Protein AF-0000000065971019 (afdb_homodimer)

Secondary structure (DSSP, 8-state):
-EEE----HHHHTT--HHHHHHHHEE-----BT-EEEEEESSTT-EEEEEB-SSS-EE---TTSS-SSSGGGSEEEEEEE-SS-EEEEETTEEEEE-TT-EEEE-TT---EEEEE-TT----EEEEEEE-SS----EEE-GGG---EEE--GGGT--EEEEEEESTTSB--SS-EEEEEEEPTT--B-S-S-EE-TTEEEEEEEES--TT--EEEEEEETTEEEEEEE-TT-EEEE-TTS--EEEESS--EEEEEEEES---TT--EE--TTT--/-EEE----HHHHTT--HHHHHHHHEE-----BT-EEEEEESSTT-EEEEEB-SSS-EE---TTSS-SSSGGGSEEEEEEE-SS-EEEEETTEEEEE-TT-EEEE-TT---EEEEE-TT----EEEEEEE-SS----EEE-GGG---EEE--GGGT--EEEEEEESTTSB--SS-EEEEEEEPTT--B-S-S-EE-TTEEEEEEEES--TT--EEEEEEETTEEEEEEE-TT-EEEE-TTS--EEEESS--EEEEEEEES---TT--EE--TTT--

InterPro domains:
  IPR007045 5-keto 4-deoxyuronate isomerase [MF_00687] (1-275)
  IPR007045 5-keto 4-deoxyuronate isomerase [NF002091] (1-274)
  IPR007045 5-keto 4-deoxyuronate isomerase [PIRSF006625] (1-274)
  IPR007045 5-keto 4-deoxyuronate isomerase [PTHR38461] (1-273)
  IPR011051 RmlC-like cupin domain superfamily [SSF51182] (1-259)
  IPR014710 RmlC-like jelly roll fold [G3DSA:2.60.120.10] (8-265)
  IPR021120 KduI/IolB isomerase [PF04962] (30-263)
  IPR027449 5-keto-4-deoxyuronate isomerase, N-terminal [G3DSA:2.60.120.520] (30-140)

Organism: Bacillus licheniformis (strain ATCC 14580 / DSM 13 / JCM 2505 / CCUG 7422 / NBRC 12200 / NCIMB 9375 / NCTC 10341 / NRRL NRS-1264 / Gibson 46) (NCBI:txid279010)

Nearest PDB structures (foldseek):
  1xru-assembly1_A  TM=9.791E-01  e=5.530E-39  Escherichia coli
  7e4s-assembly1_C  TM=9.784E-01  e=4.887E-38  Lacticaseibacillus rhamnosus
  7yrs-assembly6_F  TM=9.715E-01  e=5.011E-36  Lacticaseibacillus rhamnosus
  7ye3-assembly1_E  TM=9.648E-01  e=1.411E-35  Lacticaseibacillus rhamnosus
  7e4s-assembly1_E  TM=9.693E-01  e=3.372E-35  Lacticaseibacillus rhamnosus

pLDDT: mean 97.14, std 2.64, range [79.69, 98.94]

Radius of gyration: 27.12 Å; Cα contacts (8 Å, |Δi|>4): 1599; chains: 2; bounding box: 40×81×66 Å

Foldseek 3Di:
DAEAEDDDLVVVLPDDQVRQCVRWKFAPQEDEQDWAWYFYPQLRKIKHKYFYQPDKDWQAPDPPVVDPADQQFKKKKKFWQWAWWWKDFVPDIDIHGHGKMKIAHHDGHTIIIHGPDRGITMMIMMMHTADDGFHIDIGHPVPFAWDFDDDVVQLATKTWTWAEADVHRDGRFKTKTKMWRDWSRFKYQPVWWAAQFKKKKKFWADFDPPKWKWWWWGAQQRIDTHTGGHRMMTTHHRRMTTIIGMPTTTMMMMMMGGDDRDPPRIGGDDPVRGD/DAEAEDDDLVVVLPDDQVRQCVRWKFAPQEDEQDWAWYFYPQLRKIKHKYFYQPDKDWQAPDPPVVDPADQQFKKKKKFWQWAWWWKDFVPDIDIHGHGKMKIAHHDGHTIIIHGPDRGITMMIMMMHTADDGFHIDIGHPVPFAWDFDDDVVQLATKTWTWAEADVHRDGRFKTKTKMWRDWSRFKYQPVWWAAQFKKKKKFWADFDPPKWKWWWWGAQQRIDTHTGGHRMMTTHHRRMTTIIGMPTTTMMMMMMGGDDRDPPRIGGDDPVRGD

Sequence (550 aa):
MENRYSVHPEQAKRFTTAELREHFLIESLFVENKLNMFYSHEDRVVIGGAVPVKESIALDAGDFLKTDYFLERREIGIVNVGKPGAVKVGDEEYVLEHKDFLYIGLGNKDVFFSSLNEGGAKFYFISATAHQKYPVQKASLSELPYDHLGEEASSNVRNLYKVIHADGIQSCQLMMGITFLEPNNTWNTMPAHVHDRRMEVYLYLDLAEDAKVFHFMGEPTETRHLVVGNEQAVISPAWSVHSGSGTSNYCFIWAMAGENYTFKDMDAVPMNVIRMENRYSVHPEQAKRFTTAELREHFLIESLFVENKLNMFYSHEDRVVIGGAVPVKESIALDAGDFLKTDYFLERREIGIVNVGKPGAVKVGDEEYVLEHKDFLYIGLGNKDVFFSSLNEGGAKFYFISATAHQKYPVQKASLSELPYDHLGEEASSNVRNLYKVIHADGIQSCQLMMGITFLEPNNTWNTMPAHVHDRRMEVYLYLDLAEDAKVFHFMGEPTETRHLVVGNEQAVISPAWSVHSGSGTSNYCFIWAMAGENYTFKDMDAVPMNVIR

Structure (mmCIF, N/CA/C/O backbone):
data_AF-0000000065971019-model_v1
#
loop_
_entity.id
_entity.type
_entity.pdbx_description
1 polymer '4-deoxy-L-threo-5-hexosulose-uronate ketol-isomerase'
#
loop_
_atom_site.group_PDB
_atom_site.id
_atom_site.type_symbol
_atom_site.label_atom_id
_atom_site.label_alt_id
_atom_site.label_comp_id
_atom_site.label_asym_id
_atom_site.label_entity_id
_atom_site.label_seq_id
_atom_site.pdbx_PDB_ins_code
_atom_site.Cartn_x
_atom_site.Cartn_y
_atom_site.Cartn_z
_atom_site.occupancy
_atom_site.B_iso_or_equiv
_atom_site.auth_seq_id
_atom_site.auth_comp_id
_atom_site.auth_asym_id
_atom_site.auth_atom_id
_atom_site.pdbx_PDB_model_num
ATOM 1 N N . MET A 1 1 ? 10.07 20.062 22.75 1 93.5 1 MET A N 1
ATOM 2 C CA . MET A 1 1 ? 9.891 19.828 21.328 1 93.5 1 MET A CA 1
ATOM 3 C C . MET A 1 1 ? 10.891 18.781 20.828 1 93.5 1 MET A C 1
ATOM 5 O O . MET A 1 1 ? 12.062 18.812 21.203 1 93.5 1 MET A O 1
ATOM 9 N N . GLU A 1 2 ? 10.406 17.766 20.125 1 95.5 2 GLU A N 1
ATOM 10 C CA . GLU A 1 2 ? 11.281 16.734 19.578 1 95.5 2 GLU A CA 1
ATOM 11 C C . GLU A 1 2 ? 11.945 17.188 18.281 1 95.5 2 GLU A C 1
ATOM 13 O O . GLU A 1 2 ? 11.281 17.75 17.406 1 95.5 2 GLU A O 1
ATOM 18 N N . ASN A 1 3 ? 13.281 17.016 18.203 1 97.44 3 ASN A N 1
ATOM 19 C CA . ASN A 1 3 ? 14.047 17.375 17.016 1 97.44 3 ASN A CA 1
ATOM 20 C C . ASN A 1 3 ? 14.156 16.219 16.031 1 97.44 3 ASN A C 1
ATOM 22 O O . ASN A 1 3 ? 14.617 15.133 16.406 1 97.44 3 ASN A O 1
ATOM 26 N N . ARG A 1 4 ? 13.773 16.406 14.828 1 97.31 4 ARG A N 1
ATOM 27 C CA . ARG A 1 4 ? 13.859 15.391 13.781 1 97.31 4 ARG A CA 1
ATOM 28 C C . ARG A 1 4 ? 14.797 15.82 12.664 1 97.31 4 ARG A C 1
ATOM 30 O O . ARG A 1 4 ? 14.453 16.688 11.859 1 97.31 4 ARG A O 1
ATOM 37 N N . TYR A 1 5 ? 15.922 15.133 12.562 1 97.56 5 TYR A N 1
ATOM 38 C CA . TYR A 1 5 ? 16.922 15.438 11.547 1 97.56 5 TYR A CA 1
ATOM 39 C C . TYR A 1 5 ? 16.516 14.852 10.195 1 97.56 5 TYR A C 1
ATOM 41 O O . TYR A 1 5 ? 15.82 13.844 10.141 1 97.56 5 TYR A O 1
ATOM 49 N N . SER A 1 6 ? 16.969 15.477 9.148 1 97.56 6 SER A N 1
ATOM 50 C CA . SER A 1 6 ? 16.719 14.977 7.801 1 97.56 6 SER A CA 1
ATOM 51 C C . SER A 1 6 ? 17.391 13.625 7.578 1 97.56 6 SER A C 1
ATOM 53 O O . SER A 1 6 ? 18.438 13.344 8.164 1 97.56 6 SER A O 1
ATOM 55 N N . VAL A 1 7 ? 16.781 12.805 6.766 1 97.69 7 VAL A N 1
ATOM 56 C CA . VAL A 1 7 ? 17.312 11.492 6.41 1 97.69 7 VAL A CA 1
ATOM 57 C C . VAL A 1 7 ? 17.656 11.453 4.926 1 97.69 7 VAL A C 1
ATOM 59 O O . VAL A 1 7 ? 16.859 11.883 4.086 1 97.69 7 VAL A O 1
ATOM 62 N N . HIS A 1 8 ? 18.891 11.016 4.598 1 97.81 8 HIS A N 1
ATOM 63 C CA . HIS A 1 8 ? 19.266 10.828 3.203 1 97.81 8 HIS A CA 1
ATOM 64 C C . HIS A 1 8 ? 18.547 9.633 2.588 1 97.81 8 HIS A C 1
ATOM 66 O O . HIS A 1 8 ? 18.375 8.602 3.238 1 97.81 8 HIS A O 1
ATOM 72 N N . PRO A 1 9 ? 18.094 9.734 1.301 1 97.31 9 PRO A N 1
ATOM 73 C CA . PRO A 1 9 ? 17.359 8.609 0.7 1 97.31 9 PRO A CA 1
ATOM 74 C C . PRO A 1 9 ? 18.188 7.332 0.657 1 97.31 9 PRO A C 1
ATOM 76 O O . PRO A 1 9 ? 17.641 6.23 0.76 1 97.31 9 PRO A O 1
ATOM 79 N N . GLU A 1 10 ? 19.5 7.414 0.542 1 97.38 10 GLU A N 1
ATOM 80 C CA . GLU A 1 10 ? 20.359 6.23 0.531 1 97.38 10 GLU A CA 1
ATOM 81 C C . GLU A 1 10 ? 20.281 5.48 1.857 1 97.38 10 GLU A C 1
ATOM 83 O O . GLU A 1 10 ? 20.391 4.254 1.892 1 97.38 10 GLU A O 1
ATOM 88 N N . GLN A 1 11 ? 20.109 6.195 2.881 1 97.38 11 GLN A N 1
ATOM 89 C CA . GLN A 1 11 ? 19.969 5.566 4.188 1 97.38 11 GLN A CA 1
ATOM 90 C C . GLN A 1 11 ? 18.578 4.945 4.348 1 97.38 11 GLN A C 1
ATOM 92 O O . GLN A 1 11 ? 18.453 3.834 4.863 1 97.38 11 GLN A O 1
ATOM 97 N N . ALA A 1 12 ? 17.594 5.613 3.879 1 97.56 12 ALA A N 1
ATOM 98 C CA . ALA A 1 12 ? 16.203 5.227 4.082 1 97.56 12 ALA A CA 1
ATOM 99 C C . ALA A 1 12 ? 15.891 3.9 3.391 1 97.56 12 ALA A C 1
ATOM 101 O O . ALA A 1 12 ? 15.031 3.143 3.842 1 97.56 12 ALA A O 1
ATOM 102 N N . LYS A 1 13 ? 16.594 3.578 2.293 1 96.5 13 LYS A N 1
ATOM 103 C CA . LYS A 1 13 ? 16.234 2.408 1.495 1 96.5 13 LYS A CA 1
ATOM 104 C C . LYS A 1 13 ? 16.5 1.116 2.264 1 96.5 13 LYS A C 1
ATOM 106 O O . LYS A 1 13 ? 16.016 0.049 1.879 1 96.5 13 LYS A O 1
ATOM 111 N N . ARG A 1 14 ? 17.219 1.185 3.379 1 97.56 14 ARG A N 1
ATOM 112 C CA . ARG A 1 14 ? 17.516 -0.021 4.148 1 97.56 14 ARG A CA 1
ATOM 113 C C . ARG A 1 14 ? 16.922 0.073 5.555 1 97.56 14 ARG A C 1
ATOM 115 O O . ARG A 1 14 ? 17.234 -0.748 6.418 1 97.56 14 ARG A O 1
ATOM 122 N N . PHE A 1 15 ? 16.078 1.071 5.824 1 98.38 15 PHE A N 1
ATOM 123 C CA . PHE A 1 15 ? 15.43 1.214 7.121 1 98.38 15 PHE A CA 1
ATOM 124 C C . PHE A 1 15 ? 14.5 0.039 7.387 1 98.38 15 PHE A C 1
ATOM 126 O O . PHE A 1 15 ? 13.805 -0.427 6.48 1 98.38 15 PHE A O 1
ATOM 133 N N . THR A 1 16 ? 14.516 -0.469 8.586 1 98.38 16 THR A N 1
ATOM 134 C CA . THR A 1 16 ? 13.445 -1.34 9.062 1 98.38 16 THR A CA 1
ATOM 135 C C . THR A 1 16 ? 12.156 -0.55 9.258 1 98.38 16 THR A C 1
ATOM 137 O O . THR A 1 16 ? 12.164 0.682 9.211 1 98.38 16 THR A O 1
ATOM 140 N N . THR A 1 17 ? 11.094 -1.258 9.477 1 98.38 17 THR A N 1
ATOM 141 C CA . THR A 1 17 ? 9.812 -0.617 9.758 1 98.38 17 THR A CA 1
ATOM 142 C C . THR A 1 17 ? 9.914 0.299 10.969 1 98.38 17 THR A C 1
ATOM 144 O O . THR A 1 17 ? 9.406 1.423 10.953 1 98.38 17 THR A O 1
ATOM 147 N N . ALA A 1 18 ? 10.57 -0.183 12 1 98.25 18 ALA A N 1
ATOM 148 C CA . ALA A 1 18 ? 10.719 0.617 13.211 1 98.25 18 ALA A CA 1
ATOM 149 C C . ALA A 1 18 ? 11.492 1.902 12.922 1 98.25 18 ALA A C 1
ATOM 151 O O . ALA A 1 18 ? 11.133 2.973 13.422 1 98.25 18 ALA A O 1
ATOM 152 N N . GLU A 1 19 ? 12.539 1.78 12.148 1 98.44 19 GLU A N 1
ATOM 153 C CA . GLU A 1 19 ? 13.344 2.951 11.805 1 98.44 19 GLU A CA 1
ATOM 154 C C . GLU A 1 19 ? 12.547 3.934 10.953 1 98.44 19 GLU A C 1
ATOM 156 O O . GLU A 1 19 ? 12.633 5.148 11.148 1 98.44 19 GLU A O 1
ATOM 161 N N . LEU A 1 20 ? 11.789 3.42 9.977 1 98.62 20 LEU A N 1
ATOM 162 C CA . LEU A 1 20 ? 10.938 4.285 9.172 1 98.62 20 LEU A CA 1
ATOM 163 C C . LEU A 1 20 ? 9.961 5.051 10.055 1 98.62 20 LEU A C 1
ATOM 165 O O . LEU A 1 20 ? 9.812 6.27 9.914 1 98.62 20 LEU A O 1
ATOM 169 N N . ARG A 1 21 ? 9.305 4.359 10.938 1 98.44 21 ARG A N 1
ATOM 170 C CA . ARG A 1 21 ? 8.305 4.961 11.812 1 98.44 21 ARG A CA 1
ATOM 171 C C . ARG A 1 21 ? 8.938 6.016 12.719 1 98.44 21 ARG A C 1
ATOM 173 O O . ARG A 1 21 ? 8.367 7.09 12.922 1 98.44 21 ARG A O 1
ATOM 180 N N . GLU A 1 22 ? 10.102 5.719 13.188 1 97.94 22 GLU A N 1
ATOM 181 C CA . GLU A 1 22 ? 10.805 6.633 14.086 1 97.94 22 GLU A CA 1
ATOM 182 C C . GLU A 1 22 ? 11.125 7.949 13.383 1 97.94 22 GLU A C 1
ATOM 184 O O . GLU A 1 22 ? 11.008 9.023 13.984 1 97.94 22 GLU A O 1
ATOM 189 N N . HIS A 1 23 ? 11.461 7.848 12.156 1 98.19 23 HIS A N 1
ATOM 190 C CA . HIS A 1 23 ? 11.984 9.031 11.477 1 98.19 23 HIS A CA 1
ATOM 191 C C . HIS A 1 23 ? 10.875 9.805 10.781 1 98.19 23 HIS A C 1
ATOM 193 O O . HIS A 1 23 ? 10.953 11.031 10.648 1 98.19 23 HIS A O 1
ATOM 199 N N . PHE A 1 24 ? 9.836 9.094 10.359 1 98.69 24 PHE A N 1
ATOM 200 C CA . PHE A 1 24 ? 8.953 9.789 9.438 1 98.69 24 PHE A CA 1
ATOM 201 C C . PHE A 1 24 ? 7.527 9.828 9.977 1 98.69 24 PHE A C 1
ATOM 203 O O . PHE A 1 24 ? 6.695 10.594 9.492 1 98.69 24 PHE A O 1
ATOM 210 N N . LEU A 1 25 ? 7.168 9.039 11 1 98.75 25 LEU A N 1
ATOM 211 C CA . LEU A 1 25 ? 5.809 8.953 11.523 1 98.75 25 LEU A CA 1
ATOM 212 C C . LEU A 1 25 ? 5.699 9.672 12.867 1 98.75 25 LEU A C 1
ATOM 214 O O . LEU A 1 25 ? 6.574 9.539 13.719 1 98.75 25 LEU A O 1
ATOM 218 N N . ILE A 1 26 ? 4.703 10.469 13.039 1 98.62 26 ILE A N 1
ATOM 219 C CA . ILE A 1 26 ? 4.324 11.055 14.32 1 98.62 26 ILE A CA 1
ATOM 220 C C . ILE A 1 26 ? 3.033 10.414 14.82 1 98.62 26 ILE A C 1
ATOM 222 O O . ILE A 1 26 ? 1.95 10.711 14.305 1 98.62 26 ILE A O 1
ATOM 226 N N . GLU A 1 27 ? 3.088 9.641 15.828 1 96.69 27 GLU A N 1
ATOM 227 C CA . GLU A 1 27 ? 1.955 8.836 16.266 1 96.69 27 GLU A CA 1
ATOM 228 C C . GLU A 1 27 ? 1.146 9.57 17.344 1 96.69 27 GLU A C 1
ATOM 230 O O . GLU A 1 27 ? -0.056 9.336 17.484 1 96.69 27 GLU A O 1
ATOM 235 N N . SER A 1 28 ? 1.821 10.469 18.094 1 95.19 28 SER A N 1
ATOM 236 C CA . SER A 1 28 ? 1.186 11.047 19.281 1 95.19 28 SER A CA 1
ATOM 237 C C . SER A 1 28 ? 1.14 12.57 19.188 1 95.19 28 SER A C 1
ATOM 239 O O . SER A 1 28 ? 1.581 13.258 20.109 1 95.19 28 SER A O 1
ATOM 241 N N . LEU A 1 29 ? 0.432 13 18.281 1 97.06 29 LEU A N 1
ATOM 242 C CA . LEU A 1 29 ? 0.374 14.445 18.047 1 97.06 29 LEU A CA 1
ATOM 243 C C . LEU A 1 29 ? -0.549 15.117 19.062 1 97.06 29 LEU A C 1
ATOM 245 O O . LEU A 1 29 ? -0.242 16.203 19.547 1 97.06 29 LEU A O 1
ATOM 249 N N . PHE A 1 30 ? -1.676 14.484 19.375 1 97.94 30 PHE A N 1
ATOM 250 C CA . PHE A 1 30 ? -2.697 15.086 20.219 1 97.94 30 PHE A CA 1
ATOM 251 C C . PHE A 1 30 ? -2.662 14.5 21.625 1 97.94 30 PHE A C 1
ATOM 253 O O . PHE A 1 30 ? -3.094 13.367 21.828 1 97.94 30 PHE A O 1
ATOM 260 N N . VAL A 1 31 ? -2.188 15.25 22.562 1 96.81 31 VAL A N 1
ATOM 261 C CA . VAL A 1 31 ? -2.109 14.883 23.969 1 96.81 31 VAL A CA 1
ATOM 262 C C . VAL A 1 31 ? -2.834 15.93 24.828 1 96.81 31 VAL A C 1
ATOM 264 O O . VAL A 1 31 ? -2.582 17.125 24.688 1 96.81 31 VAL A O 1
ATOM 267 N N . GLU A 1 32 ? -3.682 15.516 25.703 1 96.31 32 GLU A N 1
ATOM 268 C CA . GLU A 1 32 ? -4.516 16.406 26.5 1 96.31 32 GLU A CA 1
ATOM 269 C C . GLU A 1 32 ? -3.662 17.359 27.328 1 96.31 32 GLU A C 1
ATOM 271 O O . GLU A 1 32 ? -2.711 16.938 28 1 96.31 32 GLU A O 1
ATOM 276 N N . ASN A 1 33 ? -4.02 18.641 27.234 1 96.25 33 ASN A N 1
ATOM 277 C CA . ASN A 1 33 ? -3.455 19.734 28.031 1 96.25 33 ASN A CA 1
ATOM 278 C C . ASN A 1 33 ? -1.972 19.922 27.734 1 96.25 33 ASN A C 1
ATOM 280 O O . ASN A 1 33 ? -1.217 20.391 28.594 1 96.25 33 ASN A O 1
ATOM 284 N N . LYS A 1 34 ? -1.576 19.516 26.578 1 95.75 34 LYS A N 1
ATOM 285 C CA . LYS A 1 34 ? -0.173 19.656 26.203 1 95.75 34 LYS A CA 1
ATOM 286 C C . LYS A 1 34 ? -0.038 20.234 24.797 1 95.75 34 LYS A C 1
ATOM 288 O O . LYS A 1 34 ? -0.88 20 23.938 1 95.75 34 LYS A O 1
ATOM 293 N N . LEU A 1 35 ? 0.948 21.109 24.672 1 97.81 35 LEU A N 1
ATOM 294 C CA . LEU A 1 35 ? 1.452 21.484 23.344 1 97.81 35 LEU A CA 1
ATOM 295 C C . LEU A 1 35 ? 2.561 20.531 22.906 1 97.81 35 LEU A C 1
ATOM 297 O O . LEU A 1 35 ? 3.693 20.625 23.391 1 97.81 35 LEU A O 1
ATOM 301 N N . ASN A 1 36 ? 2.227 19.625 22 1 98 36 ASN A N 1
ATOM 302 C CA . ASN A 1 36 ? 3.182 18.641 21.484 1 98 36 ASN A CA 1
ATOM 303 C C . ASN A 1 36 ? 3.721 19.047 20.125 1 98 36 ASN A C 1
ATOM 305 O O . ASN A 1 36 ? 2.947 19.312 19.203 1 98 36 ASN A O 1
ATOM 309 N N . MET A 1 37 ? 5.066 19.188 20.062 1 98.44 37 MET A N 1
ATOM 310 C CA . MET A 1 37 ? 5.609 19.719 18.812 1 98.44 37 MET A CA 1
ATOM 311 C C . MET A 1 37 ? 6.824 18.922 18.359 1 98.44 37 MET A C 1
ATOM 313 O O . MET A 1 37 ? 7.551 18.359 19.188 1 98.44 37 MET A O 1
ATOM 317 N N . PHE A 1 38 ? 6.977 18.891 17.078 1 98.56 38 PHE A N 1
ATOM 318 C CA . PHE A 1 38 ? 8.102 18.266 16.391 1 98.56 38 PHE A CA 1
ATOM 319 C C . PHE A 1 38 ? 8.773 19.234 15.438 1 98.56 38 PHE A C 1
ATOM 321 O O . PHE A 1 38 ? 8.109 19.828 14.578 1 98.56 38 PHE A O 1
ATOM 328 N N . TYR A 1 39 ? 10.031 19.438 15.672 1 98.62 39 TYR A N 1
ATOM 329 C CA . TYR A 1 39 ? 10.828 20.281 14.781 1 98.62 39 TYR A CA 1
ATOM 330 C C . TYR A 1 39 ? 11.5 19.422 13.703 1 98.62 39 TYR A C 1
ATOM 332 O O . TYR A 1 39 ? 12.367 18.609 14 1 98.62 39 TYR A O 1
ATOM 340 N N . SER A 1 40 ? 11.125 19.641 12.469 1 98.44 40 SER A N 1
ATOM 341 C CA . SER A 1 40 ? 11.695 18.875 11.367 1 98.44 40 SER A CA 1
ATOM 342 C C . SER A 1 40 ? 12.75 19.672 10.617 1 98.44 40 SER A C 1
ATOM 344 O O . SER A 1 40 ? 12.523 20.844 10.281 1 98.44 40 SER A O 1
ATOM 346 N N . HIS A 1 41 ? 13.859 19.062 10.305 1 98.06 41 HIS A N 1
ATOM 347 C CA . HIS A 1 41 ? 14.898 19.719 9.523 1 98.06 4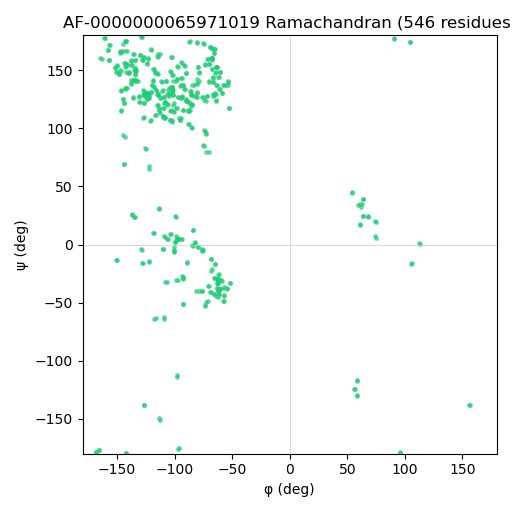1 HIS A CA 1
ATOM 348 C C . HIS A 1 41 ? 14.562 19.719 8.039 1 98.06 41 HIS A C 1
ATOM 350 O O . HIS A 1 41 ? 15.32 20.25 7.227 1 98.06 41 HIS A O 1
ATOM 356 N N . GLU A 1 42 ? 13.492 19.125 7.707 1 97.44 42 GLU A N 1
ATOM 357 C CA . GLU A 1 42 ? 12.922 19.375 6.383 1 97.44 42 GLU A CA 1
ATOM 358 C C . GLU A 1 42 ? 12.289 20.75 6.305 1 97.44 42 GLU A C 1
ATOM 360 O O . GLU A 1 42 ? 11.133 20.938 6.703 1 97.44 42 GLU A O 1
ATOM 365 N N . ASP A 1 43 ? 12.984 21.672 5.84 1 97.38 43 ASP A N 1
ATOM 366 C CA . ASP A 1 43 ? 12.586 23.062 5.672 1 97.38 43 ASP A CA 1
ATOM 367 C C . ASP A 1 43 ? 12.242 23.703 7.02 1 97.38 43 ASP A C 1
ATOM 369 O O . ASP A 1 43 ? 11.461 24.656 7.078 1 97.38 43 ASP A O 1
ATOM 373 N N . ARG A 1 44 ? 12.648 23.109 8.133 1 97.81 44 ARG A N 1
ATOM 374 C CA . ARG A 1 44 ? 12.547 23.656 9.477 1 97.81 44 ARG A CA 1
ATOM 375 C C . ARG A 1 44 ? 11.086 23.875 9.867 1 97.81 44 ARG A C 1
ATOM 377 O O . ARG A 1 44 ? 10.758 24.859 10.523 1 97.81 44 ARG A O 1
ATOM 384 N N . VAL A 1 45 ? 10.266 23 9.406 1 98.69 45 VAL A N 1
ATOM 385 C CA . VAL A 1 45 ? 8.867 23.156 9.805 1 98.69 45 VAL A CA 1
ATOM 386 C C . VAL A 1 45 ? 8.672 22.625 11.219 1 98.69 45 VAL A C 1
ATOM 388 O O . VAL A 1 45 ? 9.398 21.734 11.656 1 98.69 45 VAL A O 1
ATOM 391 N N . VAL A 1 46 ? 7.742 23.234 11.922 1 98.81 46 VAL A N 1
ATOM 392 C CA . VAL A 1 46 ? 7.27 22.719 13.203 1 98.81 46 VAL A CA 1
ATOM 393 C C . VAL A 1 46 ? 5.871 22.125 13.031 1 98.81 46 VAL A C 1
ATOM 395 O O . VAL A 1 46 ? 4.961 22.812 12.539 1 98.81 46 VAL A O 1
ATOM 398 N N . ILE A 1 47 ? 5.742 20.844 13.336 1 98.88 47 ILE A N 1
ATOM 399 C CA . ILE A 1 47 ? 4.465 20.141 13.336 1 98.88 47 ILE A CA 1
ATOM 400 C C . ILE A 1 47 ? 3.969 19.969 14.773 1 98.88 47 ILE A C 1
ATOM 402 O O . ILE A 1 47 ? 4.727 19.547 15.648 1 98.88 47 ILE A O 1
ATOM 406 N N . GLY A 1 48 ? 2.691 20.312 15.008 1 98.75 48 GLY A N 1
ATOM 407 C CA . GLY A 1 48 ? 2.295 20.203 16.406 1 98.75 48 GLY A CA 1
ATOM 408 C C . GLY A 1 48 ? 0.795 20.062 16.578 1 98.75 48 GLY A C 1
ATOM 409 O O . GLY A 1 48 ? 0.035 20.156 15.617 1 98.75 48 GLY A O 1
ATOM 410 N N . GLY A 1 49 ? 0.415 19.703 17.797 1 98.62 49 GLY A N 1
ATOM 411 C CA . GLY A 1 49 ? -0.965 19.594 18.25 1 98.62 49 GLY A CA 1
ATOM 412 C C . GLY A 1 49 ? -1.193 20.156 19.641 1 98.62 49 GLY A C 1
ATOM 413 O O . GLY A 1 49 ? -0.327 20.047 20.5 1 98.62 49 GLY A O 1
ATOM 414 N N . ALA A 1 50 ? -2.305 20.797 19.844 1 98.62 50 ALA A N 1
ATOM 415 C CA . ALA A 1 50 ? -2.748 21.297 21.141 1 98.62 50 ALA A CA 1
ATOM 416 C C . ALA A 1 50 ? -4.148 20.797 21.469 1 98.62 50 ALA A C 1
ATOM 418 O O . ALA A 1 50 ? -5.062 20.906 20.656 1 98.62 50 ALA A O 1
ATOM 419 N N . VAL A 1 51 ? -4.285 20.25 22.625 1 98.25 51 VAL A N 1
ATOM 420 C CA . VAL A 1 51 ? -5.582 19.766 23.078 1 98.25 51 VAL A CA 1
ATOM 421 C C . VAL A 1 51 ? -5.934 20.406 24.422 1 98.25 51 VAL A C 1
ATOM 423 O O . VAL A 1 51 ? -5.793 19.781 25.469 1 98.25 51 VAL A O 1
ATOM 426 N N . PRO A 1 52 ? -6.465 21.625 24.312 1 98 52 PRO A N 1
ATOM 427 C CA . PRO A 1 52 ? -6.887 22.266 25.562 1 98 52 PRO A CA 1
ATOM 428 C C . PRO A 1 52 ? -8.141 21.625 26.156 1 98 52 PRO A C 1
ATOM 430 O O . PRO A 1 52 ? -9.148 21.469 25.469 1 98 52 PRO A O 1
ATOM 433 N N . VAL A 1 53 ? -8.117 21.25 27.406 1 93.69 53 VAL A N 1
ATOM 434 C CA . VAL A 1 53 ? -9.289 20.656 28.047 1 93.69 53 VAL A CA 1
ATOM 435 C C . VAL A 1 53 ? -9.883 21.641 29.047 1 93.69 53 VAL A C 1
ATOM 437 O O . VAL A 1 53 ? -11.008 22.109 28.875 1 93.69 53 VAL A O 1
ATOM 440 N N . LYS A 1 54 ? -9.102 22.047 30.156 1 86.31 54 LYS A N 1
ATOM 441 C CA . LYS A 1 54 ? -9.641 22.922 31.188 1 86.31 54 LYS A CA 1
ATOM 442 C C . LYS A 1 54 ? -9.047 24.312 31.109 1 86.31 54 LYS A C 1
ATOM 444 O O . LYS A 1 54 ? -9.711 25.312 31.422 1 86.31 54 LYS A O 1
ATOM 449 N N . GLU A 1 55 ? -7.852 24.312 30.703 1 92.81 55 GLU A N 1
ATOM 450 C CA . GLU A 1 55 ? -7.156 25.594 30.594 1 92.81 55 GLU A CA 1
ATOM 451 C C . GLU A 1 55 ? -6.621 25.828 29.188 1 92.81 55 GLU A C 1
ATOM 453 O O . GLU A 1 55 ? -6.426 24.875 28.422 1 92.81 55 GLU A O 1
ATOM 458 N N . SER A 1 56 ? -6.457 27.094 28.922 1 97 56 SER A N 1
ATOM 459 C CA . SER A 1 56 ? -5.875 27.438 27.625 1 97 56 SER A CA 1
ATOM 460 C C . SER A 1 56 ? -4.418 27 27.547 1 97 56 SER A C 1
ATOM 462 O O . SER A 1 56 ? -3.752 26.828 28.578 1 97 56 SER A O 1
ATOM 464 N N . ILE A 1 57 ? -4.008 26.719 26.344 1 98.31 57 ILE A N 1
ATOM 465 C CA . ILE A 1 57 ? -2.621 26.344 26.078 1 98.31 57 ILE A CA 1
ATOM 466 C C . ILE A 1 57 ? -1.937 27.453 25.266 1 98.31 57 ILE A C 1
ATOM 468 O O . ILE A 1 57 ? -2.449 27.875 24.234 1 98.31 57 ILE A O 1
ATOM 472 N N . ALA A 1 58 ? -0.829 27.953 25.734 1 98.5 58 ALA A N 1
ATOM 473 C CA . ALA A 1 58 ? -0.07 28.969 25.031 1 98.5 58 ALA A CA 1
ATOM 474 C C . ALA A 1 58 ? 0.792 28.359 23.938 1 98.5 58 ALA A C 1
ATOM 476 O O . ALA A 1 58 ? 1.392 27.297 24.125 1 98.5 58 ALA A O 1
ATOM 477 N N . LEU A 1 59 ? 0.84 29.016 22.781 1 98.75 59 LEU A N 1
ATOM 478 C CA . LEU A 1 59 ? 1.826 28.656 21.766 1 98.75 59 LEU A CA 1
ATOM 479 C C . LEU A 1 59 ? 3.219 29.125 22.172 1 98.75 59 LEU A C 1
ATOM 481 O O . LEU A 1 59 ? 3.543 30.312 22.031 1 98.75 59 LEU A O 1
ATOM 485 N N . ASP A 1 60 ? 3.941 28.234 22.703 1 97.69 60 ASP A N 1
ATOM 486 C CA . ASP A 1 60 ? 5.254 28.562 23.25 1 97.69 60 ASP A CA 1
ATOM 487 C C . ASP A 1 60 ? 6.242 27.422 23.031 1 97.69 60 ASP A C 1
ATOM 489 O O . ASP A 1 60 ? 5.965 26.266 23.391 1 97.69 60 ASP A O 1
ATOM 493 N N . ALA A 1 61 ? 7.34 27.766 22.422 1 95.88 61 ALA A N 1
ATOM 494 C CA . ALA A 1 61 ? 8.344 26.75 22.125 1 95.88 61 ALA A CA 1
ATOM 495 C C . ALA A 1 61 ? 9.453 26.75 23.188 1 95.88 61 ALA A C 1
ATOM 497 O O . ALA A 1 61 ? 10.469 26.078 23.016 1 95.88 61 ALA A O 1
ATOM 498 N N . GLY A 1 62 ? 9.25 27.578 24.234 1 95.12 62 GLY A N 1
ATOM 499 C CA . GLY A 1 62 ? 10.312 27.719 25.219 1 95.12 62 GLY A CA 1
ATOM 500 C C . GLY A 1 62 ? 11.617 28.219 24.609 1 95.12 62 GLY A C 1
ATOM 501 O O . GLY A 1 62 ? 11.633 29.188 23.875 1 95.12 62 GLY A O 1
ATOM 502 N N . ASP A 1 63 ? 12.688 27.5 24.938 1 96.06 63 ASP A N 1
ATOM 503 C CA . ASP A 1 63 ? 14.016 27.938 24.516 1 96.06 63 ASP A CA 1
ATOM 504 C C . ASP A 1 63 ? 14.445 27.219 23.234 1 96.06 63 ASP A C 1
ATOM 506 O O . ASP A 1 63 ? 15.547 27.438 22.734 1 96.06 63 ASP A O 1
ATOM 510 N N . PHE A 1 64 ? 13.602 26.453 22.656 1 97.31 64 PHE A N 1
ATOM 511 C CA . PHE A 1 64 ? 14.023 25.594 21.562 1 97.31 64 PHE A CA 1
ATOM 512 C C . PHE A 1 64 ? 14.375 26.422 20.328 1 97.31 64 PHE A C 1
ATOM 514 O O . PHE A 1 64 ? 15.383 26.156 19.656 1 97.31 64 PHE A O 1
ATOM 521 N N . LEU A 1 65 ? 13.609 27.438 20.031 1 97.31 65 LEU A N 1
ATOM 522 C CA . LEU A 1 65 ? 13.773 28.219 18.812 1 97.31 65 LEU A CA 1
ATOM 523 C C . LEU A 1 65 ? 14.742 29.375 19.031 1 97.31 65 LEU A C 1
ATOM 525 O O . LEU A 1 65 ? 15.211 29.984 18.062 1 97.31 65 LEU A O 1
ATOM 529 N N . LYS A 1 66 ? 15.055 29.75 20.297 1 97.38 66 LYS A N 1
ATOM 530 C CA . LYS A 1 66 ? 15.945 30.828 20.703 1 97.38 66 LYS A CA 1
ATOM 531 C C . LYS A 1 66 ? 15.43 32.188 20.203 1 97.38 66 LYS A C 1
ATOM 533 O O . LYS A 1 66 ? 16.219 33.031 19.766 1 97.38 66 LYS A O 1
ATOM 538 N N . THR A 1 67 ? 14.18 32.344 20.109 1 97.12 67 THR A N 1
ATOM 539 C CA . THR A 1 67 ? 13.484 33.594 19.875 1 97.12 67 THR A CA 1
ATOM 540 C C . THR A 1 67 ? 12.664 34.031 21.094 1 97.12 67 THR A C 1
ATOM 542 O O . THR A 1 67 ? 12.406 33.188 21.984 1 97.12 67 THR A O 1
ATOM 545 N N . ASP A 1 68 ? 12.234 35.25 21.172 1 97.31 68 ASP A N 1
ATOM 546 C CA . ASP A 1 68 ? 11.5 35.781 22.328 1 97.31 68 ASP A CA 1
ATOM 547 C C . ASP A 1 68 ? 10.094 35.188 22.391 1 97.31 68 ASP A C 1
ATOM 549 O O . ASP A 1 68 ? 9.547 34.969 23.469 1 97.31 68 ASP A O 1
ATOM 553 N N . TYR A 1 69 ? 9.523 34.969 21.219 1 97.75 69 TYR A N 1
ATOM 554 C CA . TYR A 1 69 ? 8.211 34.344 21.141 1 97.75 69 TYR A CA 1
ATOM 555 C C . TYR A 1 69 ? 8.094 33.5 19.875 1 97.75 69 TYR A C 1
ATOM 557 O O . TYR A 1 69 ? 8.93 33.594 18.984 1 97.75 69 TYR A O 1
ATOM 565 N N . PHE A 1 70 ? 7.152 32.656 19.75 1 98.5 70 PHE A N 1
ATOM 566 C CA . PHE A 1 70 ? 7.082 31.578 18.781 1 98.5 70 PHE A CA 1
ATOM 567 C C . PHE A 1 70 ? 7.059 32.125 17.359 1 98.5 70 PHE A C 1
ATOM 569 O O . PHE A 1 70 ? 7.789 31.625 16.484 1 98.5 70 PHE A O 1
ATOM 576 N N . LEU A 1 71 ? 6.266 33.156 17.062 1 98.69 71 LEU A N 1
ATOM 577 C CA . LEU A 1 71 ? 6.051 33.625 15.711 1 98.69 71 LEU A CA 1
ATOM 578 C C . LEU A 1 71 ? 6.93 34.844 15.414 1 98.69 71 LEU A C 1
ATOM 580 O O . LEU A 1 71 ? 6.566 35.719 14.609 1 98.69 71 LEU A O 1
ATOM 584 N N . GLU A 1 72 ? 7.98 35 16.094 1 98.19 72 GLU A N 1
ATOM 585 C CA . GLU A 1 72 ? 8.914 36.094 15.852 1 98.19 72 GLU A CA 1
ATOM 586 C C . GLU A 1 72 ? 9.477 36.031 14.438 1 98.19 72 GLU A C 1
ATOM 588 O O . GLU A 1 72 ? 9.695 37.062 13.797 1 98.19 72 GLU A O 1
ATOM 593 N N . ARG A 1 73 ? 9.742 34.781 13.953 1 98.12 73 ARG A N 1
ATOM 594 C CA . ARG A 1 73 ? 10.312 34.562 12.633 1 98.12 73 ARG A CA 1
ATOM 595 C C . ARG A 1 73 ? 9.586 33.438 11.898 1 98.12 73 ARG A C 1
ATOM 597 O O . ARG A 1 73 ? 10.188 32.719 11.109 1 98.12 73 ARG A O 1
ATOM 604 N N . ARG A 1 74 ? 8.328 33.25 12.344 1 98.69 74 ARG A N 1
ATOM 605 C CA . ARG A 1 74 ? 7.59 32.125 11.773 1 98.69 74 ARG A CA 1
ATOM 606 C C . ARG A 1 74 ? 6.145 32.531 11.477 1 98.69 74 ARG A C 1
ATOM 608 O O . ARG A 1 74 ? 5.641 33.5 12.008 1 98.69 74 ARG A O 1
ATOM 615 N N . GLU A 1 75 ? 5.555 31.812 10.609 1 98.81 75 G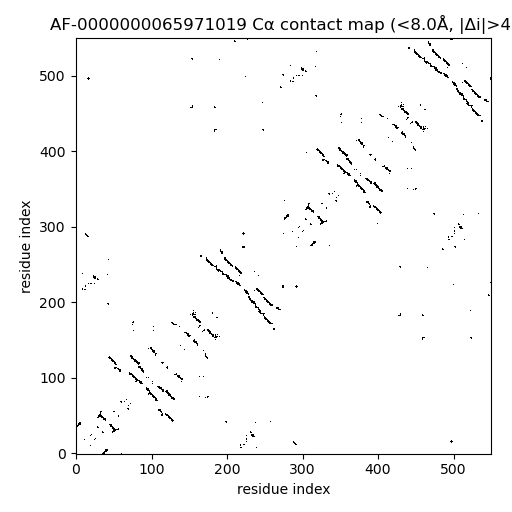LU A N 1
ATOM 616 C CA . GLU A 1 75 ? 4.117 31.797 10.336 1 98.81 75 GLU A CA 1
ATOM 617 C C . GLU A 1 75 ? 3.51 30.438 10.703 1 98.81 75 GLU A C 1
ATOM 619 O O . GLU A 1 75 ? 4.23 29.469 10.898 1 98.81 75 GLU A O 1
ATOM 624 N N . ILE A 1 76 ? 2.182 30.406 10.867 1 98.88 76 ILE A N 1
ATOM 625 C CA . ILE A 1 76 ? 1.577 29.156 11.312 1 98.88 76 ILE A CA 1
ATOM 626 C C . ILE A 1 76 ? 0.189 29 10.695 1 98.88 76 ILE A C 1
ATOM 628 O O . ILE A 1 76 ? -0.54 29.984 10.539 1 98.88 76 ILE A O 1
ATOM 632 N N . GLY A 1 77 ? -0.089 27.828 10.148 1 98.94 77 GLY A N 1
ATOM 633 C CA . GLY A 1 77 ? -1.435 27.391 9.812 1 98.94 77 GLY A CA 1
ATOM 634 C C . GLY A 1 77 ? -2.021 26.422 10.82 1 98.94 77 GLY A C 1
ATOM 635 O O . GLY A 1 77 ? -1.384 25.422 11.188 1 98.94 77 GLY A O 1
ATOM 636 N N . ILE A 1 78 ? -3.221 26.688 11.32 1 98.94 78 ILE A N 1
ATOM 637 C CA . ILE A 1 78 ? -3.881 25.906 12.359 1 98.94 78 ILE A CA 1
ATOM 638 C C . ILE A 1 78 ? -5.195 25.344 11.828 1 98.94 78 ILE A C 1
ATOM 640 O O . ILE A 1 78 ? -5.938 26.031 11.133 1 98.94 78 ILE A O 1
ATOM 644 N N . VAL A 1 79 ? -5.469 24.125 12.117 1 98.94 79 VAL A N 1
ATOM 645 C CA . VAL A 1 79 ? -6.75 23.484 11.812 1 98.94 79 VAL A CA 1
ATOM 646 C C . VAL A 1 79 ? -7.328 22.859 13.078 1 98.94 79 VAL A C 1
ATOM 648 O O . VAL A 1 79 ? -6.621 22.172 13.812 1 98.94 79 VAL A O 1
ATOM 651 N N . ASN A 1 80 ? -8.594 23.094 13.359 1 98.81 80 ASN A N 1
ATOM 652 C CA . ASN A 1 80 ? -9.273 22.391 14.438 1 98.81 80 ASN A CA 1
ATOM 653 C C . ASN A 1 80 ? -9.867 21.078 13.961 1 98.81 80 ASN A C 1
ATOM 655 O O . ASN A 1 80 ? -10.797 21.062 13.148 1 98.81 80 ASN A O 1
ATOM 659 N N . VAL A 1 81 ? -9.359 19.969 14.484 1 98.69 81 VAL A N 1
ATOM 660 C CA . VAL A 1 81 ? -9.828 18.688 13.977 1 98.69 81 VAL A CA 1
ATOM 661 C C . VAL A 1 81 ? -10.711 18 15.023 1 98.69 81 VAL A C 1
ATOM 663 O O . VAL A 1 81 ? -11.016 16.812 14.914 1 98.69 81 VAL A O 1
ATOM 666 N N . GLY A 1 82 ? -11.016 18.703 16.125 1 97.94 82 GLY A N 1
ATOM 667 C CA . GLY A 1 82 ? -11.922 18.234 17.172 1 97.94 82 GLY A CA 1
ATOM 668 C C . GLY A 1 82 ? -13.211 19.047 17.234 1 97.94 82 GLY A C 1
ATOM 669 O O . GLY A 1 82 ? -13.727 19.484 16.219 1 97.94 82 GLY A O 1
ATOM 670 N N . LYS A 1 83 ? -13.758 19.109 18.422 1 97.31 83 LYS A N 1
ATOM 671 C CA . LYS A 1 83 ? -14.922 19.953 18.688 1 97.31 83 LYS A CA 1
ATOM 672 C C . LYS A 1 83 ? -14.57 21.422 18.594 1 97.31 83 LYS A C 1
ATOM 674 O O . LYS A 1 83 ? -13.398 21.781 18.5 1 97.31 83 LYS A O 1
ATOM 679 N N . PRO A 1 84 ? -15.516 22.281 18.578 1 97.5 84 PRO A N 1
ATOM 680 C CA . PRO A 1 84 ? -15.242 23.703 18.422 1 97.5 84 PRO A CA 1
ATOM 681 C C . PRO A 1 84 ? -14.297 24.25 19.484 1 97.5 84 PRO A C 1
ATOM 683 O O . PRO A 1 84 ? -14.406 23.891 20.656 1 97.5 84 PRO A O 1
ATOM 686 N N . GLY A 1 85 ? -13.43 25.016 19.047 1 98.12 85 GLY A N 1
ATOM 687 C CA . GLY A 1 85 ? -12.461 25.703 19.891 1 98.12 85 GLY A CA 1
ATOM 688 C C . GLY A 1 85 ? -12.156 27.109 19.422 1 98.12 85 GLY A C 1
ATOM 689 O O . GLY A 1 85 ? -12.773 27.609 18.484 1 98.12 85 GLY A O 1
ATOM 690 N N . ALA A 1 86 ? -11.242 27.734 20.203 1 98.31 86 ALA A N 1
ATOM 691 C CA . ALA A 1 86 ? -10.867 29.109 19.859 1 98.31 86 ALA A CA 1
ATOM 692 C C . ALA A 1 86 ? -9.359 29.297 19.922 1 98.31 86 ALA A C 1
ATOM 694 O O . ALA A 1 86 ? -8.68 28.656 20.734 1 98.31 86 ALA A O 1
ATOM 695 N N . VAL A 1 87 ? -8.914 30.109 19.062 1 98.88 87 VAL A N 1
ATOM 696 C CA . VAL A 1 87 ? -7.539 30.594 19.109 1 98.88 87 VAL A CA 1
ATOM 697 C C . VAL A 1 87 ? -7.523 32.094 19.391 1 98.88 87 VAL A C 1
ATOM 699 O O . VAL A 1 87 ? -8.102 32.875 18.625 1 98.88 87 VAL A O 1
ATOM 702 N N . LYS A 1 88 ? -6.902 32.469 20.453 1 98.75 88 LYS A N 1
ATOM 703 C CA . LYS A 1 88 ? -6.734 33.875 20.781 1 98.75 88 LYS A CA 1
ATOM 704 C C . LYS A 1 88 ? -5.406 34.406 20.25 1 98.75 88 LYS A C 1
ATOM 706 O O . LYS A 1 88 ? -4.355 33.812 20.5 1 98.75 88 LYS A O 1
ATOM 711 N N . VAL A 1 89 ? -5.477 35.438 19.547 1 98.75 89 VAL A N 1
ATOM 712 C CA . VAL A 1 89 ? -4.305 36.156 19.016 1 98.75 89 VAL A CA 1
ATOM 713 C C . VAL A 1 89 ? -4.305 37.594 19.516 1 98.75 89 VAL A C 1
ATOM 715 O O . VAL A 1 89 ? -5.035 38.438 19 1 98.75 89 VAL A O 1
ATOM 718 N N . GLY A 1 90 ? -3.385 37.844 20.469 1 97.75 90 GLY A N 1
ATOM 719 C CA . GLY A 1 90 ? -3.508 39.125 21.156 1 97.75 90 GLY A CA 1
ATOM 720 C C . GLY A 1 90 ? -4.844 39.312 21.844 1 97.75 90 GLY A C 1
ATOM 721 O O . GLY A 1 90 ? -5.215 38.5 22.703 1 97.75 90 GLY A O 1
ATOM 722 N N . ASP A 1 91 ? -5.535 40.312 21.359 1 96.56 91 ASP A N 1
ATOM 723 C CA . ASP A 1 91 ? -6.812 40.594 22 1 96.56 91 ASP A CA 1
ATOM 724 C C . ASP A 1 91 ? -7.977 40.031 21.203 1 96.56 91 ASP A C 1
ATOM 726 O O . ASP A 1 91 ? -9.125 40.062 21.641 1 96.56 91 ASP A O 1
ATOM 730 N N . GLU A 1 92 ? -7.668 39.438 20.094 1 98.19 92 GLU A N 1
ATOM 731 C CA . GLU A 1 92 ? -8.719 38.938 19.234 1 98.19 92 GLU A CA 1
ATOM 732 C C . GLU A 1 92 ? -8.875 37.438 19.391 1 98.19 92 GLU A C 1
ATOM 734 O O . GLU A 1 92 ? -7.891 36.688 19.547 1 98.19 92 GLU A O 1
ATOM 739 N N . GLU A 1 93 ? -10.117 36.969 19.375 1 98.38 93 GLU A N 1
ATOM 740 C CA . GLU A 1 93 ? -10.43 35.562 19.5 1 98.38 93 GLU A CA 1
ATOM 741 C C . GLU A 1 93 ? -11.078 35.031 18.219 1 98.38 93 GLU A C 1
ATOM 743 O O . GLU A 1 93 ? -12.039 35.594 17.719 1 98.38 93 GLU A O 1
ATOM 748 N N . TYR A 1 94 ? -10.625 33.969 17.656 1 98.75 94 TYR A N 1
ATOM 749 C CA . TYR A 1 94 ? -11.148 33.312 16.453 1 98.75 94 TYR A CA 1
ATOM 750 C C . TYR A 1 94 ? -11.734 31.953 16.781 1 98.75 94 TYR A C 1
ATOM 752 O O . TYR A 1 94 ? -11.008 31.031 17.156 1 98.75 94 TYR A O 1
ATOM 760 N N . VAL A 1 95 ? -13.023 31.828 16.625 1 98.5 95 VAL A N 1
ATOM 761 C CA . VAL A 1 95 ? -13.68 30.547 16.844 1 98.5 95 VAL A CA 1
ATOM 762 C C . VAL A 1 95 ? -13.508 29.656 15.625 1 98.5 95 VAL A C 1
ATOM 764 O O . VAL A 1 95 ? -13.781 30.078 14.492 1 98.5 95 VAL A O 1
ATOM 767 N N . LEU A 1 96 ? -13.023 28.469 15.836 1 98.62 96 LEU A N 1
ATOM 768 C CA . LEU A 1 96 ? -12.852 27.484 14.773 1 98.62 96 LEU A CA 1
ATOM 769 C C . LEU A 1 96 ? -13.781 26.297 14.984 1 98.62 96 LEU A C 1
ATOM 771 O O . LEU A 1 96 ? -13.672 25.594 15.992 1 98.62 96 LEU A O 1
ATOM 775 N N . GLU A 1 97 ? -14.656 26.141 14.031 1 98 97 GLU A N 1
ATOM 776 C CA . GLU A 1 97 ? -15.445 24.922 13.984 1 98 97 GLU A CA 1
ATOM 777 C C . GLU A 1 97 ? -14.602 23.75 13.484 1 98 97 GLU A C 1
ATOM 779 O O . GLU A 1 97 ? -13.43 23.906 13.156 1 98 97 GLU A O 1
ATOM 784 N N . HIS A 1 98 ? -15.227 22.531 13.555 1 98.25 98 HIS A N 1
ATOM 785 C CA . HIS A 1 98 ? -14.547 21.328 13.102 1 98.25 98 HIS A CA 1
ATOM 786 C C . HIS A 1 98 ? -14.016 21.5 11.68 1 98.25 98 HIS A C 1
ATOM 788 O O . HIS A 1 98 ? -14.789 21.766 10.758 1 98.25 98 HIS A O 1
ATOM 794 N N . LYS A 1 99 ? -12.641 21.422 11.539 1 98.75 99 LYS A N 1
ATOM 795 C CA . LYS A 1 99 ? -11.875 21.453 10.297 1 98.75 99 LYS A CA 1
ATOM 796 C C . LYS A 1 99 ? -11.828 22.859 9.711 1 98.75 99 LYS A C 1
ATOM 798 O O . LYS A 1 99 ? -11.586 23.031 8.516 1 98.75 99 LYS A O 1
ATOM 803 N N . ASP A 1 100 ? -12.086 23.906 10.516 1 98.88 100 ASP A N 1
ATOM 804 C CA . ASP A 1 100 ? -11.781 25.281 10.148 1 98.88 100 ASP A CA 1
ATOM 805 C C . ASP A 1 100 ? -10.281 25.547 10.211 1 98.88 100 ASP A C 1
ATOM 807 O O . ASP A 1 100 ? -9.57 24.922 10.992 1 98.88 100 ASP A O 1
ATOM 811 N N . PHE A 1 101 ? -9.875 26.531 9.422 1 98.88 101 PHE A N 1
ATOM 812 C CA . PHE A 1 101 ? -8.461 26.906 9.336 1 98.88 101 PHE A CA 1
ATOM 813 C C . PHE A 1 101 ? -8.234 28.312 9.883 1 98.88 101 PHE A C 1
ATOM 815 O O . PHE A 1 101 ? -9.109 29.172 9.781 1 98.88 101 PHE A O 1
ATOM 822 N N . LEU A 1 102 ? -7.109 28.516 10.461 1 98.94 102 LEU A N 1
ATOM 823 C CA . LEU A 1 102 ? -6.633 29.844 10.852 1 98.94 102 LEU A CA 1
ATOM 824 C C . LEU A 1 102 ? -5.164 30.016 10.484 1 98.94 102 LEU A C 1
ATOM 826 O O . LEU A 1 102 ? -4.332 29.156 10.797 1 98.94 102 LEU A O 1
ATOM 830 N N . TYR A 1 103 ? -4.934 31.062 9.789 1 98.94 103 TYR A N 1
ATOM 831 C CA . TYR A 1 103 ? -3.559 31.469 9.5 1 98.94 103 TYR A CA 1
ATOM 832 C C . TYR A 1 103 ? -3.131 32.625 10.398 1 98.94 103 TYR A C 1
ATOM 834 O O . TYR A 1 103 ? -3.885 33.562 10.594 1 98.94 103 TYR A O 1
ATOM 842 N N . ILE A 1 104 ? -1.949 32.531 11.008 1 98.94 104 ILE A N 1
ATOM 843 C CA . ILE A 1 104 ? -1.364 33.625 11.781 1 98.94 104 ILE A CA 1
ATOM 844 C C . ILE A 1 104 ? 0.026 33.969 11.242 1 98.94 104 ILE A C 1
ATOM 846 O O . ILE A 1 104 ? 0.903 33.094 11.195 1 98.94 104 ILE A O 1
ATOM 850 N N . GLY A 1 105 ? 0.245 35.156 10.914 1 98.5 105 GLY A N 1
ATOM 851 C CA . GLY A 1 105 ? 1.502 35.594 10.32 1 98.5 105 GLY A CA 1
ATOM 852 C C . GLY A 1 105 ? 2.555 35.969 11.344 1 98.5 105 GLY A C 1
ATOM 853 O O . GLY A 1 105 ? 2.273 36 12.547 1 98.5 105 GLY A O 1
ATOM 854 N N . LEU A 1 106 ? 3.711 36.25 10.844 1 97.69 106 LEU A N 1
ATOM 855 C CA . LEU A 1 106 ? 4.883 36.656 11.602 1 97.69 106 LEU A CA 1
ATOM 856 C C . LEU A 1 106 ? 4.562 37.844 12.5 1 97.69 106 LEU A C 1
ATOM 858 O O . LEU A 1 106 ? 3.863 38.781 12.078 1 97.69 106 LEU A O 1
ATOM 862 N N . GLY A 1 107 ? 5.074 37.812 13.797 1 97.94 107 GLY A N 1
ATOM 863 C CA . GLY A 1 107 ? 5.059 39 14.625 1 97.94 107 GLY A CA 1
ATOM 864 C C . GLY A 1 107 ? 4.008 38.969 15.719 1 97.94 107 GLY A C 1
ATOM 865 O O . GLY A 1 107 ? 4.047 39.75 16.656 1 97.94 107 GLY A O 1
ATOM 866 N N . ASN A 1 108 ? 3.098 38.094 15.547 1 98 108 ASN A N 1
ATOM 867 C CA . ASN A 1 108 ? 2.084 37.938 16.594 1 98 108 ASN A CA 1
ATOM 868 C C . ASN A 1 108 ? 2.645 37.25 17.828 1 98 108 ASN A C 1
ATOM 870 O O . ASN A 1 108 ? 3.107 36.125 17.766 1 98 108 ASN A O 1
ATOM 874 N N . LYS A 1 109 ? 2.561 37.844 18.969 1 97.19 109 LYS A N 1
ATOM 875 C CA . LYS A 1 109 ? 3.301 37.438 20.141 1 97.19 109 LYS A CA 1
ATOM 876 C C . LYS A 1 109 ? 2.471 36.469 21 1 97.19 109 LYS A C 1
ATOM 878 O O . LYS A 1 109 ? 2.965 35.438 21.438 1 97.19 109 LYS A O 1
ATOM 883 N N . ASP A 1 110 ? 1.245 36.875 21.297 1 97.56 110 ASP A N 1
ATOM 884 C CA . ASP A 1 110 ? 0.402 36.156 22.234 1 97.56 110 ASP A CA 1
ATOM 885 C C . ASP A 1 110 ? -0.653 35.312 21.5 1 97.56 110 ASP A C 1
ATOM 887 O O . ASP A 1 110 ? -1.622 35.875 20.984 1 97.56 110 ASP A O 1
ATOM 891 N N . VAL A 1 111 ? -0.436 34 21.469 1 98.75 111 VAL A N 1
ATOM 892 C CA . VAL A 1 111 ? -1.38 33.094 20.844 1 98.75 111 VAL A CA 1
ATOM 893 C C . VAL A 1 111 ? -1.766 31.984 21.828 1 98.75 111 VAL A C 1
ATOM 895 O O . VAL A 1 111 ? -0.896 31.344 22.422 1 98.75 111 VAL A O 1
ATOM 898 N N . PHE A 1 112 ? -3.053 31.734 22.031 1 98.75 112 PHE A N 1
ATOM 899 C CA . PHE A 1 112 ? -3.541 30.75 23 1 98.75 112 PHE A CA 1
ATOM 900 C C . PHE A 1 112 ? -4.633 29.891 22.391 1 98.75 112 PHE A C 1
ATOM 902 O O . PHE A 1 112 ? -5.484 30.391 21.641 1 98.75 112 PHE A O 1
ATOM 909 N N . PHE A 1 113 ? -4.637 28.609 22.688 1 98.75 113 PHE A N 1
ATOM 910 C CA . PHE A 1 113 ? -5.652 27.656 22.266 1 98.75 113 PHE A CA 1
ATOM 911 C C . PHE A 1 113 ? -6.617 27.344 23.406 1 98.75 113 PHE A C 1
ATOM 913 O O . PHE A 1 113 ? -6.195 27.141 24.547 1 98.75 113 PHE A O 1
ATOM 920 N N . SER A 1 114 ? -7.848 27.328 23.156 1 98.19 114 SER A N 1
ATOM 921 C CA . SER A 1 114 ? -8.844 26.953 24.156 1 98.19 114 SER A CA 1
ATOM 922 C C . SER A 1 114 ? -9.977 26.141 23.531 1 98.19 114 SER A C 1
ATOM 924 O O . SER A 1 114 ? -10.203 26.219 22.328 1 98.19 114 SER A O 1
ATOM 926 N N . SER A 1 115 ? -10.602 25.312 24.344 1 97.75 115 SER A N 1
ATOM 927 C CA . SER A 1 115 ? -11.812 24.609 23.953 1 97.75 115 SER A CA 1
ATOM 928 C C . SER A 1 115 ? -13.062 25.422 24.297 1 97.75 115 SER A C 1
ATOM 930 O O . SER A 1 115 ? -13.039 26.219 25.234 1 97.75 115 SER A O 1
ATOM 932 N N . LEU A 1 116 ? -13.969 25.219 23.453 1 94.62 116 LEU A N 1
ATOM 933 C CA . LEU A 1 116 ? -15.258 25.797 23.797 1 94.62 116 LEU A CA 1
ATOM 934 C C . LEU A 1 116 ? -16.172 24.766 24.453 1 94.62 116 LEU A C 1
ATOM 936 O O . LEU A 1 116 ? -16.016 23.562 24.25 1 94.62 116 LEU A O 1
ATOM 940 N N . ASN A 1 117 ? -17.078 25.156 25.266 1 82 117 ASN A N 1
ATOM 941 C CA . ASN A 1 117 ? -18.109 24.344 25.938 1 82 117 ASN A CA 1
ATOM 942 C C . ASN A 1 117 ? -17.484 23.219 26.75 1 82 117 ASN A C 1
ATOM 944 O O . ASN A 1 117 ? -16.594 23.438 27.562 1 82 117 ASN A O 1
ATOM 948 N N . GLU A 1 118 ? -17.875 21.906 26.516 1 79.69 118 GLU A N 1
ATOM 949 C CA . GLU A 1 118 ? -17.484 20.766 27.328 1 79.69 118 GLU A CA 1
ATOM 950 C C . GLU A 1 118 ? -16.109 20.219 26.906 1 79.69 118 GLU A C 1
ATOM 952 O O . GLU A 1 118 ? -15.742 19.109 27.266 1 79.69 118 GLU A O 1
ATOM 957 N N . GLY A 1 119 ? -15.375 21.031 26.062 1 84.38 119 GLY A N 1
ATOM 958 C CA . GLY A 1 119 ? -14.055 20.547 25.688 1 84.38 119 GLY A CA 1
ATOM 959 C C . GLY A 1 119 ? -14.055 19.719 24.422 1 84.38 119 GLY A C 1
ATOM 960 O O . GLY A 1 119 ? -15.055 19.672 23.703 1 84.38 119 GLY A O 1
ATOM 961 N N . GLY A 1 120 ? -12.828 19.312 24.016 1 93.81 120 GLY A N 1
ATOM 962 C CA . GLY A 1 120 ? -12.734 18.359 22.906 1 93.81 120 GLY A CA 1
ATOM 963 C C . GLY A 1 120 ? -12.102 18.953 21.672 1 93.81 120 GLY A C 1
ATOM 964 O O . GLY A 1 120 ? -12.039 18.297 20.625 1 93.81 120 GLY A O 1
ATOM 965 N N . ALA A 1 121 ? -11.711 20.25 21.766 1 97.81 121 ALA A N 1
ATOM 966 C CA . ALA A 1 121 ? -10.984 20.797 20.625 1 97.81 121 ALA A CA 1
ATOM 967 C C . ALA A 1 121 ? -9.625 20.125 20.469 1 97.81 121 ALA A C 1
ATOM 969 O O . ALA A 1 121 ? -9.008 19.719 21.453 1 97.81 121 ALA A O 1
ATOM 970 N N . LYS A 1 122 ? -9.234 19.859 19.281 1 98.5 122 LYS A N 1
ATOM 971 C CA . LYS A 1 122 ? -7.906 19.391 18.891 1 98.5 122 LYS A CA 1
ATOM 972 C C . LYS A 1 122 ? -7.316 20.266 17.781 1 98.5 122 LYS A C 1
ATOM 974 O O . LYS A 1 122 ? -7.77 20.219 16.641 1 98.5 122 LYS A O 1
ATOM 979 N N . PHE A 1 123 ? -6.34 21.016 18.156 1 98.88 123 PHE A N 1
ATOM 980 C CA . PHE A 1 123 ? -5.738 21.906 17.172 1 98.88 123 PHE A CA 1
ATOM 981 C C . PHE A 1 123 ? -4.473 21.297 16.594 1 98.88 123 PHE A C 1
ATOM 983 O O . PHE A 1 123 ? -3.531 20.984 17.328 1 98.88 123 PHE A O 1
ATOM 990 N N . TYR A 1 124 ? -4.516 21.062 15.312 1 98.94 124 TYR A N 1
ATOM 991 C CA . TYR A 1 124 ? -3.336 20.688 14.539 1 98.94 124 TYR A CA 1
ATOM 992 C C . TYR A 1 124 ? -2.695 21.922 13.906 1 98.94 124 TYR A C 1
ATOM 994 O O . TYR A 1 124 ? -3.395 22.828 13.445 1 98.94 124 TYR A O 1
ATOM 1002 N N . PHE A 1 125 ? -1.323 21.922 13.852 1 98.94 125 PHE A N 1
ATOM 1003 C CA . PHE A 1 125 ? -0.76 23.094 13.172 1 98.94 125 PHE A CA 1
ATOM 1004 C C . PHE A 1 125 ? 0.58 22.75 12.531 1 98.94 125 PHE A C 1
ATOM 1006 O O . PHE A 1 125 ? 1.254 21.812 12.953 1 98.94 125 PHE A O 1
ATOM 1013 N N . ILE A 1 126 ? 0.914 23.438 11.492 1 98.88 126 ILE A N 1
ATOM 1014 C CA . ILE A 1 126 ? 2.219 23.484 10.844 1 98.88 126 ILE A CA 1
ATOM 1015 C C . ILE A 1 126 ? 2.742 24.922 10.805 1 98.88 126 ILE A C 1
ATOM 1017 O O . ILE A 1 126 ? 2.016 25.844 10.43 1 98.88 126 ILE A O 1
ATOM 1021 N N . SER A 1 127 ? 3.928 25.078 11.25 1 98.88 127 SER A N 1
ATOM 1022 C CA . SER A 1 127 ? 4.586 26.375 11.234 1 98.88 127 SER A CA 1
ATOM 1023 C C . SER A 1 127 ? 5.84 26.359 10.367 1 98.88 127 SER A C 1
ATOM 1025 O O . SER A 1 127 ? 6.602 25.391 10.398 1 98.88 127 SER A O 1
ATOM 1027 N N . ALA A 1 128 ? 6.016 27.375 9.562 1 98.62 128 ALA A N 1
ATOM 1028 C CA . ALA A 1 128 ? 7.191 27.531 8.711 1 98.62 128 ALA A CA 1
ATOM 1029 C C . ALA A 1 128 ? 7.891 28.859 8.984 1 98.62 128 ALA A C 1
ATOM 1031 O O . ALA A 1 128 ? 7.305 29.766 9.594 1 98.62 128 ALA A O 1
ATOM 1032 N N . THR A 1 129 ? 9.133 28.969 8.617 1 98.31 129 THR A N 1
ATOM 1033 C CA . THR A 1 129 ? 9.844 30.234 8.719 1 98.31 129 THR A CA 1
ATOM 1034 C C . THR A 1 129 ? 9.18 31.312 7.859 1 98.31 129 THR A C 1
ATOM 1036 O O . THR A 1 129 ? 8.602 31 6.812 1 98.31 129 THR A O 1
ATOM 1039 N N . ALA A 1 130 ? 9.203 32.5 8.367 1 98.12 130 ALA A N 1
ATOM 1040 C CA . ALA A 1 130 ? 8.562 33.594 7.664 1 98.12 130 ALA A CA 1
ATOM 1041 C C . ALA A 1 130 ? 9.414 34.875 7.75 1 98.12 130 ALA A C 1
ATOM 1043 O O . ALA A 1 130 ? 10.078 35.094 8.758 1 98.12 130 ALA A O 1
ATOM 1044 N N . HIS A 1 131 ? 9.289 35.656 6.637 1 96.94 131 HIS A N 1
ATOM 1045 C CA . HIS A 1 131 ? 10.125 36.844 6.555 1 96.94 131 HIS A CA 1
ATOM 1046 C C . HIS A 1 131 ? 9.289 38.094 6.234 1 96.94 131 HIS A C 1
ATOM 1048 O O . HIS A 1 131 ? 9.828 39.188 6.117 1 96.94 131 HIS A O 1
ATOM 1054 N N . GLN A 1 132 ? 8.094 37.938 6.008 1 96.44 132 GLN A N 1
ATOM 1055 C CA . GLN A 1 132 ? 7.156 39.031 5.785 1 96.44 132 GLN A CA 1
ATOM 1056 C C . GLN A 1 132 ? 5.875 38.844 6.594 1 96.44 132 GLN A C 1
ATOM 1058 O O . GLN A 1 132 ? 5.441 37.688 6.805 1 96.44 132 GLN A O 1
ATOM 1063 N N . LYS A 1 133 ? 5.285 39.969 6.977 1 97 133 LYS A N 1
ATOM 1064 C CA . LYS A 1 133 ? 4.051 39.875 7.754 1 97 133 LYS A CA 1
ATOM 1065 C C . LYS A 1 133 ? 2.836 39.719 6.84 1 97 133 LYS A C 1
ATOM 1067 O O . LYS A 1 133 ? 2.717 40.438 5.832 1 97 133 LYS A O 1
ATOM 1072 N N . TYR A 1 134 ? 2.006 38.781 7.039 1 98 134 TYR A N 1
ATOM 1073 C CA . TYR A 1 134 ? 0.669 38.625 6.473 1 98 134 TYR A CA 1
ATOM 1074 C C . TYR A 1 134 ? -0.392 38.656 7.566 1 98 134 TYR A C 1
ATOM 1076 O O . TYR A 1 134 ? -0.131 38.281 8.703 1 98 134 TYR A O 1
ATOM 1084 N N . PRO A 1 135 ? -1.532 39.125 7.297 1 97.88 135 PRO A N 1
ATOM 1085 C CA . PRO A 1 135 ? -2.566 39.25 8.328 1 97.88 135 PRO A CA 1
ATOM 1086 C C . PRO A 1 135 ? -3.115 37.906 8.781 1 97.88 135 PRO A C 1
ATOM 1088 O O . PRO A 1 135 ? -3.092 36.938 8.023 1 97.88 135 PRO A O 1
ATOM 1091 N N . VAL A 1 136 ? -3.646 37.875 10.016 1 98.69 136 VAL A N 1
ATOM 1092 C CA . VAL A 1 136 ? -4.387 36.719 10.516 1 98.69 136 VAL A CA 1
ATOM 1093 C C . VAL A 1 136 ? -5.656 36.531 9.695 1 98.69 136 VAL A C 1
ATOM 1095 O O . VAL A 1 136 ? -6.391 37.5 9.438 1 98.69 136 VAL A O 1
ATOM 1098 N N . GLN A 1 137 ? -5.898 35.375 9.234 1 98.62 137 GLN A N 1
ATOM 1099 C CA . GLN A 1 137 ? -7.098 35.125 8.438 1 98.62 137 GLN A CA 1
ATOM 1100 C C . GLN A 1 137 ? -7.684 33.75 8.758 1 98.62 137 GLN A C 1
ATOM 1102 O O . GLN A 1 137 ? -6.949 32.781 8.867 1 98.62 137 GLN A O 1
ATOM 1107 N N . LYS A 1 138 ? -8.969 33.719 8.922 1 98.62 138 LYS A N 1
ATOM 1108 C CA . LYS A 1 138 ? -9.711 32.469 9.164 1 98.62 138 LYS A CA 1
ATOM 1109 C C . LYS A 1 138 ? -10.414 31.984 7.902 1 98.62 138 LYS A C 1
ATOM 1111 O O . LYS A 1 138 ? -10.828 32.812 7.07 1 98.62 138 LYS A O 1
ATOM 1116 N N . ALA A 1 139 ? -10.523 30.719 7.703 1 98.5 139 ALA A N 1
ATOM 1117 C CA . ALA A 1 139 ? -11.328 30.094 6.66 1 98.5 139 ALA A CA 1
ATOM 1118 C C . ALA A 1 139 ? -12.211 29 7.234 1 98.5 139 ALA A C 1
ATOM 1120 O O . ALA A 1 139 ? -11.719 28.031 7.824 1 98.5 139 ALA A O 1
ATOM 1121 N N . SER A 1 140 ? -13.492 29.141 7.035 1 98.31 140 SER A N 1
ATOM 1122 C CA . SER A 1 140 ? -14.43 28.109 7.434 1 98.31 140 SER A CA 1
ATOM 1123 C C . SER A 1 140 ? -14.57 27.047 6.348 1 98.31 140 SER A C 1
ATOM 1125 O O . SER A 1 140 ? -14.836 27.359 5.188 1 98.31 140 SER A O 1
ATOM 1127 N N . LEU A 1 141 ? -14.43 25.844 6.73 1 97.75 141 LEU A N 1
ATOM 1128 C CA . LEU A 1 141 ? -14.547 24.766 5.758 1 97.75 141 LEU A CA 1
ATOM 1129 C C . LEU A 1 141 ? -15.867 24.844 5.004 1 97.75 141 LEU A C 1
ATOM 1131 O O . LEU A 1 141 ? -15.906 24.625 3.791 1 97.75 141 LEU A O 1
ATOM 1135 N N . SER A 1 142 ? -16.938 25.203 5.637 1 97.06 142 SER A N 1
ATOM 1136 C CA . SER A 1 142 ? -18.281 25.234 5.078 1 97.06 142 SER A CA 1
ATOM 1137 C C . SER A 1 142 ? -18.391 26.266 3.967 1 97.06 142 SER A C 1
ATOM 1139 O O . SER A 1 142 ? -19.328 26.219 3.162 1 97.06 142 SER A O 1
ATOM 1141 N N . GLU A 1 143 ? -17.469 27.156 3.9 1 96.56 143 GLU A N 1
ATOM 1142 C CA . GLU A 1 143 ? -17.578 28.25 2.945 1 96.56 143 GLU A CA 1
ATOM 1143 C C . GLU A 1 143 ? -16.547 28.109 1.821 1 96.56 143 GLU A C 1
ATOM 1145 O O . GLU A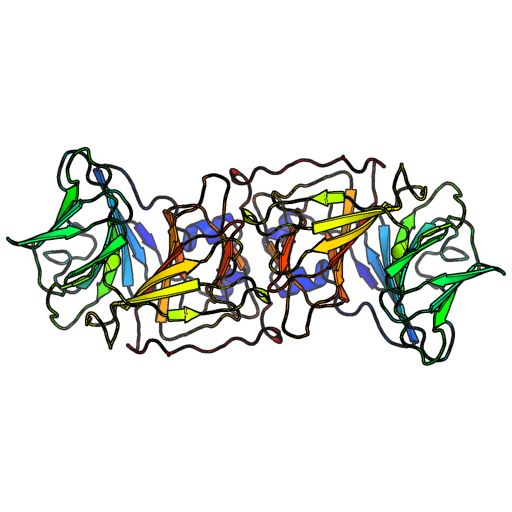 1 143 ? -16.547 28.891 0.873 1 96.56 143 GLU A O 1
ATOM 1150 N N . LEU A 1 144 ? -15.742 27.125 1.973 1 97 144 LEU A N 1
ATOM 1151 C CA . LEU A 1 144 ? -14.641 26.969 1.026 1 97 144 LEU A CA 1
ATOM 1152 C C . LEU A 1 144 ? -15.086 26.188 -0.207 1 97 144 LEU A C 1
ATOM 1154 O O . LEU A 1 144 ? -15.805 25.188 -0.092 1 97 144 LEU A O 1
ATOM 1158 N N . PRO A 1 145 ? -14.734 26.734 -1.379 1 96.69 145 PRO A N 1
ATOM 1159 C CA . PRO A 1 145 ? -14.891 25.891 -2.568 1 96.69 145 PRO A CA 1
ATOM 1160 C C . PRO A 1 145 ? -13.914 24.719 -2.598 1 96.69 145 PRO A C 1
ATOM 1162 O O . PRO A 1 145 ? -12.922 24.719 -1.868 1 96.69 145 PRO A O 1
ATOM 1165 N N . TYR A 1 146 ? -14.219 23.688 -3.398 1 97.5 146 TYR A N 1
ATOM 1166 C CA . TYR A 1 146 ? -13.312 22.547 -3.535 1 97.5 146 TYR A CA 1
ATOM 1167 C C . TYR A 1 146 ? -13.273 22.047 -4.973 1 97.5 146 TYR A C 1
ATOM 1169 O O . TYR A 1 146 ? -14.195 22.312 -5.754 1 97.5 146 TYR A O 1
ATOM 1177 N N . ASP A 1 147 ? -12.195 21.422 -5.367 1 97.19 147 ASP A N 1
ATOM 1178 C CA . ASP A 1 147 ? -12.07 20.703 -6.633 1 97.19 147 ASP A CA 1
ATOM 1179 C C . ASP A 1 147 ? -12.5 19.25 -6.496 1 97.19 147 ASP A C 1
ATOM 1181 O O . ASP A 1 147 ? -12 18.531 -5.629 1 97.19 147 ASP A O 1
ATOM 1185 N N . HIS A 1 148 ? -13.453 18.875 -7.324 1 98.06 148 HIS A N 1
ATOM 1186 C CA . HIS A 1 148 ? -13.852 17.469 -7.391 1 98.06 148 HIS A CA 1
ATOM 1187 C C . HIS A 1 148 ? -13 16.703 -8.406 1 98.06 148 HIS A C 1
ATOM 1189 O O . HIS A 1 148 ? -13.078 16.984 -9.609 1 98.06 148 HIS A O 1
ATOM 1195 N N . LEU A 1 149 ? -12.211 15.742 -7.926 1 97.69 149 LEU A N 1
ATOM 1196 C CA . LEU A 1 149 ? -11.203 15.094 -8.766 1 97.69 149 LEU A CA 1
ATOM 1197 C C . LEU A 1 149 ? -11.367 13.578 -8.742 1 97.69 149 LEU A C 1
ATOM 1199 O O . LEU A 1 149 ? -12.016 13.031 -7.848 1 97.69 149 LEU A O 1
ATOM 1203 N N . GLY A 1 150 ? -10.789 12.93 -9.719 1 96.56 150 GLY A N 1
ATOM 1204 C CA . GLY A 1 150 ? -10.633 11.484 -9.727 1 96.56 150 GLY A CA 1
ATOM 1205 C C . GLY A 1 150 ? -11.727 10.766 -10.484 1 96.56 150 GLY A C 1
ATOM 1206 O O . GLY A 1 150 ? -12.562 11.406 -11.125 1 96.56 150 GLY A O 1
ATOM 1207 N N . GLU A 1 151 ? -11.578 9.406 -10.453 1 96.12 151 GLU A N 1
ATOM 1208 C CA . GLU A 1 151 ? -12.531 8.516 -11.109 1 96.12 151 GLU A CA 1
ATOM 1209 C C . GLU A 1 151 ? -12.766 7.262 -10.273 1 96.12 151 GLU A C 1
ATOM 1211 O O . GLU A 1 151 ? -11.852 6.766 -9.617 1 96.12 151 GLU A O 1
ATOM 1216 N N . GLU A 1 152 ? -13.93 6.785 -10.383 1 95.31 152 GLU A N 1
ATOM 1217 C CA . GLU A 1 152 ? -14.312 5.598 -9.625 1 95.31 152 GLU A CA 1
ATOM 1218 C C . GLU A 1 152 ? -13.438 4.402 -9.992 1 95.31 152 GLU A C 1
ATOM 1220 O O . GLU A 1 152 ? -13.055 3.621 -9.125 1 95.31 152 GLU A O 1
ATOM 1225 N N . ALA A 1 153 ? -13.094 4.25 -11.25 1 94.44 153 ALA A N 1
ATOM 1226 C CA . ALA A 1 153 ? -12.336 3.104 -11.742 1 94.44 153 ALA A CA 1
ATOM 1227 C C . ALA A 1 153 ? -10.969 3.018 -11.078 1 94.44 153 ALA A C 1
ATOM 1229 O O . ALA A 1 153 ? -10.414 1.926 -10.922 1 94.44 153 ALA A O 1
ATOM 1230 N N . SER A 1 154 ? -10.484 4.145 -10.633 1 95.44 154 SER A N 1
ATOM 1231 C CA . SER A 1 154 ? -9.172 4.184 -10 1 95.44 154 SER A CA 1
ATOM 1232 C C . SER A 1 154 ? -9.297 4.359 -8.492 1 95.44 154 SER A C 1
ATOM 1234 O O . SER A 1 154 ? -8.289 4.547 -7.797 1 95.44 154 SER A O 1
ATOM 1236 N N . SER A 1 155 ? -10.523 4.355 -8.008 1 96.5 155 SER A N 1
ATOM 1237 C CA . SER A 1 155 ? -10.836 4.445 -6.582 1 96.5 155 SER A CA 1
ATOM 1238 C C . SER A 1 155 ? -10.18 5.668 -5.949 1 96.5 155 SER A C 1
ATOM 1240 O O . SER A 1 155 ? -9.539 5.562 -4.902 1 96.5 155 SER A O 1
ATOM 1242 N N . ASN A 1 156 ? -10.266 6.809 -6.617 1 97.44 156 ASN A N 1
ATOM 1243 C CA . ASN A 1 156 ? -9.578 7.98 -6.094 1 97.44 156 ASN A CA 1
ATOM 1244 C C . ASN A 1 156 ? -10.445 9.234 -6.191 1 97.44 156 ASN A C 1
ATOM 1246 O O . ASN A 1 156 ? -9.93 10.344 -6.305 1 97.44 156 ASN A O 1
ATOM 1250 N N . VAL A 1 157 ? -11.766 9.07 -6.195 1 98.12 157 VAL A N 1
ATOM 1251 C CA . VAL A 1 157 ? -12.656 10.219 -6.191 1 98.12 157 VAL A CA 1
ATOM 1252 C C . VAL A 1 157 ? -12.523 10.984 -4.875 1 98.12 157 VAL A C 1
ATOM 1254 O O . VAL A 1 157 ? -12.609 10.391 -3.797 1 98.12 157 VAL A O 1
ATOM 1257 N N . ARG A 1 158 ? -12.305 12.312 -4.996 1 98.5 158 ARG A N 1
ATOM 1258 C CA . ARG A 1 158 ? -12 13.078 -3.795 1 98.5 158 ARG A CA 1
ATOM 1259 C C . ARG A 1 158 ? -12.344 14.555 -3.984 1 98.5 158 ARG A C 1
ATOM 1261 O O . ARG A 1 158 ? -12.461 15.031 -5.117 1 98.5 158 ARG A O 1
ATOM 1268 N N . ASN A 1 159 ? -12.516 15.211 -2.867 1 98.69 159 ASN A N 1
ATOM 1269 C CA . ASN A 1 159 ? -12.703 16.656 -2.799 1 98.69 159 ASN A CA 1
ATOM 1270 C C . ASN A 1 159 ? -11.492 17.359 -2.195 1 98.69 159 ASN A C 1
ATOM 1272 O O . ASN A 1 159 ? -11.133 17.109 -1.042 1 98.69 159 ASN A O 1
ATOM 1276 N N . LEU A 1 160 ? -10.883 18.188 -2.994 1 98.12 160 LEU A N 1
ATOM 1277 C CA . LEU A 1 160 ? -9.648 18.875 -2.598 1 98.12 160 LEU A CA 1
ATOM 1278 C C . LEU A 1 160 ? -9.93 20.328 -2.232 1 98.12 160 LEU A C 1
ATOM 1280 O O . LEU A 1 160 ? -10.375 21.109 -3.072 1 98.12 160 LEU A O 1
ATOM 1284 N N . TYR A 1 161 ? -9.703 20.672 -0.944 1 98.44 161 TYR A N 1
ATOM 1285 C CA . TYR A 1 161 ? -9.812 22.047 -0.448 1 98.44 161 TYR A CA 1
ATOM 1286 C C . TYR A 1 161 ? -8.438 22.688 -0.309 1 98.44 161 TYR A C 1
ATOM 1288 O O . TYR A 1 161 ? -7.625 22.25 0.516 1 98.44 161 TYR A O 1
ATOM 1296 N N . LYS A 1 162 ? -8.148 23.719 -1.093 1 98.12 162 LYS A N 1
ATOM 1297 C CA . LYS A 1 162 ? -6.949 24.547 -0.917 1 98.12 162 LYS A CA 1
ATOM 1298 C C . LYS A 1 162 ? -7.25 25.781 -0.072 1 98.12 162 LYS A C 1
ATOM 1300 O O . LYS A 1 162 ? -8.141 26.562 -0.4 1 98.12 162 LYS A O 1
ATOM 1305 N N . VAL A 1 163 ? -6.445 25.922 0.964 1 98.56 163 VAL A N 1
ATOM 1306 C CA . VAL A 1 163 ? -6.84 26.953 1.907 1 98.56 163 VAL A CA 1
ATOM 1307 C C . VAL A 1 163 ? -5.762 28.031 1.964 1 98.56 163 VAL A C 1
ATOM 1309 O O . VAL A 1 163 ? -6.012 29.188 1.605 1 98.56 163 VAL A O 1
ATOM 1312 N N . ILE A 1 164 ? -4.582 27.688 2.404 1 98.12 164 ILE A N 1
ATOM 1313 C CA . ILE A 1 164 ? -3.439 28.594 2.387 1 98.12 164 ILE A CA 1
ATOM 1314 C C . ILE A 1 164 ? -2.611 28.359 1.126 1 98.12 164 ILE A C 1
ATOM 1316 O O . ILE A 1 164 ? -1.996 27.297 0.97 1 98.12 164 ILE A O 1
ATOM 1320 N N . HIS A 1 165 ? -2.666 29.25 0.205 1 95.88 165 HIS A N 1
ATOM 1321 C CA . HIS A 1 165 ? -1.979 29.172 -1.08 1 95.88 165 HIS A CA 1
ATOM 1322 C C . HIS A 1 165 ? -2.027 30.516 -1.811 1 95.88 165 HIS A C 1
ATOM 1324 O O . HIS A 1 165 ? -2.637 31.469 -1.325 1 95.88 165 HIS A O 1
ATOM 1330 N N . ALA A 1 166 ? -1.476 30.562 -2.961 1 94.19 166 ALA A N 1
ATOM 1331 C CA . ALA A 1 166 ? -1.297 31.812 -3.701 1 94.19 166 ALA A CA 1
ATOM 1332 C C . ALA A 1 166 ? -2.643 32.438 -4.027 1 94.19 166 ALA A C 1
ATOM 1334 O O . ALA A 1 166 ? -2.756 33.688 -4.082 1 94.19 166 ALA A O 1
ATOM 1335 N N . ASP A 1 167 ? -3.699 31.688 -4.266 1 93.38 167 ASP A N 1
ATOM 1336 C CA . ASP A 1 167 ? -5.012 32.219 -4.645 1 93.38 167 ASP A CA 1
ATOM 1337 C C . ASP A 1 167 ? -5.977 32.188 -3.465 1 93.38 167 ASP A C 1
ATOM 1339 O O . ASP A 1 167 ? -7.191 32.281 -3.646 1 93.38 167 ASP A O 1
ATOM 1343 N N . GLY A 1 168 ? -5.543 31.906 -2.297 1 95.69 168 GLY A N 1
ATOM 1344 C CA . GLY A 1 168 ? -6.305 31.875 -1.058 1 95.69 168 GLY A CA 1
ATOM 1345 C C . GLY A 1 168 ? -5.699 32.719 0.04 1 95.69 168 GLY A C 1
ATOM 1346 O O . GLY A 1 168 ? -5.34 33.875 -0.193 1 95.69 168 GLY A O 1
ATOM 1347 N N . ILE A 1 169 ? -5.695 32.188 1.243 1 97.69 169 ILE A N 1
ATOM 1348 C CA . ILE A 1 169 ? -5.016 32.906 2.328 1 97.69 169 ILE A CA 1
ATOM 1349 C C . ILE A 1 169 ? -3.523 33 2.02 1 97.69 169 ILE A C 1
ATOM 1351 O O . ILE A 1 169 ? -2.848 31.984 1.838 1 97.69 169 ILE A O 1
ATOM 1355 N N . GLN A 1 170 ? -3.012 34.188 2.004 1 97 170 GLN A N 1
ATOM 1356 C CA . GLN A 1 170 ? -1.616 34.438 1.646 1 97 170 GLN A CA 1
ATOM 1357 C C . GLN A 1 170 ? -0.689 34.125 2.82 1 97 170 GLN A C 1
ATOM 1359 O O . GLN A 1 170 ? -1.022 34.438 3.971 1 97 170 GLN A O 1
ATOM 1364 N N . SER A 1 171 ? 0.408 33.562 2.506 1 97.75 171 SER A N 1
ATOM 1365 C CA . SER A 1 171 ? 1.47 33.281 3.461 1 97.75 171 SER A CA 1
ATOM 1366 C C . SER A 1 171 ? 2.848 33.469 2.834 1 97.75 171 SER A C 1
ATOM 1368 O O . SER A 1 171 ? 2.955 33.812 1.654 1 97.75 171 SER A O 1
ATOM 1370 N N . CYS A 1 172 ? 3.896 33.344 3.65 1 97.31 172 CYS A N 1
ATOM 1371 C CA . CYS A 1 172 ? 5.254 33.469 3.139 1 97.31 172 CYS A CA 1
ATOM 1372 C C . CYS A 1 172 ? 5.645 32.25 2.314 1 97.31 172 CYS A C 1
ATOM 1374 O O . CYS A 1 172 ? 6.203 32.406 1.225 1 97.31 172 CYS A O 1
ATOM 1376 N N . GLN A 1 173 ? 5.43 31.031 2.855 1 97.31 173 GLN A N 1
ATOM 1377 C CA . GLN A 1 173 ? 5.828 29.828 2.129 1 97.31 173 GLN A CA 1
ATOM 1378 C C . GLN A 1 173 ? 4.922 28.656 2.473 1 97.31 173 GLN A C 1
ATOM 1380 O O . GLN A 1 173 ? 4.918 27.641 1.77 1 97.31 173 GLN A O 1
ATOM 1385 N N . LEU A 1 174 ? 4.152 28.812 3.512 1 98.06 174 LEU A N 1
ATOM 1386 C CA . LEU A 1 174 ? 3.305 27.719 3.982 1 98.06 174 LEU A CA 1
ATOM 1387 C C . LEU A 1 174 ? 2.094 27.531 3.076 1 98.06 174 LEU A C 1
ATOM 1389 O O . LEU A 1 174 ? 1.398 28.516 2.76 1 98.06 174 LEU A O 1
ATOM 1393 N N . MET A 1 175 ? 1.871 26.344 2.59 1 98 175 MET A N 1
ATOM 1394 C CA . MET A 1 175 ? 0.638 25.953 1.909 1 98 175 MET A CA 1
ATOM 1395 C C . MET A 1 175 ? -0.063 24.828 2.65 1 98 175 MET A C 1
ATOM 1397 O O . MET A 1 175 ? 0.59 23.922 3.168 1 98 175 MET A O 1
ATOM 1401 N N . MET A 1 176 ? -1.374 24.906 2.697 1 98.44 176 MET A N 1
ATOM 1402 C CA . MET A 1 176 ? -2.131 23.922 3.461 1 98.44 176 MET A CA 1
ATOM 1403 C C . MET A 1 176 ? -3.512 23.703 2.852 1 98.44 176 MET A C 1
ATOM 1405 O O . MET A 1 176 ? -4.082 24.625 2.256 1 98.44 176 MET A O 1
ATOM 1409 N N . GLY A 1 177 ? -3.992 22.578 2.977 1 98.56 177 GLY A N 1
ATOM 1410 C CA . GLY A 1 177 ? -5.348 22.219 2.584 1 98.56 177 GLY A CA 1
ATOM 1411 C C . GLY A 1 177 ? -5.793 20.891 3.146 1 98.56 177 GLY A C 1
ATOM 1412 O O . GLY A 1 177 ? -5.105 20.297 3.982 1 98.56 177 GLY A O 1
ATOM 1413 N N . ILE A 1 178 ? -6.988 20.5 2.762 1 98.81 178 ILE A N 1
ATOM 1414 C CA . ILE A 1 178 ? -7.559 19.25 3.227 1 98.81 178 ILE A CA 1
ATOM 1415 C C . ILE A 1 178 ? -8.25 18.531 2.066 1 98.81 178 ILE A C 1
ATOM 1417 O O . ILE A 1 178 ? -8.859 19.188 1.209 1 98.81 178 ILE A O 1
ATOM 1421 N N . THR A 1 179 ? -8.078 17.234 1.979 1 98.81 179 THR A N 1
ATOM 1422 C CA . THR A 1 179 ? -8.695 16.406 0.946 1 98.81 179 THR A CA 1
ATOM 1423 C C . THR A 1 179 ? -9.578 15.336 1.569 1 98.81 179 THR A C 1
ATOM 1425 O O . THR A 1 179 ? -9.172 14.664 2.523 1 98.81 179 THR A O 1
ATOM 1428 N N . PHE A 1 180 ? -10.797 15.227 1.062 1 98.75 180 PHE A N 1
ATOM 1429 C CA . PHE A 1 180 ? -11.742 14.203 1.489 1 98.75 180 PHE A CA 1
ATOM 1430 C C . PHE A 1 180 ? -11.922 13.148 0.408 1 98.75 180 PHE A C 1
ATOM 1432 O O . PHE A 1 180 ? -12.32 13.453 -0.714 1 98.75 180 PHE A O 1
ATOM 1439 N N . LEU A 1 181 ? -11.633 11.945 0.763 1 98.69 181 LEU A N 1
ATOM 1440 C CA . LEU A 1 181 ? -11.945 10.859 -0.157 1 98.69 181 LEU A CA 1
ATOM 1441 C C . LEU A 1 181 ? -13.406 10.43 -0.011 1 98.69 181 LEU A C 1
ATOM 1443 O O . LEU A 1 181 ? -13.898 10.273 1.106 1 98.69 181 LEU A O 1
ATOM 1447 N N . GLU A 1 182 ? -14.078 10.203 -1.096 1 98.12 182 GLU A N 1
ATOM 1448 C CA . GLU A 1 182 ? -15.469 9.742 -1.08 1 98.12 182 GLU A CA 1
ATOM 1449 C C . GLU A 1 182 ? -15.555 8.289 -0.627 1 98.12 182 GLU A C 1
ATOM 1451 O O . GLU A 1 182 ? -14.57 7.551 -0.688 1 98.12 182 GLU A O 1
ATOM 1456 N N . PRO A 1 183 ? -16.766 7.918 -0.183 1 97.12 183 PRO A N 1
ATOM 1457 C CA . PRO A 1 183 ? -16.938 6.512 0.18 1 97.12 183 PRO A CA 1
ATOM 1458 C C . PRO A 1 183 ? -16.531 5.559 -0.94 1 97.12 183 PRO A C 1
ATOM 1460 O O . PRO A 1 183 ? -16.75 5.855 -2.119 1 97.12 183 PRO A O 1
ATOM 1463 N N . ASN A 1 184 ? -15.883 4.453 -0.617 1 97.19 184 ASN A N 1
ATOM 1464 C CA . ASN A 1 184 ? -15.43 3.402 -1.521 1 97.19 184 ASN A CA 1
ATOM 1465 C C . ASN A 1 184 ? -14.211 3.848 -2.326 1 97.19 184 ASN A C 1
ATOM 1467 O O . ASN A 1 184 ? -13.859 3.221 -3.328 1 97.19 184 ASN A O 1
ATOM 1471 N N . ASN A 1 185 ? -13.656 4.996 -2.025 1 97.94 185 ASN A N 1
ATOM 1472 C CA . ASN A 1 185 ? -12.398 5.445 -2.609 1 97.94 185 ASN A CA 1
ATOM 1473 C C . ASN A 1 185 ? -11.273 5.465 -1.575 1 97.94 185 ASN A C 1
ATOM 1475 O O . ASN A 1 185 ? -11.453 5.977 -0.468 1 97.94 185 ASN A O 1
ATOM 1479 N N . THR A 1 186 ? -10.117 4.871 -2.014 1 97.69 186 THR A N 1
ATOM 1480 C CA . THR A 1 186 ? -9.117 4.66 -0.967 1 97.69 186 THR A CA 1
ATOM 1481 C C . THR A 1 186 ? -7.77 5.246 -1.38 1 97.69 186 THR A C 1
ATOM 1483 O O . THR A 1 186 ? -6.871 5.391 -0.55 1 97.69 186 THR A O 1
ATOM 1486 N N . TRP A 1 187 ? -7.594 5.531 -2.662 1 98.31 187 TRP A N 1
ATOM 1487 C CA . TRP A 1 187 ? -6.324 6.07 -3.135 1 98.31 187 TRP A CA 1
ATOM 1488 C C . TRP A 1 187 ? -6.336 7.598 -3.115 1 98.31 187 TRP A C 1
ATOM 1490 O O . TRP A 1 187 ? -7.277 8.219 -3.609 1 98.31 187 TRP A O 1
ATOM 1500 N N . ASN A 1 188 ? -5.363 8.172 -2.643 1 96.31 188 ASN A N 1
ATOM 1501 C CA . ASN A 1 188 ? -5.188 9.617 -2.791 1 96.31 188 ASN A CA 1
ATOM 1502 C C . ASN A 1 188 ? -4.25 9.953 -3.945 1 96.31 188 ASN A C 1
ATOM 1504 O O . ASN A 1 188 ? -4.477 9.523 -5.078 1 96.31 188 ASN A O 1
ATOM 1508 N N . THR A 1 189 ? -3.127 10.453 -3.814 1 91.5 189 THR A N 1
ATOM 1509 C CA . THR A 1 189 ? -2.217 11 -4.812 1 91.5 189 THR A CA 1
ATOM 1510 C C . THR A 1 189 ? -1.585 9.883 -5.641 1 91.5 189 THR A C 1
ATOM 1512 O O . THR A 1 189 ? -0.427 9.523 -5.422 1 91.5 189 THR A O 1
ATOM 1515 N N . MET A 1 190 ? -2.334 9.352 -6.645 1 93.94 190 MET A N 1
ATOM 1516 C CA . MET A 1 190 ? -1.862 8.297 -7.535 1 93.94 190 MET A CA 1
ATOM 1517 C C . MET A 1 190 ? -2.404 8.492 -8.945 1 93.94 190 MET A C 1
ATOM 1519 O O . MET A 1 190 ? -3.613 8.625 -9.141 1 93.94 190 MET A O 1
ATOM 1523 N N . PRO A 1 191 ? -1.555 8.633 -10.07 1 94.06 191 PRO A N 1
ATOM 1524 C CA . PRO A 1 191 ? -0.104 8.445 -9.984 1 94.06 191 PRO A CA 1
ATOM 1525 C C . PRO A 1 191 ? 0.571 9.469 -9.07 1 94.06 191 PRO A C 1
ATOM 1527 O O . PRO A 1 191 ? 0.085 10.594 -8.93 1 94.06 191 PRO A O 1
ATOM 1530 N N . ALA A 1 192 ? 1.704 9.047 -8.5 1 96.31 192 ALA A N 1
ATOM 1531 C CA . ALA A 1 192 ? 2.402 9.852 -7.5 1 96.31 192 ALA A CA 1
ATOM 1532 C C . ALA A 1 192 ? 3.24 10.945 -8.164 1 96.31 192 ALA A C 1
ATOM 1534 O O . ALA A 1 192 ? 3.217 11.102 -9.383 1 96.31 192 ALA A O 1
ATOM 1535 N N . HIS A 1 193 ? 3.77 11.758 -7.344 1 97.12 193 HIS A N 1
ATOM 1536 C CA . HIS A 1 193 ? 4.707 12.781 -7.789 1 97.12 193 HIS A CA 1
ATOM 1537 C C . HIS A 1 193 ? 5.77 13.055 -6.73 1 97.12 193 HIS A C 1
ATOM 1539 O O . HIS A 1 193 ? 5.668 12.562 -5.602 1 97.12 193 HIS A O 1
ATOM 1545 N N . VAL A 1 194 ? 6.797 13.734 -7.148 1 95.5 194 VAL A N 1
ATOM 1546 C CA . VAL A 1 194 ? 7.785 14.305 -6.238 1 95.5 194 VAL A CA 1
ATOM 1547 C C . VAL A 1 194 ? 7.969 15.789 -6.535 1 95.5 194 VAL A C 1
ATOM 1549 O O . VAL A 1 194 ? 7.523 16.281 -7.57 1 95.5 194 VAL A O 1
ATOM 1552 N N . HIS A 1 195 ? 8.453 16.469 -5.609 1 93.44 195 HIS A N 1
ATOM 1553 C CA . HIS A 1 195 ? 8.992 17.812 -5.832 1 93.44 195 HIS A CA 1
ATOM 1554 C C . HIS A 1 195 ? 10.164 18.094 -4.906 1 93.44 195 HIS A C 1
ATOM 1556 O O . HIS A 1 195 ? 9.977 18.344 -3.713 1 93.44 195 HIS A O 1
ATOM 1562 N N . ASP A 1 196 ? 11.312 18.281 -5.473 1 93.44 196 ASP A N 1
ATOM 1563 C CA . ASP A 1 196 ? 12.562 18.422 -4.734 1 93.44 196 ASP A CA 1
ATOM 1564 C C . ASP A 1 196 ? 12.664 19.812 -4.094 1 93.44 196 ASP A C 1
ATOM 1566 O O . ASP A 1 196 ? 13.547 20.047 -3.27 1 93.44 196 ASP A O 1
ATOM 1570 N N . ARG A 1 197 ? 11.781 20.594 -4.328 1 95.69 197 ARG A N 1
ATOM 1571 C CA . ARG A 1 197 ? 11.836 21.984 -3.891 1 95.69 197 ARG A CA 1
ATOM 1572 C C . ARG A 1 197 ? 10.992 22.203 -2.639 1 95.69 197 ARG A C 1
ATOM 1574 O O . ARG A 1 197 ? 11.047 23.281 -2.025 1 95.69 197 ARG A O 1
ATOM 1581 N N . ARG A 1 198 ? 10.281 21.094 -2.27 1 95.69 198 ARG A N 1
ATOM 1582 C CA . ARG A 1 198 ? 9.359 21.25 -1.142 1 95.69 198 ARG A CA 1
ATOM 1583 C C . ARG A 1 198 ? 9.266 19.953 -0.338 1 95.69 198 ARG A C 1
ATOM 1585 O O . ARG A 1 198 ? 9.5 18.875 -0.869 1 95.69 198 ARG A O 1
ATOM 1592 N N . MET A 1 199 ? 9.016 20.188 0.913 1 96.88 199 MET A N 1
ATOM 1593 C CA . MET A 1 199 ? 8.609 19.078 1.769 1 96.88 199 MET A CA 1
ATOM 1594 C C . MET A 1 199 ? 7.105 19.109 2.027 1 96.88 199 MET A C 1
ATOM 1596 O O . MET A 1 199 ? 6.445 20.125 1.742 1 96.88 199 MET A O 1
ATOM 1600 N N . GLU A 1 200 ? 6.594 17.922 2.459 1 97.56 200 GLU A N 1
ATOM 1601 C CA . GLU A 1 200 ? 5.172 17.859 2.789 1 97.56 200 GLU A CA 1
ATOM 1602 C C . GLU A 1 200 ? 4.945 17.125 4.109 1 97.56 200 GLU A C 1
ATOM 1604 O O . GLU A 1 200 ? 5.785 16.328 4.539 1 97.56 200 GLU A O 1
ATOM 1609 N N . VAL A 1 201 ? 3.902 17.5 4.723 1 98.69 201 VAL A N 1
ATOM 1610 C CA . VAL A 1 201 ? 3.412 16.75 5.875 1 98.69 201 VAL A CA 1
ATOM 1611 C C . VAL A 1 201 ? 1.953 16.359 5.652 1 98.69 201 VAL A C 1
ATOM 1613 O O . VAL A 1 201 ? 1.134 17.188 5.254 1 98.69 201 VAL A O 1
ATOM 1616 N N . TYR A 1 202 ? 1.667 15.07 5.82 1 98.75 202 TYR A N 1
ATOM 1617 C CA . TYR A 1 202 ? 0.302 14.555 5.773 1 98.75 202 TYR A CA 1
ATOM 1618 C C . TYR A 1 202 ? -0.203 14.227 7.172 1 98.75 202 TYR A C 1
ATOM 1620 O O . TYR A 1 202 ? 0.478 13.539 7.938 1 98.75 202 TYR A O 1
ATOM 1628 N N . LEU A 1 203 ? -1.346 14.734 7.543 1 98.94 203 LEU A N 1
ATOM 1629 C CA . LEU A 1 203 ? -2.094 14.25 8.695 1 98.94 203 LEU A CA 1
ATOM 1630 C C . LEU A 1 203 ? -3.338 13.484 8.258 1 98.94 203 LEU A C 1
ATOM 1632 O O . LEU A 1 203 ? -4.219 14.047 7.598 1 98.94 203 LEU A O 1
ATOM 1636 N N . TYR A 1 204 ? -3.451 12.258 8.672 1 98.88 204 TYR A N 1
ATOM 1637 C CA . TYR A 1 204 ? -4.598 11.445 8.281 1 98.88 204 TYR A CA 1
ATOM 1638 C C . TYR A 1 204 ? -5.691 11.5 9.344 1 98.88 204 TYR A C 1
ATOM 1640 O O . TYR A 1 204 ? -5.406 11.469 10.547 1 98.88 204 TYR A O 1
ATOM 1648 N N . LEU A 1 205 ? -6.938 11.648 8.875 1 98.75 205 LEU A N 1
ATOM 1649 C CA . LEU A 1 205 ? -8.086 11.828 9.758 1 98.75 205 LEU A CA 1
ATOM 1650 C C . LEU A 1 205 ? -9.258 10.961 9.312 1 98.75 205 LEU A C 1
ATOM 1652 O O . LEU A 1 205 ? -9.258 10.438 8.195 1 98.75 205 LEU A O 1
ATOM 1656 N N . ASP A 1 206 ? -10.25 10.789 10.234 1 98.25 206 ASP A N 1
ATOM 1657 C CA . ASP A 1 206 ? -11.547 10.148 10.008 1 98.25 206 ASP A CA 1
ATOM 1658 C C . ASP A 1 206 ? -11.375 8.672 9.648 1 98.25 206 ASP A C 1
ATOM 1660 O O . ASP A 1 206 ? -12.039 8.172 8.742 1 98.25 206 ASP A O 1
ATOM 1664 N N . LEU A 1 207 ? -10.477 8.094 10.297 1 98 207 LEU A N 1
ATOM 1665 C CA . LEU A 1 207 ? -10.297 6.645 10.242 1 98 207 LEU A CA 1
ATOM 1666 C C . LEU A 1 207 ? -10.867 5.977 11.484 1 98 207 LEU A C 1
ATOM 1668 O O . LEU A 1 207 ? -10.617 6.422 12.609 1 98 207 LEU A O 1
ATOM 1672 N N . ALA A 1 208 ? -11.586 4.934 11.227 1 95.94 208 ALA A N 1
ATOM 1673 C CA . ALA A 1 208 ? -11.992 4.094 12.352 1 95.94 208 ALA A CA 1
ATOM 1674 C C . ALA A 1 208 ? -10.781 3.424 13 1 95.94 208 ALA A C 1
ATOM 1676 O O . ALA A 1 208 ? -9.688 3.414 12.43 1 95.94 208 ALA A O 1
ATOM 1677 N N . GLU A 1 209 ? -10.992 2.918 14.164 1 93.69 209 GLU A N 1
ATOM 1678 C CA . GLU A 1 209 ? -9.898 2.32 14.93 1 93.69 209 GLU A CA 1
ATOM 1679 C C . GLU A 1 209 ? -9.227 1.195 14.148 1 93.69 209 GLU A C 1
ATOM 1681 O O . GLU A 1 209 ? -8.008 1.039 14.211 1 93.69 209 GLU A O 1
ATOM 1686 N N . ASP A 1 210 ? -9.945 0.462 13.445 1 93.88 210 ASP A N 1
ATOM 1687 C CA . ASP A 1 210 ? -9.414 -0.71 12.758 1 93.88 210 ASP A CA 1
ATOM 1688 C C . ASP A 1 210 ? -9.094 -0.395 11.297 1 93.88 210 ASP A C 1
ATOM 1690 O O . ASP A 1 210 ? -8.773 -1.293 10.516 1 93.88 210 ASP A O 1
ATOM 1694 N N . ALA A 1 211 ? -9.258 0.859 10.891 1 96.94 211 ALA A N 1
ATOM 1695 C CA . ALA A 1 211 ? -8.875 1.281 9.547 1 96.94 211 ALA A CA 1
ATOM 1696 C C . ALA A 1 211 ? -7.504 1.95 9.539 1 96.94 211 ALA A C 1
ATOM 1698 O O . ALA A 1 211 ? -7.137 2.623 10.508 1 96.94 211 ALA A O 1
ATOM 1699 N N . LYS A 1 212 ? -6.77 1.684 8.516 1 98.44 212 LYS A N 1
ATOM 1700 C CA . LYS A 1 212 ? -5.43 2.24 8.359 1 98.44 212 LYS A CA 1
ATOM 1701 C C . LYS A 1 212 ? -5.215 2.777 6.945 1 98.44 212 LYS A C 1
ATOM 1703 O O . LYS A 1 212 ? -5.961 2.432 6.027 1 98.44 212 LYS A O 1
ATOM 1708 N N . VAL A 1 213 ? -4.285 3.631 6.84 1 98.62 213 VAL A N 1
ATOM 1709 C CA . VAL A 1 213 ? -3.76 4.051 5.543 1 98.62 213 VAL A CA 1
ATOM 1710 C C . VAL A 1 213 ? -2.35 3.496 5.352 1 98.62 213 VAL A C 1
ATOM 1712 O O . VAL A 1 213 ? -1.51 3.598 6.25 1 98.62 213 VAL A O 1
ATOM 1715 N N . PHE A 1 214 ? -2.131 2.836 4.277 1 98.75 214 PHE A N 1
ATOM 1716 C CA . PHE A 1 214 ? -0.771 2.523 3.855 1 98.75 214 PHE A CA 1
ATOM 1717 C C . PHE A 1 214 ? -0.171 3.676 3.059 1 98.75 214 PHE A C 1
ATOM 1719 O O . PHE A 1 214 ? -0.488 3.855 1.881 1 98.75 214 PHE A O 1
ATOM 1726 N N . HIS A 1 215 ? 0.653 4.473 3.719 1 98.88 215 HIS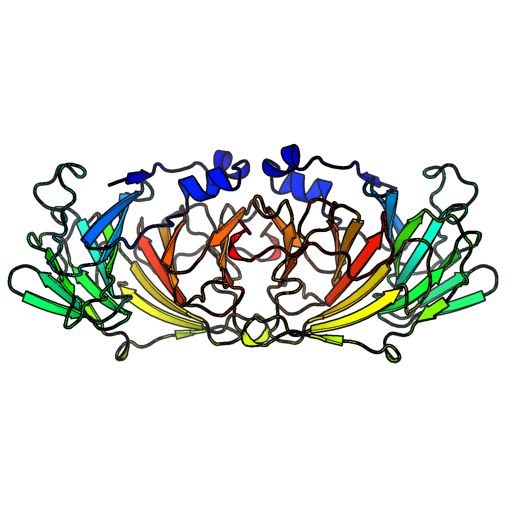 A N 1
ATOM 1727 C CA . HIS A 1 215 ? 1.281 5.645 3.123 1 98.88 215 HIS A CA 1
ATOM 1728 C C . HIS A 1 215 ? 2.59 5.277 2.432 1 98.88 215 HIS A C 1
ATOM 1730 O O . HIS A 1 215 ? 3.516 4.773 3.072 1 98.88 215 HIS A O 1
ATOM 1736 N N . PHE A 1 216 ? 2.656 5.578 1.182 1 98.69 216 PHE A N 1
ATOM 1737 C CA . PHE A 1 216 ? 3.848 5.258 0.404 1 98.69 216 PHE A CA 1
ATOM 1738 C C . PHE A 1 216 ? 4.824 6.43 0.404 1 98.69 216 PHE A C 1
ATOM 1740 O O . PHE A 1 216 ? 4.418 7.582 0.247 1 98.69 216 PHE A O 1
ATOM 1747 N N . MET A 1 217 ? 6.066 6.086 0.566 1 98.56 217 MET A N 1
ATOM 1748 C CA . MET A 1 217 ? 7.141 7.074 0.603 1 98.56 217 MET A CA 1
ATOM 1749 C C . MET A 1 217 ? 8.391 6.547 -0.094 1 98.56 217 MET A C 1
ATOM 1751 O O . MET A 1 217 ? 8.414 5.402 -0.549 1 98.56 217 MET A O 1
ATOM 1755 N N . GLY A 1 218 ? 9.414 7.406 -0.204 1 98.25 218 GLY A N 1
ATOM 1756 C CA . GLY A 1 218 ? 10.664 7.027 -0.841 1 98.25 218 GLY A CA 1
ATOM 1757 C C . GLY A 1 218 ? 10.82 7.602 -2.236 1 98.25 218 GLY A C 1
ATOM 1758 O O . GLY A 1 218 ? 9.914 8.25 -2.752 1 98.25 218 GLY A O 1
ATOM 1759 N N . GLU A 1 219 ? 12.016 7.375 -2.797 1 98.12 219 GLU A N 1
ATOM 1760 C CA . GLU A 1 219 ? 12.188 7.707 -4.211 1 98.12 219 GLU A CA 1
ATOM 1761 C C . GLU A 1 219 ? 11.273 6.852 -5.09 1 98.12 219 GLU A C 1
ATOM 1763 O O . GLU A 1 219 ? 10.945 5.723 -4.73 1 98.12 219 GLU A O 1
ATOM 1768 N N . PRO A 1 220 ? 10.891 7.359 -6.242 1 97.88 220 PRO A N 1
ATOM 1769 C CA . PRO A 1 220 ? 9.938 6.645 -7.098 1 97.88 220 PRO A CA 1
ATOM 1770 C C . PRO A 1 220 ? 10.359 5.203 -7.367 1 97.88 220 PRO A C 1
ATOM 1772 O O . PRO A 1 220 ? 9.508 4.312 -7.438 1 97.88 220 PRO A O 1
ATOM 1775 N N . THR A 1 221 ? 11.641 4.879 -7.457 1 97.81 221 THR A N 1
ATOM 1776 C CA . THR A 1 221 ? 12.109 3.549 -7.832 1 97.81 221 THR A CA 1
ATOM 1777 C C . THR A 1 221 ? 12.5 2.744 -6.594 1 97.81 221 THR A C 1
ATOM 1779 O O . THR A 1 221 ? 13.055 1.649 -6.707 1 97.81 221 THR A O 1
ATOM 1782 N N . GLU A 1 222 ? 12.328 3.309 -5.441 1 98.25 222 GLU A N 1
ATOM 1783 C CA . GLU A 1 222 ? 12.664 2.715 -4.148 1 98.25 222 GLU A CA 1
ATOM 1784 C C . GLU A 1 222 ? 11.641 3.104 -3.084 1 98.25 222 GLU A C 1
ATOM 1786 O O . GLU A 1 222 ? 11.977 3.785 -2.113 1 98.25 222 GLU A O 1
ATOM 1791 N N . THR A 1 223 ? 10.445 2.59 -3.207 1 98.19 223 THR A N 1
ATOM 1792 C CA . THR A 1 223 ? 9.391 3.035 -2.305 1 98.19 223 THR A CA 1
ATOM 1793 C C . THR A 1 223 ? 9.328 2.143 -1.069 1 98.19 223 THR A C 1
ATOM 1795 O O . THR A 1 223 ? 9.758 0.989 -1.106 1 98.19 223 THR A O 1
ATOM 1798 N N . ARG A 1 224 ? 8.859 2.674 -0.053 1 98.31 224 ARG A N 1
ATOM 1799 C CA . ARG A 1 224 ? 8.484 2.061 1.218 1 98.31 224 ARG A CA 1
ATOM 1800 C C . ARG A 1 224 ? 7.074 2.461 1.623 1 98.31 224 ARG A C 1
ATOM 1802 O O . ARG A 1 224 ? 6.406 3.217 0.913 1 98.31 224 ARG A O 1
ATOM 1809 N N . HIS A 1 225 ? 6.656 1.908 2.762 1 98.56 225 HIS A N 1
ATOM 1810 C CA . HIS A 1 225 ? 5.363 2.383 3.244 1 98.56 225 HIS A CA 1
ATOM 1811 C C . HIS A 1 225 ? 5.34 2.469 4.766 1 98.56 225 HIS A C 1
ATOM 1813 O O . HIS A 1 225 ? 6.145 1.82 5.441 1 98.56 225 HIS A O 1
ATOM 1819 N N . LEU A 1 226 ? 4.504 3.266 5.266 1 98.69 226 LEU A N 1
ATOM 1820 C CA . LEU A 1 226 ? 4.105 3.361 6.668 1 98.69 226 LEU A CA 1
ATOM 1821 C C . LEU A 1 226 ? 2.633 3.008 6.84 1 98.69 226 LEU A C 1
ATOM 1823 O O . LEU A 1 226 ? 1.789 3.445 6.055 1 98.69 226 LEU A O 1
ATOM 1827 N N . VAL A 1 227 ? 2.314 2.188 7.789 1 98.62 227 VAL A N 1
ATOM 1828 C CA . VAL A 1 227 ? 0.925 1.965 8.18 1 98.62 227 VAL A CA 1
ATOM 1829 C C . VAL A 1 227 ? 0.495 3.025 9.188 1 98.62 227 VAL A C 1
ATOM 1831 O O . VAL A 1 227 ? 1.06 3.113 10.281 1 98.62 227 VAL A O 1
ATOM 1834 N N . VAL A 1 228 ? -0.51 3.748 8.82 1 98.69 228 VAL A N 1
ATOM 1835 C CA . VAL A 1 228 ? -0.814 4.977 9.547 1 98.69 228 VAL A CA 1
ATOM 1836 C C . VAL A 1 228 ? -2.254 4.938 10.047 1 98.69 228 VAL A C 1
ATOM 1838 O O . VAL A 1 228 ? -3.17 4.582 9.305 1 98.69 228 VAL A O 1
ATOM 1841 N N . GLY A 1 229 ? -2.465 5.223 11.312 1 98.25 229 GLY A N 1
ATOM 1842 C CA . GLY A 1 229 ? -3.795 5.293 11.898 1 98.25 229 GLY A CA 1
ATOM 1843 C C . GLY A 1 229 ? -4.344 6.703 11.961 1 98.25 229 GLY A C 1
ATOM 1844 O O . GLY A 1 229 ? -3.711 7.645 11.477 1 98.25 229 GLY A O 1
ATOM 1845 N N . ASN A 1 230 ? -5.523 6.848 12.578 1 98.44 230 ASN A N 1
ATOM 1846 C CA . ASN A 1 230 ? -6.199 8.133 12.727 1 98.44 230 ASN A CA 1
ATOM 1847 C C . ASN A 1 230 ? -5.359 9.117 13.539 1 98.44 230 ASN A C 1
ATOM 1849 O O . ASN A 1 230 ? -4.777 8.742 14.555 1 98.44 230 ASN A O 1
ATOM 1853 N N . GLU A 1 231 ? -5.266 10.383 13.023 1 98.62 231 GLU A N 1
ATOM 1854 C CA . GLU A 1 231 ? -4.645 11.5 13.719 1 98.62 231 GLU A CA 1
ATOM 1855 C C . GLU A 1 231 ? -3.139 11.297 13.859 1 98.62 231 GLU A C 1
ATOM 1857 O O . GLU A 1 231 ? -2.525 11.797 14.805 1 98.62 231 GLU A O 1
ATOM 1862 N N . GLN A 1 232 ? -2.598 10.492 12.961 1 98.62 232 GLN A N 1
ATOM 1863 C CA . GLN A 1 232 ? -1.148 10.383 12.836 1 98.62 232 GLN A CA 1
ATOM 1864 C C . GLN A 1 232 ? -0.635 11.148 11.625 1 98.62 232 GLN A C 1
ATOM 1866 O O . GLN A 1 232 ? -1.353 11.305 10.633 1 98.62 232 GLN A O 1
ATOM 1871 N N . ALA A 1 233 ? 0.557 11.648 11.758 1 98.88 233 ALA A N 1
ATOM 1872 C CA . ALA A 1 233 ? 1.115 12.484 10.695 1 98.88 233 ALA A CA 1
ATOM 1873 C C . ALA A 1 233 ? 2.377 11.859 10.109 1 98.88 233 ALA A C 1
ATOM 1875 O O . ALA A 1 233 ? 3.082 11.109 10.797 1 98.88 233 ALA A O 1
ATOM 1876 N N . VAL A 1 234 ? 2.635 12.133 8.859 1 98.88 234 VAL A N 1
ATOM 1877 C CA . VAL A 1 234 ? 3.818 11.648 8.156 1 98.88 234 VAL A CA 1
ATOM 1878 C C . VAL A 1 234 ? 4.625 12.828 7.621 1 98.88 234 VAL A C 1
ATOM 1880 O O . VAL A 1 234 ? 4.078 13.703 6.949 1 98.88 234 VAL A O 1
ATOM 1883 N N . ILE A 1 235 ? 5.91 12.859 7.957 1 98.75 235 ILE A N 1
ATOM 1884 C CA . ILE A 1 235 ? 6.84 13.828 7.375 1 98.75 235 ILE A CA 1
ATOM 1885 C C . ILE A 1 235 ? 7.379 13.289 6.051 1 98.75 235 ILE A C 1
ATOM 1887 O O . ILE A 1 235 ? 8.023 12.242 6.016 1 98.75 235 ILE A O 1
ATOM 1891 N N . SER A 1 236 ? 7.145 13.977 4.996 1 98.38 236 SER A N 1
ATOM 1892 C CA . SER A 1 236 ? 7.605 13.57 3.674 1 98.38 236 SER A CA 1
ATOM 1893 C C . SER A 1 236 ? 8.742 14.469 3.188 1 98.38 236 SER A C 1
ATOM 1895 O O . SER A 1 236 ? 8.516 15.617 2.812 1 98.38 236 SER A O 1
ATOM 1897 N N . PRO A 1 237 ? 9.961 13.953 3.129 1 98.06 237 PRO A N 1
ATOM 1898 C CA . PRO A 1 237 ? 11.055 14.758 2.566 1 98.06 237 PRO A CA 1
ATOM 1899 C C . PRO A 1 237 ? 10.859 15.055 1.081 1 98.06 237 PRO A C 1
ATOM 1901 O O . PRO A 1 237 ? 10.039 14.414 0.421 1 98.06 237 PRO A O 1
ATOM 1904 N N . ALA A 1 238 ? 11.664 15.945 0.598 1 96.75 238 ALA A N 1
ATOM 1905 C CA . ALA A 1 238 ? 11.523 16.406 -0.779 1 96.75 238 ALA A CA 1
ATOM 1906 C C . ALA A 1 238 ? 11.75 15.273 -1.771 1 96.75 238 ALA A C 1
ATOM 1908 O O . ALA A 1 238 ? 11.148 15.242 -2.844 1 96.75 238 ALA A O 1
ATOM 1909 N N . TRP A 1 239 ? 12.555 14.289 -1.48 1 97.25 239 TRP A N 1
ATOM 1910 C CA . TRP A 1 239 ? 12.945 13.234 -2.408 1 97.25 239 TRP A CA 1
ATOM 1911 C C . TRP A 1 239 ? 11.906 12.117 -2.436 1 97.25 239 TRP A C 1
ATOM 1913 O O . TRP A 1 239 ? 12.016 11.18 -3.229 1 97.25 239 TRP A O 1
ATOM 1923 N N . SER A 1 240 ? 10.875 12.25 -1.645 1 98.06 240 SER A N 1
ATOM 1924 C CA . SER A 1 240 ? 9.961 11.133 -1.426 1 98.06 240 SER A CA 1
ATOM 1925 C C . SER A 1 240 ? 8.633 11.359 -2.135 1 98.06 240 SER A C 1
ATOM 1927 O O . SER A 1 240 ? 8.094 12.469 -2.119 1 98.06 240 SER A O 1
ATOM 1929 N N . VAL A 1 241 ? 8.125 10.281 -2.697 1 98.12 241 VAL A N 1
ATOM 1930 C CA . VAL A 1 241 ? 6.711 10.305 -3.059 1 98.12 241 VAL A CA 1
ATOM 1931 C C . VAL A 1 241 ? 5.852 10.352 -1.796 1 98.12 241 VAL A C 1
ATOM 1933 O O . VAL A 1 241 ? 6.336 10.062 -0.699 1 98.12 241 VAL A O 1
ATOM 1936 N N . HIS A 1 242 ? 4.688 10.766 -1.865 1 98 242 HIS A N 1
ATOM 1937 C CA . HIS A 1 242 ? 3.715 10.836 -0.78 1 98 242 HIS A CA 1
ATOM 1938 C C . HIS A 1 242 ? 2.309 10.516 -1.279 1 98 242 HIS A C 1
ATOM 1940 O O . HIS A 1 242 ? 1.625 11.383 -1.819 1 98 242 HIS A O 1
ATOM 1946 N N . SER A 1 243 ? 1.962 9.359 -1.187 1 97.62 243 SER A N 1
ATOM 1947 C CA . SER A 1 243 ? 0.688 8.789 -1.609 1 97.62 243 SER A CA 1
ATOM 1948 C C . SER A 1 243 ? 0.199 7.734 -0.62 1 97.62 243 SER A C 1
ATOM 1950 O O . SER A 1 243 ? 0.94 7.324 0.276 1 97.62 243 SER A O 1
ATOM 1952 N N . GLY A 1 244 ? -1.047 7.344 -0.743 1 97.88 244 GLY A N 1
ATOM 1953 C CA . GLY A 1 244 ? -1.528 6.32 0.174 1 97.88 244 GLY A CA 1
ATOM 1954 C C . GLY A 1 244 ? -2.83 5.684 -0.273 1 97.88 244 GLY A C 1
ATOM 1955 O O . GLY A 1 244 ? -3.533 6.23 -1.126 1 97.88 244 GLY A O 1
ATOM 1956 N N . SER A 1 245 ? -3.084 4.555 0.255 1 98.44 245 SER A N 1
ATOM 1957 C CA . SER A 1 245 ? -4.348 3.842 0.086 1 98.44 245 SER A CA 1
ATOM 1958 C C . SER A 1 245 ? -4.898 3.367 1.427 1 98.44 245 SER A C 1
ATOM 1960 O O . SER A 1 245 ? -4.195 2.705 2.193 1 98.44 245 SER A O 1
ATOM 1962 N N . GLY A 1 246 ? -6.129 3.707 1.682 1 98.5 246 GLY A N 1
ATOM 1963 C CA . GLY A 1 246 ? -6.75 3.33 2.941 1 98.5 246 GLY A CA 1
ATOM 1964 C C . GLY A 1 246 ? -7.539 2.039 2.855 1 98.5 246 GLY A C 1
ATOM 1965 O O . GLY A 1 246 ? -7.961 1.634 1.77 1 98.5 246 GLY A O 1
ATOM 1966 N N . THR A 1 247 ? -7.711 1.407 3.99 1 98.12 247 THR A N 1
ATOM 1967 C CA . THR A 1 247 ? -8.602 0.252 4.059 1 98.12 247 THR A CA 1
ATOM 1968 C C . THR A 1 247 ? -10.055 0.695 4.207 1 98.12 247 THR A C 1
ATOM 1970 O O . THR A 1 247 ? -10.945 -0.134 4.406 1 98.12 247 THR A O 1
ATOM 1973 N N . SER A 1 248 ? -10.266 1.948 4.207 1 97.44 248 SER A N 1
ATOM 1974 C CA . SER A 1 248 ? -11.508 2.699 4.074 1 97.44 248 SER A CA 1
ATOM 1975 C C . SER A 1 248 ? -11.242 4.113 3.566 1 97.44 248 SER A C 1
ATOM 1977 O O . SER A 1 248 ? -10.094 4.52 3.404 1 97.44 248 SER A O 1
ATOM 1979 N N . ASN A 1 249 ? -12.344 4.801 3.258 1 98.06 249 ASN A N 1
ATOM 1980 C CA . ASN A 1 249 ? -12.133 6.211 2.93 1 98.06 249 ASN A CA 1
ATOM 1981 C C . ASN A 1 249 ? -11.68 7.008 4.148 1 98.06 249 ASN A C 1
ATOM 1983 O O . ASN A 1 249 ? -11.898 6.59 5.285 1 98.06 249 ASN A O 1
ATOM 1987 N N . TYR A 1 250 ? -11.109 8.133 3.902 1 98.62 250 TYR A N 1
ATOM 1988 C CA . TYR A 1 250 ? -10.508 8.992 4.914 1 98.62 250 TYR A CA 1
ATOM 1989 C C . TYR A 1 250 ? -10.344 10.414 4.391 1 98.62 250 TYR A C 1
ATOM 1991 O O . TYR A 1 250 ? -10.789 10.734 3.285 1 98.62 250 TYR A O 1
ATOM 1999 N N . CYS A 1 251 ? -9.891 11.25 5.168 1 98.44 251 CYS A N 1
ATOM 2000 C CA . CYS A 1 251 ? -9.398 12.555 4.723 1 98.44 251 CYS A CA 1
ATOM 2001 C C . CYS A 1 251 ? -8.016 12.844 5.285 1 98.44 251 CYS A C 1
ATOM 2003 O O . CYS A 1 251 ? -7.523 12.102 6.145 1 98.44 251 CYS A O 1
ATOM 2005 N N . PHE A 1 252 ? -7.387 13.797 4.66 1 98.81 252 PHE A N 1
ATOM 2006 C CA . PHE A 1 252 ? -6.059 14.141 5.152 1 98.81 252 PHE A CA 1
ATOM 2007 C C . PHE A 1 252 ? -5.773 15.625 4.941 1 98.81 252 PHE A C 1
ATOM 2009 O O . PHE A 1 252 ? -6.25 16.219 3.977 1 98.81 252 PHE A O 1
ATOM 2016 N N . ILE A 1 253 ? -5.02 16.156 5.871 1 98.88 253 ILE A N 1
ATOM 2017 C CA . ILE A 1 253 ? -4.488 17.516 5.738 1 98.88 253 ILE A CA 1
ATOM 2018 C C . ILE A 1 253 ? -3.057 17.453 5.207 1 98.88 253 ILE A C 1
ATOM 2020 O O . ILE A 1 253 ? -2.232 16.688 5.707 1 98.88 253 ILE A O 1
ATOM 2024 N N . TRP A 1 254 ? -2.824 18.172 4.145 1 98.5 254 TRP A N 1
ATOM 2025 C CA . TRP A 1 254 ? -1.477 18.297 3.602 1 98.5 254 TRP A CA 1
ATOM 2026 C C . TRP A 1 254 ? -0.937 19.719 3.803 1 98.5 254 TRP A C 1
ATOM 2028 O O . TRP A 1 254 ? -1.69 20.688 3.74 1 98.5 254 TRP A O 1
ATOM 2038 N N . ALA A 1 255 ? 0.287 19.812 4.137 1 98.44 255 ALA A N 1
ATOM 2039 C CA . ALA A 1 255 ? 1.004 21.078 4.281 1 98.44 255 ALA A CA 1
ATOM 2040 C C . ALA A 1 255 ? 2.371 21.016 3.605 1 98.44 255 ALA A C 1
ATOM 2042 O O . ALA A 1 255 ? 3.045 19.984 3.65 1 98.44 255 ALA A O 1
ATOM 2043 N N . MET A 1 256 ? 2.725 22.047 3.012 1 97.12 256 MET A N 1
ATOM 2044 C CA . MET A 1 256 ? 4.027 22.078 2.354 1 97.12 256 MET A CA 1
ATOM 2045 C C . MET A 1 256 ? 4.742 23.391 2.613 1 97.12 256 MET A C 1
ATOM 2047 O O . MET A 1 256 ? 4.102 24.406 2.902 1 97.12 256 MET A O 1
ATOM 2051 N N . ALA A 1 257 ? 5.918 23.391 2.561 1 97.25 257 ALA A N 1
ATOM 2052 C CA . ALA A 1 257 ? 6.828 24.531 2.641 1 97.25 257 ALA A CA 1
ATOM 2053 C C . ALA A 1 257 ? 8.109 24.281 1.852 1 97.25 257 ALA A C 1
ATOM 2055 O O . ALA A 1 257 ? 8.5 23.125 1.661 1 97.25 257 ALA A O 1
ATOM 2056 N N . GLY A 1 258 ? 8.75 25.391 1.385 1 95.44 258 GLY A N 1
ATOM 2057 C CA . GLY A 1 258 ? 10.016 25.234 0.685 1 95.44 258 GLY A CA 1
ATOM 2058 C C . GLY A 1 258 ? 10.336 26.375 -0.245 1 95.44 258 GLY A C 1
ATOM 2059 O O . GLY A 1 258 ? 10.086 27.547 0.091 1 95.44 258 GLY A O 1
ATOM 2060 N N . GLU A 1 259 ? 10.867 26.047 -1.467 1 92.56 259 GLU A N 1
ATOM 2061 C CA . GLU A 1 259 ? 11.531 26.984 -2.371 1 92.56 259 GLU A CA 1
ATOM 2062 C C . GLU A 1 259 ? 10.531 27.906 -3.041 1 92.56 259 GLU A C 1
ATOM 2064 O O . GLU A 1 259 ? 10.734 29.125 -3.082 1 92.56 259 GLU A O 1
ATOM 2069 N N . ASN A 1 260 ? 9.547 27.266 -3.625 1 87.75 260 ASN A N 1
ATOM 2070 C CA . ASN A 1 260 ? 8.602 28.109 -4.348 1 87.75 260 ASN A CA 1
ATOM 2071 C C . ASN A 1 260 ? 7.188 27.969 -3.797 1 87.75 260 ASN A C 1
ATOM 2073 O O . ASN A 1 260 ? 6.934 27.109 -2.941 1 87.75 260 ASN A O 1
ATOM 2077 N N . TYR A 1 261 ? 6.344 28.938 -4.27 1 88.88 261 TYR A N 1
ATOM 2078 C CA . TYR A 1 261 ? 5.004 29.062 -3.707 1 88.88 261 TYR A CA 1
ATOM 2079 C C . TYR A 1 261 ? 3.945 28.703 -4.746 1 88.88 261 TYR A C 1
ATOM 2081 O O . TYR A 1 261 ? 2.836 29.234 -4.719 1 88.88 261 TYR A O 1
ATOM 2089 N N . THR A 1 262 ? 4.246 27.812 -5.633 1 88.69 262 THR A N 1
ATOM 2090 C CA . THR A 1 262 ? 3.289 27.406 -6.656 1 88.69 262 THR A CA 1
ATOM 2091 C C . THR A 1 262 ? 2.738 26.016 -6.355 1 88.69 262 THR A C 1
ATOM 2093 O O . THR A 1 262 ? 3.504 25.062 -6.156 1 88.69 262 THR A O 1
ATOM 2096 N N . PHE A 1 263 ? 1.44 25.906 -6.383 1 87.06 263 PHE A N 1
ATOM 2097 C CA . PHE A 1 263 ? 0.788 24.641 -6.07 1 87.06 263 PHE A CA 1
ATOM 2098 C C . PHE A 1 263 ? 1.064 23.609 -7.156 1 87.06 263 PHE A C 1
ATOM 2100 O O . PHE A 1 263 ? 1.084 22.406 -6.883 1 87.06 263 PHE A O 1
ATOM 2107 N N . LYS A 1 264 ? 1.413 23.953 -8.398 1 86.94 264 LYS A N 1
ATOM 2108 C CA . LYS A 1 264 ? 1.525 23.062 -9.547 1 86.94 264 LYS A CA 1
ATOM 2109 C C . LYS A 1 264 ? 2.957 22.562 -9.719 1 86.94 264 LYS A C 1
ATOM 2111 O O . LYS A 1 264 ? 3.256 21.828 -10.664 1 86.94 264 LYS A O 1
ATOM 2116 N N . ASP A 1 265 ? 3.768 22.953 -8.734 1 88.94 265 ASP A N 1
ATOM 2117 C CA . ASP A 1 265 ? 5.156 22.516 -8.805 1 88.94 265 ASP A CA 1
ATOM 2118 C C . ASP A 1 265 ? 5.289 21.047 -8.422 1 88.94 265 ASP A C 1
ATOM 2120 O O . ASP A 1 265 ? 5.566 20.719 -7.266 1 88.94 265 ASP A O 1
ATOM 2124 N N . MET A 1 266 ? 5.105 20.188 -9.352 1 92.12 266 MET A N 1
ATOM 2125 C CA . MET A 1 266 ? 5.18 18.75 -9.117 1 92.12 266 MET A CA 1
ATOM 2126 C C . MET A 1 266 ? 5.82 18.031 -10.305 1 92.12 266 MET A C 1
ATOM 2128 O O . MET A 1 266 ? 5.578 18.406 -11.453 1 92.12 266 MET A O 1
ATOM 2132 N N . ASP A 1 267 ? 6.711 17.172 -10.047 1 95.31 267 ASP A N 1
ATOM 2133 C CA . ASP A 1 267 ? 7.246 16.25 -11.039 1 95.31 267 ASP A CA 1
ATOM 2134 C C . ASP A 1 267 ? 6.508 14.914 -11 1 95.31 267 ASP A C 1
ATOM 2136 O O . ASP A 1 267 ? 6.727 14.109 -10.086 1 95.31 267 ASP A O 1
ATOM 2140 N N . ALA A 1 268 ? 5.711 14.688 -12.047 1 95.5 268 ALA A N 1
ATOM 2141 C CA . ALA A 1 268 ? 4.883 13.492 -12.102 1 95.5 268 ALA A CA 1
ATOM 2142 C C . ALA A 1 268 ? 5.742 12.234 -12.227 1 95.5 268 ALA A C 1
ATOM 2144 O O . ALA A 1 268 ? 6.758 12.242 -12.93 1 95.5 268 ALA A O 1
ATOM 2145 N N . VAL A 1 269 ? 5.332 11.195 -11.602 1 96.56 269 VAL A N 1
ATOM 2146 C CA . VAL A 1 269 ? 5.977 9.898 -11.711 1 96.56 269 VAL A CA 1
ATOM 2147 C C . VAL A 1 269 ? 5.082 8.938 -12.484 1 96.56 269 VAL A C 1
ATOM 2149 O O . VAL A 1 269 ? 4.055 8.484 -11.977 1 96.56 269 VAL A O 1
ATOM 2152 N N . PRO A 1 270 ? 5.523 8.594 -13.688 1 95.62 270 PRO A N 1
ATOM 2153 C CA . PRO A 1 270 ? 4.723 7.609 -14.422 1 95.62 270 PRO A CA 1
ATOM 2154 C C . PRO A 1 270 ? 4.617 6.273 -13.688 1 95.62 270 PRO A C 1
ATOM 2156 O O . PRO A 1 270 ? 5.566 5.852 -13.023 1 95.62 270 PRO A O 1
ATOM 2159 N N . MET A 1 271 ? 3.5 5.617 -13.891 1 95.81 271 MET A N 1
ATOM 2160 C CA . MET A 1 271 ? 3.232 4.375 -13.172 1 95.81 271 MET A CA 1
ATOM 2161 C C . MET A 1 271 ? 4.273 3.312 -13.508 1 95.81 271 MET A C 1
ATOM 2163 O O . MET A 1 271 ? 4.559 2.434 -12.695 1 95.81 271 MET A O 1
ATOM 2167 N N . ASN A 1 272 ? 4.805 3.361 -14.672 1 95.38 272 ASN A N 1
ATOM 2168 C CA . ASN A 1 272 ? 5.762 2.338 -15.086 1 95.38 272 ASN A CA 1
ATOM 2169 C C . ASN A 1 272 ? 7.129 2.559 -14.445 1 95.38 272 ASN A C 1
ATOM 2171 O O . ASN A 1 272 ? 8.031 1.728 -14.594 1 95.38 272 ASN A O 1
ATOM 2175 N N . VAL A 1 273 ? 7.293 3.656 -13.727 1 96.25 273 VAL A N 1
ATOM 2176 C CA . VAL A 1 273 ? 8.555 3.973 -13.07 1 96.25 273 VAL A CA 1
ATOM 2177 C C . VAL A 1 273 ? 8.508 3.541 -11.609 1 96.25 273 VAL A C 1
ATOM 2179 O O . VAL A 1 273 ? 9.531 3.18 -11.023 1 96.25 273 VAL A O 1
ATOM 2182 N N . ILE A 1 274 ? 7.367 3.561 -11.016 1 96.69 274 ILE A N 1
ATOM 2183 C CA . ILE A 1 274 ? 7.195 3.307 -9.586 1 96.69 274 ILE A CA 1
ATOM 2184 C C . ILE A 1 274 ? 7.547 1.854 -9.281 1 96.69 274 ILE A C 1
ATOM 2186 O O . ILE A 1 274 ? 7.168 0.945 -10.023 1 96.69 274 ILE A O 1
ATOM 2190 N N . ARG A 1 275 ? 8.43 1.73 -8.289 1 95.88 275 ARG A N 1
ATOM 2191 C CA . ARG A 1 275 ? 8.812 0.4 -7.824 1 95.88 275 ARG A CA 1
ATOM 2192 C C . ARG A 1 275 ? 8.695 0.303 -6.305 1 95.88 275 ARG A C 1
ATOM 2194 O O . ARG A 1 275 ? 8.883 1.295 -5.598 1 95.88 275 ARG A O 1
ATOM 2201 N N . MET B 1 1 ? 15.461 -23.75 -15.938 1 93.56 1 MET B N 1
ATOM 2202 C CA . MET B 1 1 ? 14.617 -23.359 -14.805 1 93.56 1 MET B CA 1
ATOM 2203 C C . MET B 1 1 ? 15.422 -22.547 -13.781 1 93.56 1 MET B C 1
ATOM 2205 O O . MET B 1 1 ? 16.562 -22.906 -13.477 1 93.56 1 MET B O 1
ATOM 2209 N N . GLU B 1 2 ? 14.898 -21.391 -13.391 1 95.56 2 GLU B N 1
ATOM 2210 C CA . GLU B 1 2 ? 15.586 -20.562 -12.406 1 95.56 2 GLU B CA 1
ATOM 2211 C C . GLU B 1 2 ? 15.336 -21.078 -10.992 1 95.56 2 GLU B C 1
ATOM 2213 O O . GLU B 1 2 ? 14.203 -21.391 -10.625 1 95.56 2 GLU B O 1
ATOM 2218 N N . ASN B 1 3 ? 16.406 -21.234 -10.195 1 97.44 3 ASN B N 1
ATOM 2219 C CA . ASN B 1 3 ? 16.344 -21.688 -8.812 1 97.44 3 ASN B CA 1
ATOM 2220 C C . ASN B 1 3 ? 16.203 -20.516 -7.844 1 97.44 3 ASN B C 1
ATOM 2222 O O . ASN B 1 3 ? 17.031 -19.609 -7.832 1 97.44 3 ASN B O 1
ATOM 2226 N N . ARG B 1 4 ? 15.211 -20.516 -7.031 1 97.31 4 ARG B N 1
ATOM 2227 C CA . ARG B 1 4 ? 14.977 -19.484 -6.035 1 97.31 4 ARG B CA 1
ATOM 2228 C C . ARG B 1 4 ? 15.047 -20.047 -4.621 1 97.31 4 ARG B C 1
ATOM 2230 O O . ARG B 1 4 ? 14.133 -20.75 -4.184 1 97.31 4 ARG B O 1
ATOM 2237 N N . TYR B 1 5 ? 16.078 -19.641 -3.895 1 97.62 5 TYR B N 1
ATOM 2238 C CA . TYR B 1 5 ? 16.266 -20.109 -2.525 1 97.62 5 TYR B CA 1
ATOM 2239 C C . TYR B 1 5 ? 15.375 -19.344 -1.557 1 97.62 5 TYR B C 1
ATOM 2241 O O . TYR B 1 5 ? 15.016 -18.188 -1.815 1 97.62 5 TYR B O 1
ATOM 2249 N N . SER B 1 6 ? 15.039 -19.984 -0.468 1 97.62 6 SER B N 1
ATOM 2250 C CA . SER B 1 6 ? 14.242 -19.344 0.575 1 97.62 6 SER B CA 1
ATOM 2251 C C . SER B 1 6 ? 15.008 -18.188 1.213 1 97.62 6 SER B C 1
ATOM 2253 O O . SER B 1 6 ? 16.234 -18.219 1.293 1 97.62 6 SER B O 1
ATOM 2255 N N . VAL B 1 7 ? 14.281 -17.172 1.633 1 97.69 7 VAL B N 1
ATOM 2256 C CA . VAL B 1 7 ? 14.844 -16 2.301 1 97.69 7 VAL B CA 1
ATOM 2257 C C . VAL B 1 7 ? 14.352 -15.945 3.746 1 97.69 7 VAL B C 1
ATOM 2259 O O . VAL B 1 7 ? 13.164 -16.109 4.012 1 97.69 7 VAL B O 1
ATOM 2262 N N . HIS B 1 8 ? 15.297 -15.797 4.695 1 97.81 8 HIS B N 1
ATOM 2263 C CA . HIS B 1 8 ? 14.922 -15.602 6.094 1 97.81 8 HIS B CA 1
ATOM 2264 C C . HIS B 1 8 ? 14.297 -14.234 6.312 1 97.81 8 HIS B C 1
ATOM 2266 O O . HIS B 1 8 ? 14.758 -13.234 5.75 1 97.81 8 HIS B O 1
ATOM 2272 N N . PRO B 1 9 ? 13.219 -14.133 7.148 1 97.31 9 PRO B N 1
ATOM 2273 C CA . PRO B 1 9 ? 12.586 -12.828 7.355 1 97.31 9 PRO B CA 1
ATOM 2274 C C . PRO B 1 9 ? 13.547 -11.789 7.918 1 97.31 9 PRO B C 1
ATOM 2276 O O . PRO B 1 9 ? 13.414 -10.594 7.617 1 97.31 9 PRO B O 1
ATOM 2279 N N . GLU B 1 10 ? 14.523 -12.164 8.711 1 97.31 10 GLU B N 1
ATOM 2280 C CA . GLU B 1 10 ? 15.5 -11.227 9.258 1 97.31 10 GLU B CA 1
ATOM 2281 C C . GLU B 1 10 ? 16.328 -10.578 8.148 1 97.31 10 GLU B C 1
ATOM 2283 O O . GLU B 1 10 ? 16.734 -9.422 8.266 1 97.31 10 GLU B O 1
ATOM 2288 N N . GLN B 1 11 ? 16.547 -11.305 7.141 1 97.38 11 GLN B N 1
ATOM 2289 C CA . GLN B 1 11 ? 17.281 -10.758 6 1 97.38 11 GLN B CA 1
ATOM 2290 C C . GLN B 1 11 ? 16.391 -9.828 5.176 1 97.38 11 GLN B C 1
ATOM 2292 O O . GLN B 1 11 ? 16.812 -8.758 4.75 1 97.38 11 GLN B O 1
ATOM 2297 N N . ALA B 1 12 ? 15.164 -10.195 5.004 1 97.56 12 ALA B N 1
ATOM 2298 C CA . ALA B 1 12 ? 14.234 -9.5 4.117 1 97.56 12 ALA B CA 1
ATOM 2299 C C . ALA B 1 12 ? 13.938 -8.102 4.633 1 97.56 12 ALA B C 1
ATOM 2301 O O . ALA B 1 12 ? 13.656 -7.188 3.85 1 97.56 12 ALA B O 1
ATOM 2302 N N . LYS B 1 13 ? 14.008 -7.875 5.957 1 96.5 13 LYS B N 1
ATOM 2303 C CA . LYS B 1 13 ? 13.57 -6.602 6.523 1 96.5 13 LYS B CA 1
ATOM 2304 C C . LYS B 1 13 ? 14.5 -5.465 6.105 1 96.5 13 LYS B C 1
ATOM 2306 O O . LYS B 1 13 ? 14.164 -4.293 6.258 1 96.5 13 LYS B O 1
ATOM 2311 N N . ARG B 1 14 ? 15.664 -5.781 5.539 1 97.5 14 ARG B N 1
ATOM 2312 C CA . ARG B 1 14 ? 16.594 -4.738 5.121 1 97.5 14 ARG B CA 1
ATOM 2313 C C . ARG B 1 14 ? 16.828 -4.789 3.615 1 97.5 14 ARG B C 1
ATOM 2315 O O . ARG B 1 14 ? 17.75 -4.133 3.104 1 97.5 14 ARG B O 1
ATOM 2322 N N . PHE B 1 15 ? 16.062 -5.566 2.871 1 98.38 15 PHE B N 1
ATOM 2323 C CA . PHE B 1 15 ? 16.172 -5.641 1.421 1 98.38 15 PHE B CA 1
ATOM 2324 C C . PHE B 1 15 ? 15.836 -4.301 0.781 1 98.38 15 PHE B C 1
ATOM 2326 O O . PHE B 1 15 ? 14.906 -3.617 1.214 1 98.38 15 PHE B O 1
ATOM 2333 N N . THR B 1 16 ? 16.609 -3.898 -0.19 1 98.38 16 THR B N 1
ATOM 2334 C CA . THR B 1 16 ? 16.188 -2.832 -1.094 1 98.38 16 THR B CA 1
ATOM 2335 C C . THR B 1 16 ? 15.055 -3.297 -1.998 1 98.38 16 THR B C 1
ATOM 2337 O O . THR B 1 16 ? 14.734 -4.488 -2.043 1 98.38 16 THR B O 1
ATOM 2340 N N . THR B 1 17 ? 14.469 -2.371 -2.693 1 98.38 17 THR B N 1
ATOM 2341 C CA . THR B 1 17 ? 13.414 -2.701 -3.646 1 98.38 17 THR B CA 1
ATOM 2342 C C . THR B 1 17 ? 13.914 -3.699 -4.688 1 98.38 17 THR B C 1
ATOM 2344 O O . THR B 1 17 ? 13.219 -4.664 -5.016 1 98.38 17 THR B O 1
ATOM 2347 N N . ALA B 1 18 ? 15.102 -3.463 -5.18 1 98.25 18 ALA B N 1
ATOM 2348 C CA . ALA B 1 18 ? 15.672 -4.359 -6.184 1 98.25 18 ALA B CA 1
ATOM 2349 C C . ALA B 1 18 ? 15.836 -5.77 -5.625 1 98.25 18 ALA B C 1
ATOM 2351 O O . ALA B 1 18 ? 15.547 -6.754 -6.312 1 98.25 18 ALA B O 1
ATOM 2352 N N . GLU B 1 19 ? 16.312 -5.84 -4.402 1 98.44 19 GLU B N 1
ATOM 2353 C CA . GLU B 1 19 ? 16.5 -7.141 -3.773 1 98.44 19 GLU B CA 1
ATOM 2354 C C . GLU B 1 19 ? 15.172 -7.844 -3.533 1 98.44 19 GLU B C 1
ATOM 2356 O O . GLU B 1 19 ? 15.055 -9.055 -3.74 1 98.44 19 GLU B O 1
ATOM 2361 N N . LEU B 1 20 ? 14.18 -7.105 -3.062 1 98.62 20 LEU B N 1
ATOM 2362 C CA . LEU B 1 20 ? 12.844 -7.68 -2.889 1 98.62 20 LEU B CA 1
ATOM 2363 C C . LEU B 1 20 ? 12.32 -8.25 -4.203 1 98.62 20 LEU B C 1
ATOM 2365 O O . LEU B 1 20 ? 11.836 -9.383 -4.246 1 98.62 20 LEU B O 1
ATOM 2369 N N . ARG B 1 21 ? 12.414 -7.477 -5.25 1 98.44 21 ARG B N 1
ATOM 2370 C CA . ARG B 1 21 ? 11.914 -7.883 -6.559 1 98.44 21 ARG B CA 1
ATOM 2371 C C . ARG B 1 21 ? 12.648 -9.117 -7.066 1 98.44 21 ARG B C 1
ATOM 2373 O O . ARG B 1 21 ? 12.031 -10.039 -7.609 1 98.44 21 ARG B O 1
ATOM 2380 N N . GLU B 1 22 ? 13.922 -9.141 -6.84 1 97.94 22 GLU B N 1
ATOM 2381 C CA . GLU B 1 22 ? 14.742 -10.266 -7.293 1 97.94 22 GLU B CA 1
ATOM 2382 C C . GLU B 1 22 ? 14.32 -11.562 -6.621 1 97.94 22 GLU B C 1
ATOM 2384 O O . GLU B 1 22 ? 14.273 -12.617 -7.266 1 97.94 22 GLU B O 1
ATOM 2389 N N . HIS B 1 23 ? 13.977 -11.461 -5.387 1 98.12 23 HIS B N 1
ATOM 2390 C CA . HIS B 1 23 ? 13.773 -12.688 -4.621 1 98.12 23 HIS B CA 1
ATOM 2391 C C . HIS B 1 23 ? 12.305 -13.117 -4.664 1 98.12 23 HIS B C 1
ATOM 2393 O O . HIS B 1 23 ? 12.008 -14.312 -4.598 1 98.12 23 HIS B O 1
ATOM 2399 N N . PHE B 1 24 ? 11.406 -12.156 -4.809 1 98.69 24 PHE B N 1
ATOM 2400 C CA . PHE B 1 24 ? 10.031 -12.547 -4.535 1 98.69 24 PHE B CA 1
ATOM 2401 C C . PHE B 1 24 ? 9.141 -12.289 -5.746 1 98.69 24 PHE B C 1
ATOM 2403 O O . PHE B 1 24 ? 8.023 -12.797 -5.824 1 98.69 24 PHE B O 1
ATOM 2410 N N . LEU B 1 25 ? 9.578 -11.5 -6.738 1 98.75 25 LEU B N 1
ATOM 2411 C CA . LEU B 1 25 ? 8.766 -11.133 -7.895 1 98.75 25 LEU B CA 1
ATOM 2412 C C . LEU B 1 25 ? 9.203 -11.898 -9.133 1 98.75 25 LEU B C 1
ATOM 2414 O O . LEU B 1 25 ? 10.406 -12.039 -9.391 1 98.75 25 LEU B O 1
ATOM 2418 N N . ILE B 1 26 ? 8.289 -12.43 -9.875 1 98.62 26 ILE B N 1
ATOM 2419 C CA . ILE B 1 26 ? 8.523 -12.992 -11.195 1 98.62 26 ILE B CA 1
ATOM 2420 C C . ILE B 1 26 ? 7.883 -12.094 -12.258 1 98.62 26 ILE B C 1
ATOM 2422 O O . ILE B 1 26 ? 6.66 -12.086 -12.414 1 98.62 26 ILE B O 1
ATOM 2426 N N . GLU B 1 27 ? 8.641 -11.43 -13.016 1 96.75 27 GLU B N 1
ATOM 2427 C CA . GLU B 1 27 ? 8.148 -10.414 -13.938 1 96.75 27 GLU B CA 1
ATOM 2428 C C . GLU B 1 27 ? 7.879 -11.016 -15.312 1 96.75 27 GLU B C 1
ATOM 2430 O O . GLU B 1 27 ? 7.023 -10.516 -16.047 1 96.75 27 GLU B O 1
ATOM 2435 N N . SER B 1 28 ? 8.617 -12.102 -15.664 1 95.12 28 SER B N 1
ATOM 2436 C CA . SER B 1 28 ? 8.578 -12.602 -17.031 1 95.12 28 SER B CA 1
ATOM 2437 C C . SER B 1 28 ? 8.125 -14.055 -17.078 1 95.12 28 SER B C 1
ATOM 2439 O O . SER B 1 28 ? 8.805 -14.906 -17.656 1 95.12 28 SER B O 1
ATOM 2441 N N . LEU B 1 29 ? 6.953 -14.242 -16.75 1 97.06 29 LEU B N 1
ATOM 2442 C CA . LEU B 1 29 ? 6.434 -15.602 -16.672 1 97.06 29 LEU B CA 1
ATOM 2443 C C . LEU B 1 29 ? 6.051 -16.109 -18.062 1 97.06 29 LEU B C 1
ATOM 2445 O O . LEU B 1 29 ? 6.301 -17.266 -18.391 1 97.06 29 LEU B O 1
ATOM 2449 N N . PHE B 1 30 ? 5.457 -15.234 -18.875 1 97.94 30 PHE B N 1
ATOM 2450 C CA . PHE B 1 30 ? 4.926 -15.633 -20.172 1 97.94 30 PHE B CA 1
ATOM 2451 C C . PHE B 1 30 ? 5.84 -15.172 -21.297 1 97.94 30 PHE B C 1
ATOM 2453 O O . PHE B 1 30 ? 5.879 -13.984 -21.625 1 97.94 30 PHE B O 1
ATOM 2460 N N . VAL B 1 31 ? 6.539 -16.078 -21.891 1 96.81 31 VAL B N 1
ATOM 2461 C CA . VAL B 1 31 ? 7.438 -15.844 -23.016 1 96.81 31 VAL B CA 1
ATOM 2462 C C . VAL B 1 31 ? 7.047 -16.734 -24.188 1 96.81 31 VAL B C 1
ATOM 2464 O O . VAL B 1 31 ? 6.891 -17.953 -24.031 1 96.81 31 VAL B O 1
ATOM 2467 N N . GLU B 1 32 ? 6.914 -16.188 -25.344 1 96.31 32 GLU B N 1
ATOM 2468 C CA . GLU B 1 32 ? 6.438 -16.906 -26.531 1 96.31 32 GLU B CA 1
ATOM 2469 C C . GLU B 1 32 ? 7.34 -18.094 -26.859 1 96.31 32 GLU B C 1
ATOM 2471 O O . GLU B 1 32 ? 8.562 -17.953 -26.875 1 96.31 32 GLU B O 1
ATOM 2476 N N . ASN B 1 33 ? 6.688 -19.234 -27.062 1 96.31 33 ASN B N 1
ATOM 2477 C CA . ASN B 1 33 ? 7.297 -20.484 -27.5 1 96.31 33 ASN B CA 1
ATOM 2478 C C . ASN B 1 33 ? 8.297 -21.016 -26.484 1 96.31 33 ASN B C 1
ATOM 2480 O O . ASN B 1 33 ? 9.25 -21.703 -26.844 1 96.31 33 ASN B O 1
ATOM 2484 N N . LYS B 1 34 ? 8.117 -20.625 -25.281 1 95.69 34 LYS B N 1
ATOM 2485 C CA . LYS B 1 34 ? 9.023 -21.078 -24.234 1 95.69 34 LYS B CA 1
ATOM 2486 C C . LYS B 1 34 ? 8.258 -21.578 -23.016 1 95.69 34 LYS B C 1
ATOM 2488 O O . LYS B 1 34 ? 7.176 -21.078 -22.703 1 95.69 34 LYS B O 1
ATOM 2493 N N . LEU B 1 35 ? 8.773 -22.656 -22.438 1 97.81 35 LEU B N 1
ATOM 2494 C CA . LEU B 1 35 ? 8.406 -23.047 -21.078 1 97.81 35 LEU B CA 1
ATOM 2495 C C . LEU B 1 35 ? 9.305 -22.359 -20.062 1 97.81 35 LEU B C 1
ATOM 2497 O O . LEU B 1 35 ? 10.453 -22.75 -19.875 1 97.81 35 LEU B O 1
ATOM 2501 N N . ASN B 1 36 ? 8.781 -21.328 -19.406 1 98.06 36 ASN B N 1
ATOM 2502 C CA . ASN B 1 36 ? 9.531 -20.562 -18.406 1 98.06 36 ASN B CA 1
ATOM 2503 C C . ASN B 1 36 ? 9.156 -20.969 -16.984 1 98.06 36 ASN B C 1
ATOM 2505 O O . ASN B 1 36 ? 7.977 -20.953 -16.625 1 98.06 36 ASN B O 1
ATOM 2509 N N . MET B 1 37 ? 10.18 -21.453 -16.25 1 98.5 37 MET B N 1
ATOM 2510 C CA . MET B 1 37 ? 9.836 -22.016 -14.938 1 98.5 37 MET B CA 1
ATOM 2511 C C . MET B 1 37 ? 10.781 -21.5 -13.859 1 98.5 37 MET B C 1
ATOM 2513 O O . MET B 1 37 ? 11.945 -21.203 -14.133 1 98.5 37 MET B O 1
ATOM 2517 N N . PHE B 1 38 ? 10.242 -21.422 -12.688 1 98.62 38 PHE B N 1
ATOM 2518 C CA . PHE B 1 38 ? 10.953 -21.031 -11.477 1 98.62 38 PHE B CA 1
ATOM 2519 C C . PHE B 1 38 ? 10.758 -22.078 -10.383 1 98.62 38 PHE B C 1
ATOM 2521 O O . PHE B 1 38 ? 9.625 -22.438 -10.047 1 98.62 38 PHE B O 1
ATOM 2528 N N . TYR B 1 39 ? 11.852 -22.594 -9.93 1 98.62 39 TYR B N 1
ATOM 2529 C CA . TYR B 1 39 ? 11.828 -23.531 -8.805 1 98.62 39 TYR B CA 1
ATOM 2530 C C . TYR B 1 39 ? 12.016 -22.797 -7.484 1 98.62 39 TYR B C 1
ATOM 2532 O O . TYR B 1 39 ? 13.086 -22.234 -7.223 1 98.62 39 TYR B O 1
ATOM 2540 N N . SER B 1 40 ? 11.016 -22.828 -6.648 1 98.44 40 SER B N 1
ATOM 2541 C CA . SER B 1 40 ? 11.086 -22.141 -5.363 1 98.44 40 SER B CA 1
ATOM 2542 C C . SER B 1 40 ? 11.352 -23.125 -4.227 1 98.44 40 SER B C 1
ATOM 2544 O O . SER B 1 40 ? 10.711 -24.172 -4.137 1 98.44 40 SER B O 1
ATOM 2546 N N . HIS B 1 41 ? 12.242 -22.766 -3.342 1 98.06 41 HIS B N 1
ATOM 2547 C CA . HIS B 1 41 ? 12.523 -23.609 -2.182 1 98.06 41 HIS B CA 1
ATOM 2548 C C . HIS B 1 41 ? 11.469 -23.422 -1.097 1 98.06 41 HIS B C 1
ATOM 2550 O O . HIS B 1 41 ? 11.531 -24.062 -0.046 1 98.06 41 HIS B O 1
ATOM 2556 N N . GLU B 1 42 ? 10.57 -22.562 -1.333 1 97.44 42 GLU B N 1
ATOM 2557 C CA . GLU B 1 42 ? 9.352 -22.562 -0.523 1 97.44 42 GLU B CA 1
ATOM 2558 C C . GLU B 1 42 ? 8.453 -23.75 -0.886 1 97.44 42 GLU B C 1
ATOM 2560 O O . GLU B 1 42 ? 7.68 -23.672 -1.842 1 97.44 42 GLU B O 1
ATOM 2565 N N . ASP B 1 43 ? 8.555 -24.781 -0.185 1 97.31 43 ASP B N 1
ATOM 2566 C CA . ASP B 1 43 ? 7.805 -26.016 -0.357 1 97.31 43 ASP B CA 1
ATOM 2567 C C . ASP B 1 43 ? 8.078 -26.641 -1.724 1 97.31 43 ASP B C 1
ATOM 2569 O O . ASP B 1 43 ? 7.246 -27.391 -2.252 1 97.31 43 ASP B O 1
ATOM 2573 N N . ARG B 1 44 ? 9.141 -26.25 -2.404 1 97.81 44 ARG B N 1
ATOM 2574 C CA . ARG B 1 44 ? 9.633 -26.844 -3.645 1 97.81 44 ARG B CA 1
ATOM 2575 C C . ARG B 1 44 ? 8.594 -26.734 -4.754 1 97.81 44 ARG B C 1
ATOM 2577 O O . ARG B 1 44 ? 8.43 -27.656 -5.555 1 97.81 44 ARG B O 1
ATOM 2584 N N . VAL B 1 45 ? 7.887 -25.672 -4.742 1 98.62 45 VAL B N 1
ATOM 2585 C CA . VAL B 1 45 ? 6.918 -25.5 -5.82 1 98.62 45 VAL B CA 1
ATOM 2586 C C . VAL B 1 45 ? 7.629 -25.031 -7.086 1 98.62 45 VAL B C 1
ATOM 2588 O O . VAL B 1 45 ? 8.672 -24.375 -7.016 1 98.62 45 VAL B O 1
ATOM 2591 N N . VAL B 1 46 ? 7.094 -25.453 -8.219 1 98.81 46 VAL B N 1
ATOM 2592 C CA . VAL B 1 46 ? 7.504 -24.922 -9.516 1 98.81 46 VAL B CA 1
ATOM 2593 C C . VAL B 1 46 ? 6.418 -24 -10.062 1 98.81 46 VAL B C 1
ATOM 2595 O O . VAL B 1 46 ? 5.254 -24.406 -10.172 1 98.81 46 VAL B O 1
ATOM 2598 N N . ILE B 1 47 ? 6.785 -22.75 -10.297 1 98.88 47 ILE B N 1
ATOM 2599 C CA . ILE B 1 47 ? 5.918 -21.766 -10.914 1 98.88 47 ILE B CA 1
ATOM 2600 C C . ILE B 1 47 ? 6.309 -21.578 -12.383 1 98.88 47 ILE B C 1
ATOM 2602 O O . ILE B 1 47 ? 7.492 -21.422 -12.695 1 98.88 47 ILE B O 1
ATOM 2606 N N . GLY B 1 48 ? 5.305 -21.609 -13.289 1 98.75 48 GLY B N 1
ATOM 2607 C CA . GLY B 1 48 ? 5.742 -21.5 -14.672 1 98.75 48 GLY B CA 1
ATOM 2608 C C . GLY B 1 48 ? 4.648 -21.016 -15.602 1 98.75 48 GLY B C 1
ATOM 2609 O O . GLY B 1 48 ? 3.496 -20.859 -15.195 1 98.75 48 GLY B O 1
ATOM 2610 N N . GLY B 1 49 ? 5.066 -20.656 -16.812 1 98.62 49 GLY B N 1
ATOM 2611 C CA . GLY B 1 49 ? 4.203 -20.25 -17.906 1 98.62 49 GLY B CA 1
ATOM 2612 C C . GLY B 1 49 ? 4.609 -20.844 -19.234 1 98.62 49 GLY B C 1
ATOM 2613 O O . GLY B 1 49 ? 5.801 -21.016 -19.516 1 98.62 49 GLY B O 1
ATOM 2614 N N . ALA B 1 50 ? 3.662 -21.219 -20.031 1 98.62 50 ALA B N 1
ATOM 2615 C CA . ALA B 1 50 ? 3.859 -21.688 -21.406 1 98.62 50 ALA B CA 1
ATOM 2616 C C . ALA B 1 50 ? 3.014 -20.875 -22.391 1 98.62 50 ALA B C 1
ATOM 2618 O O . ALA B 1 50 ? 1.811 -20.703 -22.188 1 98.62 50 ALA B O 1
ATOM 2619 N N . VAL B 1 51 ? 3.645 -20.406 -23.406 1 98.25 51 VAL B N 1
ATOM 2620 C CA . VAL B 1 51 ? 2.945 -19.656 -24.438 1 98.25 51 VAL B CA 1
ATOM 2621 C C . VAL B 1 51 ? 3.211 -20.281 -25.812 1 98.25 51 VAL B C 1
ATOM 2623 O O . VAL B 1 51 ? 4.031 -19.781 -26.578 1 98.25 51 VAL B O 1
ATOM 2626 N N . PRO B 1 52 ? 2.43 -21.312 -26.094 1 98.06 52 PRO B N 1
ATOM 2627 C CA . PRO B 1 52 ? 2.59 -21.922 -27.406 1 98.06 52 PRO B CA 1
ATOM 2628 C C . PRO B 1 52 ? 2.039 -21.047 -28.531 1 98.06 52 PRO B C 1
ATOM 2630 O O . PRO B 1 52 ? 0.897 -20.578 -28.453 1 98.06 52 PRO B O 1
ATOM 2633 N N . VAL B 1 53 ? 2.795 -20.781 -29.547 1 93.75 53 VAL B N 1
ATOM 2634 C CA . VAL B 1 53 ? 2.33 -19.969 -30.656 1 93.75 53 VAL B CA 1
ATOM 2635 C C . VAL B 1 53 ? 2.135 -20.859 -31.891 1 93.75 53 VAL B C 1
ATOM 2637 O O . VAL B 1 53 ? 1.008 -21.047 -32.344 1 93.75 53 VAL B O 1
ATOM 2640 N N . LYS B 1 54 ? 3.256 -21.5 -32.469 1 86.38 54 LYS B N 1
ATOM 2641 C CA . LYS B 1 54 ? 3.148 -22.297 -33.688 1 86.38 54 LYS B CA 1
ATOM 2642 C C . LYS B 1 54 ? 3.258 -23.797 -33.375 1 86.38 54 LYS B C 1
ATOM 2644 O O . LYS B 1 54 ? 2.652 -24.609 -34.062 1 86.38 54 LYS B O 1
ATOM 2649 N N . GLU B 1 55 ? 4.012 -24.047 -32.406 1 92.88 55 GLU B N 1
ATOM 2650 C CA . GLU B 1 55 ? 4.219 -25.453 -32.031 1 92.88 55 GLU B CA 1
ATOM 2651 C C . GLU B 1 55 ? 3.854 -25.703 -30.578 1 92.88 55 GLU B C 1
ATOM 2653 O O . GLU B 1 55 ? 3.834 -24.781 -29.781 1 92.88 55 GLU B O 1
ATOM 2658 N N . SER B 1 56 ? 3.541 -26.938 -30.359 1 97 56 SER B N 1
ATOM 2659 C CA . SER B 1 56 ? 3.246 -27.328 -28.984 1 97 56 SER B CA 1
ATOM 2660 C C . SER B 1 56 ? 4.492 -27.25 -28.109 1 97 56 SER B C 1
ATOM 2662 O O . SER B 1 56 ? 5.617 -27.328 -28.625 1 97 56 SER B O 1
ATOM 2664 N N . ILE B 1 5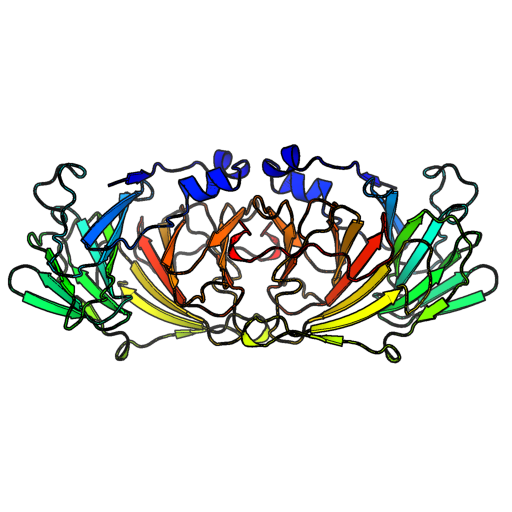7 ? 4.266 -27 -26.859 1 98.31 57 ILE B N 1
ATOM 2665 C CA . ILE B 1 57 ? 5.348 -26.953 -25.891 1 98.31 57 ILE B CA 1
ATOM 2666 C C . ILE B 1 57 ? 5.215 -28.125 -24.922 1 98.31 57 ILE B C 1
ATOM 2668 O O . ILE B 1 57 ? 4.145 -28.344 -24.344 1 98.31 57 ILE B O 1
ATOM 2672 N N . ALA B 1 58 ? 6.242 -28.906 -24.766 1 98.5 58 ALA B N 1
ATOM 2673 C CA . ALA B 1 58 ? 6.238 -30.031 -23.828 1 98.5 58 ALA B CA 1
ATOM 2674 C C . ALA B 1 58 ? 6.512 -29.562 -22.406 1 98.5 58 ALA B C 1
ATOM 2676 O O . ALA B 1 58 ? 7.359 -28.688 -22.188 1 98.5 58 ALA B O 1
ATOM 2677 N N . LEU B 1 59 ? 5.781 -30.141 -21.453 1 98.75 59 LEU B N 1
ATOM 2678 C CA . LEU B 1 59 ? 6.141 -29.953 -20.047 1 98.75 59 LEU B CA 1
ATOM 2679 C C . LEU B 1 59 ? 7.379 -30.781 -19.688 1 98.75 59 LEU B C 1
ATOM 2681 O O . LEU B 1 59 ? 7.289 -32 -19.516 1 98.75 59 LEU B O 1
ATOM 2685 N N . ASP B 1 60 ? 8.469 -30.125 -19.688 1 97.69 60 ASP B N 1
ATOM 2686 C CA . ASP B 1 60 ? 9.75 -30.797 -19.484 1 97.69 60 ASP B CA 1
ATOM 2687 C C . ASP B 1 60 ? 10.711 -29.922 -18.688 1 97.69 60 ASP B C 1
ATOM 2689 O O . ASP B 1 60 ? 10.938 -28.75 -19.047 1 97.69 60 ASP B O 1
ATOM 2693 N N . ALA B 1 61 ? 11.195 -30.484 -17.625 1 95.88 61 ALA B N 1
ATOM 2694 C CA . ALA B 1 61 ? 12.109 -29.719 -16.781 1 95.88 61 ALA B CA 1
ATOM 2695 C C . ALA B 1 61 ? 13.562 -30.078 -17.078 1 95.88 61 ALA B C 1
ATOM 2697 O O . ALA B 1 61 ? 14.469 -29.672 -16.359 1 95.88 61 ALA B O 1
ATOM 2698 N N . GLY B 1 62 ? 13.758 -30.891 -18.141 1 95.12 62 GLY B N 1
ATOM 2699 C CA . GLY B 1 62 ? 15.109 -31.359 -18.438 1 95.12 62 GLY B CA 1
ATOM 2700 C C . GLY B 1 62 ? 15.734 -32.125 -17.266 1 95.12 62 GLY B C 1
ATOM 2701 O O . GLY B 1 62 ? 15.117 -33.031 -16.703 1 95.12 62 GLY B O 1
ATOM 2702 N N . ASP B 1 63 ? 16.938 -31.703 -16.922 1 96 63 ASP B N 1
ATOM 2703 C CA . ASP B 1 63 ? 17.688 -32.406 -15.891 1 96 63 ASP B CA 1
ATOM 2704 C C . ASP B 1 63 ? 17.531 -31.734 -14.531 1 96 63 ASP B C 1
ATOM 2706 O O . ASP B 1 63 ? 18.125 -32.156 -13.547 1 96 63 ASP B O 1
ATOM 2710 N N . PHE B 1 64 ? 16.734 -30.75 -14.445 1 97.38 64 PHE B N 1
ATOM 2711 C CA . PHE B 1 64 ? 16.719 -29.938 -13.234 1 97.38 64 PHE B CA 1
ATOM 2712 C C . PHE B 1 64 ? 16.156 -30.734 -12.055 1 97.38 64 PHE B C 1
ATOM 2714 O O . PHE B 1 64 ? 16.688 -30.672 -10.945 1 97.38 64 PHE B O 1
ATOM 2721 N N . LEU B 1 65 ? 15.117 -31.516 -12.281 1 97.31 65 LEU B N 1
ATOM 2722 C CA . LEU B 1 65 ? 14.422 -32.219 -11.219 1 97.31 65 LEU B CA 1
ATOM 2723 C C . LEU B 1 65 ? 15.047 -33.594 -10.977 1 97.31 65 LEU B C 1
ATOM 2725 O O . LEU B 1 65 ? 14.773 -34.25 -9.961 1 97.31 65 LEU B O 1
ATOM 2729 N N . LYS B 1 66 ? 15.883 -34.094 -11.898 1 97.38 66 LYS B N 1
ATOM 2730 C CA . LYS B 1 66 ? 16.547 -35.406 -11.852 1 97.38 66 LYS B CA 1
ATOM 2731 C C . LYS B 1 66 ? 15.547 -36.531 -11.789 1 97.38 66 LYS B C 1
ATOM 2733 O O . LYS B 1 66 ? 15.75 -37.5 -11.055 1 97.38 66 LYS B O 1
ATOM 2738 N N . THR B 1 67 ? 14.445 -36.406 -12.391 1 97.19 67 THR B N 1
ATOM 2739 C CA . THR B 1 67 ? 13.445 -37.438 -12.641 1 97.19 67 THR B CA 1
ATOM 2740 C C . THR B 1 67 ? 13.328 -37.719 -14.133 1 97.19 67 THR B C 1
ATOM 2742 O O . THR B 1 67 ? 13.781 -36.938 -14.961 1 97.19 67 THR B O 1
ATOM 2745 N N . ASP B 1 68 ? 12.719 -38.844 -14.508 1 97.31 68 ASP B N 1
ATOM 2746 C CA . ASP B 1 68 ? 12.602 -39.219 -15.914 1 97.31 68 ASP B CA 1
ATOM 2747 C C . ASP B 1 68 ? 11.633 -38.312 -16.656 1 97.31 68 ASP B C 1
ATOM 2749 O O . ASP B 1 68 ? 11.812 -38.062 -17.859 1 97.31 68 ASP B O 1
ATOM 2753 N N . TYR B 1 69 ? 10.594 -37.906 -15.961 1 97.75 69 TYR B N 1
ATOM 2754 C CA . TYR B 1 69 ? 9.641 -36.969 -16.531 1 97.75 69 TYR B CA 1
ATOM 2755 C C . TYR B 1 69 ? 9.094 -36.031 -15.477 1 97.75 69 TYR B C 1
ATOM 2757 O O . TYR B 1 69 ? 9.273 -36.25 -14.273 1 97.75 69 TYR B O 1
ATOM 2765 N N . PHE B 1 70 ? 8.461 -35 -15.805 1 98.5 70 PHE B N 1
ATOM 2766 C CA . PHE B 1 70 ? 8.156 -33.844 -14.953 1 98.5 70 PHE B CA 1
ATOM 2767 C C . PHE B 1 70 ? 7.254 -34.25 -13.797 1 98.5 70 PHE B C 1
ATOM 2769 O O . PHE B 1 70 ? 7.516 -33.906 -12.641 1 98.5 70 PHE B O 1
ATOM 2776 N N . LEU B 1 71 ? 6.195 -35.062 -14.039 1 98.69 71 LEU B N 1
ATOM 2777 C CA . LEU B 1 71 ? 5.191 -35.375 -13.031 1 98.69 71 LEU B CA 1
ATOM 2778 C C . LEU B 1 71 ? 5.457 -36.75 -12.406 1 98.69 71 LEU B C 1
ATOM 2780 O O . LEU B 1 71 ? 4.523 -37.438 -11.984 1 98.69 71 LEU B O 1
ATOM 2784 N N . GLU B 1 72 ? 6.641 -37.156 -12.445 1 98.19 72 GLU B N 1
ATOM 2785 C CA . GLU B 1 72 ? 7 -38.438 -11.82 1 98.19 72 GLU B CA 1
ATOM 2786 C C . GLU B 1 72 ? 6.727 -38.406 -10.32 1 98.19 72 GLU B C 1
ATOM 2788 O O . GLU B 1 72 ? 6.32 -39.438 -9.734 1 98.19 72 GLU B O 1
ATOM 2793 N N . ARG B 1 73 ? 6.996 -37.25 -9.688 1 98.12 73 ARG B N 1
ATOM 2794 C CA . ARG B 1 73 ? 6.812 -37.094 -8.242 1 98.12 73 ARG B CA 1
ATOM 2795 C C . ARG B 1 73 ? 6.105 -35.781 -7.93 1 98.12 73 ARG B C 1
ATOM 2797 O O . ARG B 1 73 ? 6.363 -35.156 -6.895 1 98.12 73 ARG B O 1
ATOM 2804 N N . ARG B 1 74 ? 5.367 -35.312 -8.953 1 98.75 74 ARG B N 1
ATOM 2805 C CA . ARG B 1 74 ? 4.734 -34.031 -8.773 1 98.75 74 ARG B CA 1
ATOM 2806 C C . ARG B 1 74 ? 3.307 -34.031 -9.312 1 98.75 74 ARG B C 1
ATOM 2808 O O . ARG B 1 74 ? 2.938 -34.906 -10.102 1 98.75 74 ARG B O 1
ATOM 2815 N N . GLU B 1 75 ? 2.541 -33.125 -8.844 1 98.81 75 GLU B N 1
ATOM 2816 C CA . GLU B 1 75 ? 1.235 -32.75 -9.375 1 98.81 75 GLU B CA 1
ATOM 2817 C C . GLU B 1 75 ? 1.257 -31.312 -9.906 1 98.81 75 GLU B C 1
ATOM 2819 O O . GLU B 1 75 ? 2.184 -30.562 -9.617 1 98.81 75 GLU B O 1
ATOM 2824 N N . ILE B 1 76 ? 0.266 -30.969 -10.742 1 98.88 76 ILE B N 1
ATOM 2825 C CA . ILE B 1 76 ? 0.313 -29.641 -11.352 1 98.88 76 ILE B CA 1
ATOM 2826 C C . ILE B 1 76 ? -1.105 -29.109 -11.547 1 98.88 76 ILE B C 1
ATOM 2828 O O . ILE B 1 76 ? -2.02 -29.875 -11.867 1 98.88 76 ILE B O 1
ATOM 2832 N N . GLY B 1 77 ? -1.338 -27.859 -11.156 1 98.94 77 GLY B N 1
ATOM 2833 C CA . GLY B 1 77 ? -2.508 -27.094 -11.547 1 98.94 77 GLY B CA 1
ATOM 2834 C C . GLY B 1 77 ? -2.219 -26.094 -12.648 1 98.94 77 GLY B C 1
ATOM 2835 O O . GLY B 1 77 ? -1.27 -25.312 -12.547 1 98.94 77 GLY B O 1
ATOM 2836 N N . ILE B 1 78 ? -2.99 -26.094 -13.719 1 98.94 78 ILE B N 1
ATOM 2837 C CA . ILE B 1 78 ? -2.791 -25.25 -14.898 1 98.94 78 ILE B CA 1
ATOM 2838 C C . ILE B 1 78 ? -4.004 -24.344 -15.102 1 98.94 78 ILE B C 1
ATOM 2840 O O . ILE B 1 78 ? -5.148 -24.781 -14.945 1 98.94 78 ILE B O 1
ATOM 2844 N N . VAL B 1 79 ? -3.781 -23.125 -15.406 1 98.94 79 VAL B N 1
ATOM 2845 C CA . VAL B 1 79 ? -4.832 -22.188 -15.773 1 98.94 79 VAL B CA 1
ATOM 2846 C C . VAL B 1 79 ? -4.488 -21.516 -17.109 1 98.94 79 VAL B C 1
ATOM 2848 O O . VAL B 1 79 ? -3.357 -21.078 -17.312 1 98.94 79 VAL B O 1
ATOM 2851 N N . ASN B 1 80 ? -5.422 -21.453 -18.031 1 98.81 80 ASN B N 1
ATOM 2852 C CA . ASN B 1 80 ? -5.242 -20.688 -19.25 1 98.81 80 ASN B CA 1
ATOM 2853 C C . ASN B 1 80 ? -5.656 -19.234 -19.062 1 98.81 80 ASN B C 1
ATOM 2855 O O . ASN B 1 80 ? -6.836 -18.938 -18.859 1 98.81 80 ASN B O 1
ATOM 2859 N N . VAL B 1 81 ? -4.703 -18.328 -19.172 1 98.69 81 VAL B N 1
ATOM 2860 C CA . VAL B 1 81 ? -5.043 -16.938 -18.891 1 98.69 81 VAL B CA 1
ATOM 2861 C C . VAL B 1 81 ? -5.043 -16.141 -20.203 1 98.69 81 VAL B C 1
ATOM 2863 O O . VAL B 1 81 ? -5.07 -14.898 -20.172 1 98.69 81 VAL B O 1
ATOM 2866 N N . GLY B 1 82 ? -4.891 -16.828 -21.344 1 97.94 82 GLY B N 1
ATOM 2867 C CA . GLY B 1 82 ? -4.973 -16.219 -22.656 1 97.94 82 GLY B CA 1
ATOM 2868 C C . GLY B 1 82 ? -6.172 -16.688 -23.469 1 97.94 82 GLY B C 1
ATOM 2869 O O . GLY B 1 82 ? -7.242 -16.922 -22.906 1 97.94 82 GLY B O 1
ATOM 2870 N N . LYS B 1 83 ? -6.008 -16.703 -24.75 1 97.31 83 LYS B N 1
ATOM 2871 C CA . LYS B 1 83 ? -7.023 -17.25 -25.656 1 97.31 83 LYS B CA 1
ATOM 2872 C C . LYS B 1 83 ? -7.148 -18.766 -25.484 1 97.31 83 LYS B C 1
ATOM 2874 O O . LYS B 1 83 ? -6.328 -19.391 -24.812 1 97.31 83 LYS B O 1
ATOM 2879 N N . PRO B 1 84 ? -8.125 -19.359 -26.047 1 97.56 84 PRO B N 1
ATOM 2880 C CA . PRO B 1 84 ? -8.344 -20.797 -25.859 1 97.56 84 PRO B CA 1
ATOM 2881 C C . PRO B 1 84 ? -7.141 -21.625 -26.297 1 97.56 84 PRO B C 1
ATOM 2883 O O . PRO B 1 84 ? -6.52 -21.328 -27.328 1 97.56 84 PRO B O 1
ATOM 2886 N N . GLY B 1 85 ? -6.844 -22.547 -25.531 1 98.12 85 GLY B N 1
ATOM 2887 C CA . GLY B 1 85 ? -5.777 -23.5 -25.781 1 98.12 85 GLY B CA 1
ATOM 2888 C C . GLY B 1 85 ? -6.109 -24.906 -25.328 1 98.12 85 GLY B C 1
ATOM 2889 O O . GLY B 1 85 ? -7.23 -25.156 -24.875 1 98.12 85 GLY B O 1
ATOM 2890 N N . ALA B 1 86 ? -5.121 -25.781 -25.547 1 98.31 86 ALA B N 1
ATOM 2891 C CA . ALA B 1 86 ? -5.332 -27.172 -25.156 1 98.31 86 ALA B CA 1
ATOM 2892 C C . ALA B 1 86 ? -4.109 -27.734 -24.422 1 98.31 86 ALA B C 1
ATOM 2894 O O . ALA B 1 86 ? -2.979 -27.328 -24.703 1 98.31 86 ALA B O 1
ATOM 2895 N N . VAL B 1 87 ? -4.395 -28.578 -23.516 1 98.88 87 VAL B N 1
ATOM 2896 C CA . VAL B 1 87 ? -3.363 -29.375 -22.859 1 98.88 87 VAL B CA 1
ATOM 2897 C C . VAL B 1 87 ? -3.572 -30.844 -23.188 1 98.88 87 VAL B C 1
ATOM 2899 O O . VAL B 1 87 ? -4.633 -31.406 -22.906 1 98.88 87 VAL B O 1
ATOM 2902 N N . LYS B 1 88 ? -2.596 -31.438 -23.797 1 98.75 88 LYS B N 1
ATOM 2903 C CA . LYS B 1 88 ? -2.633 -32.875 -24.078 1 98.75 88 LYS B CA 1
ATOM 2904 C C . LYS B 1 88 ? -1.95 -33.656 -22.969 1 98.75 88 LYS B C 1
ATOM 2906 O O . LYS B 1 88 ? -0.82 -33.344 -22.594 1 98.75 88 LYS B O 1
ATOM 2911 N N . VAL B 1 89 ? -2.637 -34.594 -22.469 1 98.75 89 VAL B N 1
ATOM 2912 C CA . VAL B 1 89 ? -2.123 -35.531 -21.469 1 98.75 89 VAL B CA 1
ATOM 2913 C C . VAL B 1 89 ? -2.209 -36.969 -21.984 1 98.75 89 VAL B C 1
ATOM 2915 O O . VAL B 1 89 ? -3.285 -37.562 -21.984 1 98.75 89 VAL B O 1
ATOM 2918 N N . GLY B 1 90 ? -1.015 -37.5 -22.312 1 97.75 90 GLY B N 1
ATOM 2919 C CA . GLY B 1 90 ? -1.062 -38.75 -23.047 1 97.75 90 GLY B CA 1
ATOM 2920 C C . GLY B 1 90 ? -1.822 -38.656 -24.359 1 97.75 90 GLY B C 1
ATOM 2921 O O . GLY B 1 90 ? -1.474 -37.844 -25.219 1 97.75 90 GLY B O 1
ATOM 2922 N N . ASP B 1 91 ? -2.893 -39.406 -24.375 1 96.5 91 ASP B N 1
ATOM 2923 C CA . ASP B 1 91 ? -3.662 -39.438 -25.609 1 96.5 91 ASP B CA 1
ATOM 2924 C C . ASP B 1 91 ? -4.891 -38.531 -25.516 1 96.5 91 ASP B C 1
ATOM 2926 O O . ASP B 1 91 ? -5.598 -38.312 -26.5 1 96.5 91 ASP B O 1
ATOM 2930 N N . GLU B 1 92 ? -5.086 -38 -24.391 1 98.19 92 GLU B N 1
ATOM 2931 C CA . GLU B 1 92 ? -6.277 -37.188 -24.172 1 98.19 92 GLU B CA 1
ATOM 2932 C C . GLU B 1 92 ? -5.961 -35.688 -24.297 1 98.19 92 GLU B C 1
ATOM 2934 O O . GLU B 1 92 ? -4.906 -35.25 -23.844 1 98.19 92 GLU B O 1
ATOM 2939 N N . GLU B 1 93 ? -6.871 -34.938 -24.906 1 98.38 93 GLU B N 1
ATOM 2940 C CA . GLU B 1 93 ? -6.719 -33.5 -25.062 1 98.38 93 GLU B CA 1
ATOM 2941 C C . GLU B 1 93 ? -7.785 -32.75 -24.281 1 98.38 93 GLU B C 1
ATOM 2943 O O . GLU B 1 93 ? -8.977 -33.062 -24.391 1 98.38 93 GLU B O 1
ATOM 2948 N N . TYR B 1 94 ? -7.461 -31.797 -23.5 1 98.75 94 TYR B N 1
ATOM 2949 C CA . TYR B 1 94 ? -8.359 -30.969 -22.703 1 98.75 94 TYR B CA 1
ATOM 2950 C C . TYR B 1 94 ? -8.336 -29.516 -23.203 1 98.75 94 TYR B C 1
ATOM 2952 O O . TYR B 1 94 ? -7.32 -28.828 -23.078 1 98.75 94 TYR B O 1
ATOM 2960 N N . VAL B 1 95 ? -9.438 -29.062 -23.719 1 98.44 95 VAL B N 1
ATOM 2961 C CA . VAL B 1 95 ? -9.547 -27.688 -24.172 1 98.44 95 VAL B CA 1
ATOM 2962 C C . VAL B 1 95 ? -9.836 -26.766 -22.984 1 98.44 95 VAL B C 1
ATOM 2964 O O . VAL B 1 95 ? -10.75 -27.031 -22.203 1 98.44 95 VAL B O 1
ATOM 2967 N N . LEU B 1 96 ? -9.047 -25.766 -22.828 1 98.56 96 LEU B N 1
ATOM 2968 C CA . LEU B 1 96 ? -9.227 -24.766 -21.766 1 98.56 96 LEU B CA 1
ATOM 2969 C C . LEU B 1 96 ? -9.586 -23.406 -22.359 1 98.56 96 LEU B C 1
ATOM 2971 O O . LEU B 1 96 ? -8.797 -22.828 -23.109 1 98.56 96 LEU B O 1
ATOM 2975 N N . GLU B 1 97 ? -10.766 -22.984 -22 1 98 97 GLU B N 1
ATOM 2976 C CA . GLU B 1 97 ? -11.125 -21.594 -22.297 1 98 97 GLU B CA 1
ATOM 2977 C C . GLU B 1 97 ? -10.422 -20.625 -21.344 1 98 97 GLU B C 1
ATOM 2979 O O . GLU B 1 97 ? -9.68 -21.047 -20.453 1 98 97 GLU B O 1
ATOM 2984 N N . HIS B 1 98 ? -10.594 -19.312 -21.656 1 98.25 98 HIS B N 1
ATOM 2985 C CA . HIS B 1 98 ? -9.984 -18.281 -20.828 1 98.25 98 HIS B CA 1
ATOM 2986 C C . HIS B 1 98 ? -10.344 -18.469 -19.359 1 98.25 98 HIS B C 1
ATOM 2988 O O . HIS B 1 98 ? -11.523 -18.484 -19 1 98.25 98 HIS B O 1
ATOM 2994 N N . LYS B 1 99 ? -9.289 -18.719 -18.5 1 98.75 99 LYS B N 1
ATOM 2995 C CA . LYS B 1 99 ? -9.32 -18.844 -17.047 1 98.75 99 LYS B CA 1
ATOM 2996 C C . LYS B 1 99 ? -9.93 -20.188 -16.625 1 98.75 99 LYS B C 1
ATOM 2998 O O . LYS B 1 99 ? -10.406 -20.328 -15.5 1 98.75 99 LYS B O 1
ATOM 3003 N N . ASP B 1 100 ? -9.969 -21.188 -17.516 1 98.88 100 ASP B N 1
ATOM 3004 C CA . ASP B 1 100 ? -10.25 -22.562 -17.141 1 98.88 100 ASP B CA 1
ATOM 3005 C C . ASP B 1 100 ? -9.055 -23.188 -16.422 1 98.88 100 ASP B C 1
ATOM 3007 O O . ASP B 1 100 ? -7.906 -22.797 -16.656 1 98.88 100 ASP B O 1
ATOM 3011 N N . PHE B 1 101 ? -9.383 -24.203 -15.617 1 98.88 101 PHE B N 1
ATOM 3012 C CA . PHE B 1 101 ? -8.367 -24.891 -14.828 1 98.88 101 PHE B CA 1
ATOM 3013 C C . PHE B 1 101 ? -8.234 -26.344 -15.266 1 98.88 101 PHE B C 1
ATOM 3015 O O . PHE B 1 101 ? -9.211 -26.953 -15.695 1 98.88 101 PHE B O 1
ATOM 3022 N N . LEU B 1 102 ? -7.062 -26.859 -15.172 1 98.94 102 LEU B N 1
ATOM 3023 C CA . LEU B 1 102 ? -6.785 -28.281 -15.352 1 98.94 102 LEU B CA 1
ATOM 3024 C C . LEU B 1 102 ? -5.824 -28.781 -14.273 1 98.94 102 LEU B C 1
ATOM 3026 O O . LEU B 1 102 ? -4.777 -28.172 -14.039 1 98.94 102 LEU B O 1
ATOM 3030 N N . TYR B 1 103 ? -6.273 -29.797 -13.625 1 98.94 103 TYR B N 1
ATOM 3031 C CA . TYR B 1 103 ? -5.398 -30.5 -12.688 1 98.94 103 TYR B CA 1
ATOM 3032 C C . TYR B 1 103 ? -4.859 -31.781 -13.305 1 98.94 103 TYR B C 1
ATOM 3034 O O . TYR B 1 103 ? -5.605 -32.531 -13.93 1 98.94 103 TYR B O 1
ATOM 3042 N N . ILE B 1 104 ? -3.557 -32.031 -13.195 1 98.94 104 ILE B N 1
ATOM 3043 C CA . ILE B 1 104 ? -2.934 -33.281 -13.625 1 98.94 104 ILE B CA 1
ATOM 3044 C C . ILE B 1 104 ? -2.166 -33.906 -12.453 1 98.94 104 ILE B C 1
ATOM 3046 O O . ILE B 1 104 ? -1.27 -33.281 -11.891 1 98.94 104 ILE B O 1
ATOM 3050 N N . GLY B 1 105 ? -2.449 -35.094 -12.133 1 98.5 105 GLY B N 1
ATOM 3051 C CA . GLY B 1 105 ? -1.845 -35.781 -10.992 1 98.5 105 GLY B CA 1
ATOM 3052 C C . GLY B 1 105 ? -0.534 -36.469 -11.336 1 98.5 105 GLY B C 1
ATOM 3053 O O . GLY B 1 105 ? -0.133 -36.5 -12.5 1 98.5 105 GLY B O 1
ATOM 3054 N N . LEU B 1 106 ? 0.07 -37 -10.312 1 97.75 106 LEU B N 1
ATOM 3055 C CA . LEU B 1 106 ? 1.329 -37.719 -10.367 1 97.75 106 LEU B CA 1
ATOM 3056 C C . LEU B 1 106 ? 1.252 -38.875 -11.383 1 97.75 106 LEU B C 1
ATOM 3058 O O . LEU B 1 106 ? 0.236 -39.562 -11.461 1 97.75 106 LEU B O 1
ATOM 3062 N N . GLY B 1 107 ? 2.363 -39.031 -12.195 1 97.94 107 GLY B N 1
ATOM 3063 C CA . GLY B 1 107 ? 2.502 -40.25 -12.992 1 97.94 107 GLY B CA 1
ATOM 3064 C C . GLY B 1 107 ? 2.232 -40.031 -14.469 1 97.94 107 GLY B C 1
ATOM 3065 O O . GLY B 1 107 ? 2.562 -40.875 -15.297 1 97.94 107 GLY B O 1
ATOM 3066 N N . ASN B 1 108 ? 1.622 -38.938 -14.758 1 98.06 108 ASN B N 1
ATOM 3067 C CA . ASN B 1 108 ? 1.375 -38.656 -16.156 1 98.06 108 ASN B CA 1
ATOM 3068 C C . ASN B 1 108 ? 2.65 -38.219 -16.875 1 98.06 108 ASN B C 1
ATOM 3070 O O . ASN B 1 108 ? 3.268 -37.219 -16.484 1 98.06 108 ASN B O 1
ATOM 3074 N N . LYS B 1 109 ? 3.035 -38.844 -17.906 1 97.25 109 LYS B N 1
ATOM 3075 C CA . LYS B 1 109 ? 4.363 -38.688 -18.5 1 97.25 109 LYS B CA 1
ATOM 3076 C C . LYS B 1 109 ? 4.367 -37.625 -19.594 1 97.25 109 LYS B C 1
ATOM 3078 O O . LYS B 1 109 ? 5.254 -36.781 -19.625 1 97.25 109 LYS B O 1
ATOM 3083 N N . ASP B 1 110 ? 3.432 -37.75 -20.516 1 97.56 110 ASP B N 1
ATOM 3084 C CA . ASP B 1 110 ? 3.416 -36.875 -21.703 1 97.56 110 ASP B CA 1
ATOM 3085 C C . ASP B 1 110 ? 2.365 -35.781 -21.578 1 97.56 110 ASP B C 1
ATOM 3087 O O . ASP B 1 110 ? 1.166 -36.062 -21.672 1 97.56 110 ASP B O 1
ATOM 3091 N N . VAL B 1 111 ? 2.84 -34.562 -21.359 1 98.75 111 VAL B N 1
ATOM 3092 C CA . VAL B 1 111 ? 1.962 -33.406 -21.25 1 98.75 111 VAL B CA 1
ATOM 3093 C C . VAL B 1 111 ? 2.432 -32.312 -22.219 1 98.75 111 VAL B C 1
ATOM 3095 O O . VAL B 1 111 ? 3.609 -31.938 -22.219 1 98.75 111 VAL B O 1
ATOM 3098 N N . PHE B 1 112 ? 1.55 -31.766 -23.062 1 98.69 112 PHE B N 1
ATOM 3099 C CA . PHE B 1 112 ? 1.895 -30.781 -24.062 1 98.69 112 PHE B CA 1
ATOM 3100 C C . PHE B 1 112 ? 0.891 -29.625 -24.047 1 98.69 112 PHE B C 1
ATOM 3102 O O . PHE B 1 112 ? -0.312 -29.844 -23.906 1 98.69 112 PHE B O 1
ATOM 3109 N N . PHE B 1 113 ? 1.358 -28.406 -24.234 1 98.75 113 PHE B N 1
ATOM 3110 C CA . PHE B 1 113 ? 0.542 -27.203 -24.344 1 98.75 113 PHE B CA 1
ATOM 3111 C C . PHE B 1 113 ? 0.427 -26.766 -25.797 1 98.75 113 PHE B C 1
ATOM 3113 O O . PHE B 1 113 ? 1.422 -26.75 -26.516 1 98.75 113 PHE B O 1
ATOM 3120 N N . SER B 1 114 ? -0.697 -26.422 -26.219 1 98.19 114 SER B N 1
ATOM 3121 C CA . SER B 1 114 ? -0.893 -25.891 -27.578 1 98.19 114 SER B CA 1
ATOM 3122 C C . SER B 1 114 ? -1.941 -24.781 -27.594 1 98.19 114 SER B C 1
ATOM 3124 O O . SER B 1 114 ? -2.781 -24.703 -26.688 1 98.19 114 SER B O 1
ATOM 3126 N N . SER B 1 115 ? -1.81 -23.891 -28.547 1 97.75 115 SER B N 1
ATOM 3127 C CA . SER B 1 115 ? -2.842 -22.891 -28.797 1 97.75 115 SER B CA 1
ATOM 3128 C C . SER B 1 115 ? -3.865 -23.391 -29.812 1 97.75 115 SER B C 1
ATOM 3130 O O . SER B 1 115 ? -3.555 -24.234 -30.641 1 97.75 115 SER B O 1
ATOM 3132 N N . LEU B 1 116 ? -5.008 -22.906 -29.562 1 94.69 116 LEU B N 1
ATOM 3133 C CA . LEU B 1 116 ? -6.027 -23.188 -30.562 1 94.69 116 LEU B CA 1
ATOM 3134 C C . LEU B 1 116 ? -6.188 -22.016 -31.531 1 94.69 116 LEU B C 1
ATOM 3136 O O . LEU B 1 116 ? -5.875 -20.875 -31.172 1 94.69 116 LEU B O 1
ATOM 3140 N N . ASN B 1 117 ? -6.617 -22.219 -32.719 1 82.62 117 ASN B N 1
ATOM 3141 C CA . ASN B 1 117 ? -6.93 -21.234 -33.75 1 82.62 117 ASN B CA 1
ATOM 3142 C C . ASN B 1 117 ? -5.738 -20.328 -34.031 1 82.62 117 ASN B C 1
ATOM 3144 O O . ASN B 1 117 ? -4.633 -20.812 -34.281 1 82.62 117 ASN B O 1
ATOM 3148 N N . GLU B 1 118 ? -5.859 -18.953 -33.938 1 80.06 118 GLU B N 1
ATOM 3149 C CA . GLU B 1 118 ? -4.852 -17.984 -34.344 1 80.06 118 GLU B CA 1
ATOM 3150 C C . GLU B 1 118 ? -3.812 -17.766 -33.25 1 80.06 118 GLU B C 1
ATOM 3152 O O . GLU B 1 118 ? -3.049 -16.797 -33.281 1 80.06 118 GLU B O 1
ATOM 3157 N N . GLY B 1 119 ? -3.826 -18.672 -32.219 1 84.56 119 GLY B N 1
ATOM 3158 C CA . GLY B 1 119 ? -2.814 -18.516 -31.172 1 84.56 119 GLY B CA 1
ATOM 3159 C C . GLY B 1 119 ? -3.264 -17.625 -30.016 1 84.56 119 GLY B C 1
ATOM 3160 O O . GLY B 1 119 ? -4.441 -17.281 -29.922 1 84.56 119 GLY B O 1
ATOM 3161 N N . GLY B 1 120 ? -2.367 -17.516 -29.031 1 93.75 120 GLY B N 1
ATOM 3162 C CA . GLY B 1 120 ? -2.617 -16.531 -27.984 1 93.75 120 GLY B CA 1
ATOM 3163 C C . GLY B 1 120 ? -2.906 -17.172 -26.625 1 93.75 120 GLY B C 1
ATOM 3164 O O . GLY B 1 120 ? -3.254 -16.469 -25.672 1 93.75 120 GLY B O 1
ATOM 3165 N N . ALA B 1 121 ? -2.854 -18.531 -26.594 1 97.81 121 ALA B N 1
ATOM 3166 C CA . ALA B 1 121 ? -2.994 -19.156 -25.281 1 97.81 121 ALA B CA 1
ATOM 3167 C C . ALA B 1 121 ? -1.806 -18.828 -24.391 1 97.81 121 ALA B C 1
ATOM 3169 O O . ALA B 1 121 ? -0.683 -18.656 -24.875 1 97.81 121 ALA B O 1
ATOM 3170 N N . LYS B 1 122 ? -2.053 -18.578 -23.156 1 98.5 122 LYS B N 1
ATOM 3171 C CA . LYS B 1 122 ? -1.063 -18.422 -22.094 1 98.5 122 LYS B CA 1
ATOM 3172 C C . LYS B 1 122 ? -1.374 -19.344 -20.906 1 98.5 122 LYS B C 1
ATOM 3174 O O . LYS B 1 122 ? -2.336 -19.109 -20.172 1 98.5 122 LYS B O 1
ATOM 3179 N N . PHE B 1 123 ? -0.563 -20.328 -20.75 1 98.88 123 PHE B N 1
ATOM 3180 C CA . PHE B 1 123 ? -0.809 -21.266 -19.672 1 98.88 123 PHE B CA 1
ATOM 3181 C C . PHE B 1 123 ? 0.066 -20.938 -18.469 1 98.88 123 PHE B C 1
ATOM 3183 O O . PHE B 1 123 ? 1.294 -20.922 -18.562 1 98.88 123 PHE B O 1
ATOM 3190 N N . TYR B 1 124 ? -0.585 -20.609 -17.406 1 98.94 124 TYR B N 1
ATOM 3191 C CA . TYR B 1 124 ? 0.057 -20.484 -16.094 1 98.94 124 TYR B CA 1
ATOM 3192 C C . TYR B 1 124 ? -0.05 -21.797 -15.312 1 98.94 124 TYR B C 1
ATOM 3194 O O . TYR B 1 124 ? -1.085 -22.469 -15.344 1 98.94 124 TYR B O 1
ATOM 3202 N N . PHE B 1 125 ? 1.035 -22.125 -14.531 1 98.94 125 PHE B N 1
ATOM 3203 C CA . PHE B 1 125 ? 0.854 -23.328 -13.742 1 98.94 125 PHE B CA 1
ATOM 3204 C C . PHE B 1 125 ? 1.694 -23.281 -12.469 1 98.94 125 PHE B C 1
ATOM 3206 O O . PHE B 1 125 ? 2.699 -22.562 -12.414 1 98.94 125 PHE B O 1
ATOM 3213 N N . ILE B 1 126 ? 1.248 -23.969 -11.469 1 98.88 126 ILE B N 1
ATOM 3214 C CA . ILE B 1 126 ? 1.963 -24.266 -10.234 1 98.88 126 ILE B CA 1
ATOM 3215 C C . ILE B 1 126 ? 2.023 -25.781 -10.031 1 98.88 126 ILE B C 1
ATOM 3217 O O . ILE B 1 126 ? 1.009 -26.469 -10.156 1 98.88 126 ILE B O 1
ATOM 3221 N N . SER B 1 127 ? 3.186 -26.266 -9.789 1 98.88 127 SER B N 1
ATOM 3222 C CA . SER B 1 127 ? 3.395 -27.672 -9.516 1 98.88 127 SER B CA 1
ATOM 3223 C C . SER B 1 127 ? 3.965 -27.891 -8.117 1 98.88 127 SER B C 1
ATOM 3225 O O . SER B 1 127 ? 4.836 -27.141 -7.676 1 98.88 127 SER B O 1
ATOM 3227 N N . ALA B 1 128 ? 3.441 -28.859 -7.406 1 98.62 128 ALA B N 1
ATOM 3228 C CA . ALA B 1 128 ? 3.912 -29.25 -6.078 1 98.62 128 ALA B CA 1
ATOM 3229 C C . ALA B 1 128 ? 4.301 -30.719 -6.039 1 98.62 128 ALA B C 1
ATOM 3231 O O . ALA B 1 128 ? 3.922 -31.484 -6.922 1 98.62 128 ALA B O 1
ATOM 3232 N N . THR B 1 129 ? 5.09 -31.109 -5.078 1 98.25 129 THR B N 1
ATOM 3233 C CA . THR B 1 129 ? 5.422 -32.5 -4.887 1 98.25 129 THR B CA 1
ATOM 3234 C C . THR B 1 129 ? 4.168 -33.312 -4.578 1 98.25 129 THR B C 1
ATOM 3236 O O . THR B 1 129 ? 3.223 -32.812 -3.971 1 98.25 129 THR B O 1
ATOM 3239 N N . ALA B 1 130 ? 4.168 -34.5 -5.074 1 98.12 130 ALA B N 1
ATOM 3240 C CA . ALA B 1 130 ? 3.01 -35.375 -4.887 1 98.12 130 ALA B CA 1
ATOM 3241 C C . ALA B 1 130 ? 3.439 -36.812 -4.598 1 98.12 130 ALA B C 1
ATOM 3243 O O . ALA B 1 130 ? 4.457 -37.281 -5.113 1 98.12 130 ALA B O 1
ATOM 3244 N N . HIS B 1 131 ? 2.551 -37.469 -3.781 1 96.94 131 HIS B N 1
ATOM 3245 C CA . HIS B 1 131 ? 2.896 -38.844 -3.354 1 96.94 131 HIS B CA 1
ATOM 3246 C C . HIS B 1 131 ? 1.75 -39.812 -3.613 1 96.94 131 HIS B C 1
ATOM 3248 O O . HIS B 1 131 ? 1.86 -41 -3.312 1 96.94 131 HIS B O 1
ATOM 3254 N N . GLN B 1 132 ? 0.708 -39.344 -4.047 1 96.38 132 GLN B N 1
ATOM 3255 C CA . GLN B 1 132 ? -0.436 -40.156 -4.434 1 96.38 132 GLN B CA 1
ATOM 3256 C C . GLN B 1 132 ? -1.007 -39.719 -5.773 1 96.38 132 GLN B C 1
ATOM 3258 O O . GLN B 1 132 ? -0.969 -38.531 -6.102 1 96.38 132 GLN B O 1
ATOM 3263 N N . LYS B 1 133 ? -1.564 -40.688 -6.492 1 97.19 133 LYS B N 1
ATOM 3264 C CA . LYS B 1 133 ? -2.148 -40.375 -7.793 1 97.19 133 LYS B CA 1
ATOM 3265 C C . LYS B 1 133 ? -3.578 -39.844 -7.645 1 97.19 133 LYS B C 1
ATOM 3267 O O . LYS B 1 133 ? -4.375 -40.438 -6.895 1 97.19 133 LYS B O 1
ATOM 3272 N N . TYR B 1 134 ? -3.932 -38.781 -8.172 1 98.06 134 TYR B N 1
ATOM 3273 C CA . TYR B 1 134 ? -5.281 -38.25 -8.383 1 98.06 134 TYR B CA 1
ATOM 3274 C C . TYR B 1 134 ? -5.582 -38.094 -9.867 1 98.06 134 TYR B C 1
ATOM 3276 O O . TYR B 1 134 ? -4.676 -37.875 -10.672 1 98.06 134 TYR B O 1
ATOM 3284 N N . PRO B 1 135 ? -6.75 -38.25 -10.266 1 97.88 135 PRO B N 1
ATOM 3285 C CA . PRO B 1 135 ? -7.086 -38.188 -11.695 1 97.88 135 PRO B CA 1
ATOM 3286 C C . PRO B 1 135 ? -6.969 -36.781 -12.281 1 97.88 135 PRO B C 1
ATOM 3288 O O . PRO B 1 135 ? -7.117 -35.781 -11.555 1 97.88 135 PRO B O 1
ATOM 3291 N N . VAL B 1 136 ? -6.742 -36.719 -13.609 1 98.69 136 VAL B N 1
ATOM 3292 C CA . VAL B 1 136 ? -6.801 -35.469 -14.344 1 98.69 136 VAL B CA 1
ATOM 3293 C C . VAL B 1 136 ? -8.227 -34.906 -14.305 1 98.69 136 VAL B C 1
ATOM 3295 O O . VAL B 1 136 ? -9.188 -35.656 -14.539 1 98.69 136 VAL B O 1
ATOM 3298 N N . GLN B 1 137 ? -8.391 -33.719 -13.961 1 98.62 137 GLN B N 1
ATOM 3299 C CA . GLN B 1 137 ? -9.719 -33.125 -13.906 1 98.62 137 GLN B CA 1
ATOM 3300 C C . GLN B 1 137 ? -9.703 -31.672 -14.391 1 98.62 137 GLN B C 1
ATOM 3302 O O . GLN B 1 137 ? -8.812 -30.906 -14.023 1 98.62 137 GLN B O 1
ATOM 3307 N N . LYS B 1 138 ? -10.648 -31.328 -15.211 1 98.62 138 LYS B N 1
ATOM 3308 C CA . LYS B 1 138 ? -10.82 -29.969 -15.719 1 98.62 138 LYS B CA 1
ATOM 3309 C C . LYS B 1 138 ? -11.945 -29.234 -14.984 1 98.62 138 LYS B C 1
ATOM 3311 O O . LYS B 1 138 ? -12.914 -29.859 -14.555 1 98.62 138 LYS B O 1
ATOM 3316 N N . ALA B 1 139 ? -11.828 -27.969 -14.789 1 98.5 139 ALA B N 1
ATOM 3317 C CA . ALA B 1 139 ? -12.891 -27.094 -14.289 1 98.5 139 ALA B CA 1
ATOM 3318 C C . ALA B 1 139 ? -13.039 -25.859 -15.164 1 98.5 139 ALA B C 1
ATOM 3320 O O . ALA B 1 139 ? -12.086 -25.094 -15.336 1 98.5 139 ALA B O 1
ATOM 3321 N N . SER B 1 140 ? -14.203 -25.672 -15.672 1 98.25 140 SER B N 1
ATOM 3322 C CA . SER B 1 140 ? -14.508 -24.453 -16.438 1 98.25 140 SER B CA 1
ATOM 3323 C C . SER B 1 140 ? -14.945 -23.328 -15.516 1 98.25 140 SER B C 1
ATOM 3325 O O . SER B 1 140 ? -15.859 -23.5 -14.703 1 98.25 140 SER B O 1
ATOM 3327 N N . LEU B 1 141 ? -14.352 -22.234 -15.672 1 97.62 141 LEU B N 1
ATOM 3328 C CA . LEU B 1 141 ? -14.695 -21.094 -14.828 1 97.62 141 LEU B CA 1
ATOM 3329 C C . LEU B 1 141 ? -16.188 -20.797 -14.891 1 97.62 141 LEU B C 1
ATOM 3331 O O . LEU B 1 141 ? -16.812 -20.484 -13.875 1 97.62 141 LEU B O 1
ATOM 3335 N N . SER B 1 142 ? -16.797 -20.922 -16.031 1 96.94 142 SER B N 1
ATOM 3336 C CA . SER B 1 142 ? -18.203 -20.578 -16.266 1 96.94 142 SER B CA 1
ATOM 3337 C C . SER B 1 142 ? -19.125 -21.469 -15.461 1 96.94 142 SER B C 1
ATOM 3339 O O . SER B 1 142 ? -20.297 -21.141 -15.266 1 96.94 142 SER B O 1
ATOM 3341 N N . GLU B 1 143 ? -18.625 -22.562 -14.977 1 96.5 143 GLU B N 1
ATOM 3342 C CA . GLU B 1 143 ? -19.484 -23.531 -14.305 1 96.5 143 GLU B CA 1
ATOM 3343 C C . GLU B 1 143 ? -19.203 -23.562 -12.805 1 96.5 143 GLU B C 1
ATOM 3345 O O . GLU B 1 143 ? -19.891 -24.266 -12.055 1 96.5 143 GLU B O 1
ATOM 3350 N N . LEU B 1 144 ? -18.234 -22.812 -12.438 1 96.94 144 LEU B N 1
ATOM 3351 C CA . LEU B 1 144 ? -17.797 -22.875 -11.047 1 96.94 144 LEU B CA 1
ATOM 3352 C C . LEU B 1 144 ? -18.625 -21.922 -10.188 1 96.94 144 LEU B C 1
ATOM 3354 O O . LEU B 1 144 ? -18.906 -20.797 -10.594 1 96.94 144 LEU B O 1
ATOM 3358 N N . PRO B 1 145 ? -19.094 -22.453 -9.062 1 96.62 145 PRO B N 1
ATOM 3359 C CA . PRO B 1 145 ? -19.641 -21.516 -8.078 1 96.62 145 PRO B CA 1
ATOM 3360 C C . PRO B 1 145 ? -18.578 -20.609 -7.453 1 96.62 145 PRO B C 1
ATOM 3362 O O . PRO B 1 145 ? -17.375 -20.906 -7.543 1 96.62 145 PRO B O 1
ATOM 3365 N N . TYR B 1 146 ? -18.984 -19.484 -6.863 1 97.44 146 TYR B N 1
ATOM 3366 C CA . TYR B 1 146 ? -18.047 -18.594 -6.188 1 97.44 146 TYR B CA 1
ATOM 3367 C C . TYR B 1 146 ? -18.656 -18.031 -4.914 1 97.44 146 TYR B C 1
ATOM 3369 O O . TYR B 1 146 ? -19.875 -18.016 -4.754 1 97.44 146 TYR B O 1
ATOM 3377 N N . ASP B 1 147 ? -17.828 -17.641 -3.965 1 97.12 147 ASP B N 1
ATOM 3378 C CA . ASP B 1 147 ? -18.219 -16.906 -2.771 1 97.12 147 ASP B CA 1
ATOM 3379 C C . ASP B 1 147 ? -18.141 -15.398 -3.014 1 97.12 147 ASP B C 1
ATOM 3381 O O . ASP B 1 147 ? -17.109 -14.875 -3.424 1 97.12 147 ASP B O 1
ATOM 3385 N N . HIS B 1 148 ? -19.266 -14.75 -2.789 1 98 148 HIS B N 1
ATOM 3386 C CA . HIS B 1 148 ? -19.281 -13.297 -2.838 1 98 148 HIS B CA 1
ATOM 3387 C C . HIS B 1 148 ? -18.938 -12.695 -1.479 1 98 148 HIS B C 1
ATOM 3389 O O . HIS B 1 148 ? -19.703 -12.859 -0.516 1 98 148 HIS B O 1
ATOM 3395 N N . LEU B 1 149 ? -17.812 -11.969 -1.404 1 97.62 149 LEU B N 1
ATOM 3396 C CA . LEU B 1 149 ? -17.281 -11.523 -0.118 1 97.62 149 LEU B CA 1
ATOM 3397 C C . LEU B 1 149 ? -17.031 -10.023 -0.118 1 97.62 149 LEU B C 1
ATOM 3399 O O . LEU B 1 149 ? -16.953 -9.398 -1.181 1 97.62 149 LEU B O 1
ATOM 3403 N N . GLY B 1 150 ? -16.922 -9.469 1.069 1 96.44 150 GLY B N 1
ATOM 3404 C CA . GLY B 1 150 ? -16.438 -8.102 1.252 1 96.44 150 GLY B CA 1
ATOM 3405 C C . GLY B 1 150 ? -17.562 -7.086 1.367 1 96.44 150 GLY B C 1
ATOM 3406 O O . GLY B 1 150 ? -18.734 -7.453 1.412 1 96.44 150 GLY B O 1
ATOM 3407 N N . GLU B 1 151 ? -17.078 -5.812 1.522 1 96.06 151 GLU B N 1
ATOM 3408 C CA . GLU B 1 151 ? -17.969 -4.664 1.641 1 96.06 151 GLU B CA 1
ATOM 3409 C C . GLU B 1 151 ? -17.438 -3.459 0.88 1 96.06 151 GLU B C 1
ATOM 3411 O O . GLU B 1 151 ? -16.219 -3.248 0.83 1 96.06 151 GLU B O 1
ATOM 3416 N N . GLU B 1 152 ? -18.328 -2.711 0.396 1 95.19 152 GLU B N 1
ATOM 3417 C CA . GLU B 1 152 ? -17.953 -1.525 -0.369 1 95.19 152 GLU B CA 1
ATOM 3418 C C . GLU B 1 152 ? -17.141 -0.554 0.482 1 95.19 152 GLU B C 1
ATOM 3420 O O . GLU B 1 152 ? -16.172 0.045 -0 1 95.19 152 GLU B O 1
ATOM 3425 N N . ALA B 1 153 ? -17.469 -0.393 1.731 1 94.31 153 ALA B N 1
ATOM 3426 C CA . ALA B 1 153 ? -16.844 0.574 2.627 1 94.31 153 ALA B CA 1
ATOM 3427 C C . ALA B 1 153 ? -15.359 0.276 2.797 1 94.31 153 ALA B C 1
ATOM 3429 O O . ALA B 1 153 ? -14.562 1.185 3.035 1 94.31 153 ALA B O 1
ATOM 3430 N N . SER B 1 154 ? -15.016 -0.971 2.607 1 95.38 154 SER B N 1
ATOM 3431 C CA . SER B 1 154 ? -13.617 -1.368 2.76 1 95.38 154 SER B CA 1
ATOM 3432 C C . SER B 1 154 ? -12.961 -1.624 1.407 1 95.38 154 SER B C 1
ATOM 3434 O O . SER B 1 154 ? -11.828 -2.096 1.34 1 95.38 154 SER B O 1
ATOM 3436 N N . SER B 1 155 ? -13.711 -1.356 0.344 1 96.44 155 SER B N 1
ATOM 3437 C CA . SER B 1 155 ? -13.234 -1.472 -1.03 1 96.44 155 SER B CA 1
ATOM 3438 C C . SER B 1 155 ? -12.664 -2.861 -1.303 1 96.44 155 SER B C 1
ATOM 3440 O O . SER B 1 155 ? -11.57 -2.996 -1.843 1 96.44 155 SER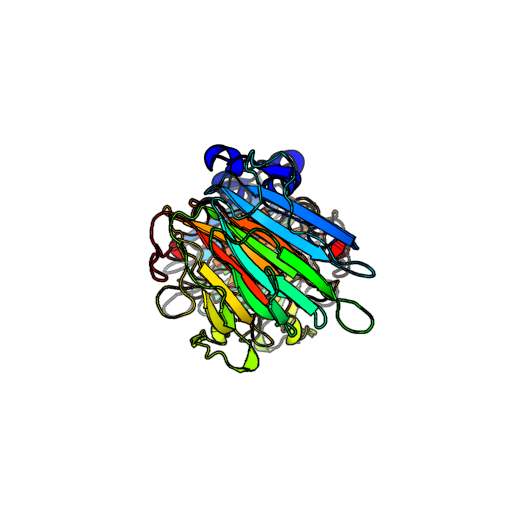 B O 1
ATOM 3442 N N . ASN B 1 156 ? -13.367 -3.891 -0.853 1 97.44 156 ASN B N 1
ATOM 3443 C CA . ASN B 1 156 ? -12.812 -5.234 -1.009 1 97.44 156 ASN B CA 1
ATOM 3444 C C . ASN B 1 156 ? -13.875 -6.223 -1.475 1 97.44 156 ASN B C 1
ATOM 3446 O O . ASN B 1 156 ? -13.789 -7.418 -1.189 1 97.44 156 ASN B O 1
ATOM 3450 N N . VAL B 1 157 ? -14.914 -5.742 -2.158 1 98.12 157 VAL B N 1
ATOM 3451 C CA . VAL B 1 157 ? -15.922 -6.641 -2.709 1 98.12 157 VAL B CA 1
ATOM 3452 C C . VAL B 1 157 ? -15.297 -7.5 -3.807 1 98.12 157 VAL B C 1
ATOM 3454 O O . VAL B 1 157 ? -14.656 -6.984 -4.723 1 98.12 157 VAL B O 1
ATOM 3457 N N . ARG B 1 158 ? -15.516 -8.836 -3.686 1 98.5 158 ARG B N 1
ATOM 3458 C CA . ARG B 1 158 ? -14.812 -9.742 -4.59 1 98.5 158 ARG B CA 1
ATOM 3459 C C . ARG B 1 158 ? -15.555 -11.07 -4.715 1 98.5 158 ARG B C 1
ATOM 3461 O O . ARG B 1 158 ? -16.375 -11.414 -3.857 1 98.5 158 ARG B O 1
ATOM 3468 N N . ASN B 1 159 ? -15.258 -11.734 -5.793 1 98.62 159 ASN B N 1
ATOM 3469 C CA . ASN B 1 159 ? -15.727 -13.094 -6.055 1 98.62 159 ASN B CA 1
ATOM 3470 C C . ASN B 1 159 ? -14.594 -14.109 -5.977 1 98.62 159 ASN B C 1
ATOM 3472 O O . ASN B 1 159 ? -13.633 -14.031 -6.75 1 98.62 159 ASN B O 1
ATOM 3476 N N . LEU B 1 160 ? -14.719 -15.016 -5.047 1 98.06 160 LEU B N 1
ATOM 3477 C CA . LEU B 1 160 ? -13.672 -15.992 -4.781 1 98.06 160 LEU B CA 1
ATOM 3478 C C . LEU B 1 160 ? -14.055 -17.359 -5.344 1 98.06 160 LEU B C 1
ATOM 3480 O O . LEU B 1 160 ? -15.055 -17.953 -4.922 1 98.06 160 LEU B O 1
ATOM 3484 N N . TYR B 1 161 ? -13.289 -17.844 -6.34 1 98.44 161 TYR B N 1
ATOM 3485 C CA . TYR B 1 161 ? -13.445 -19.172 -6.914 1 98.44 161 TYR B CA 1
ATOM 3486 C C . TYR B 1 161 ? -12.406 -20.141 -6.348 1 98.44 161 TYR B C 1
ATOM 3488 O O . TYR B 1 161 ? -11.203 -19.969 -6.598 1 98.44 161 TYR B O 1
ATOM 3496 N N . LYS B 1 162 ? -12.82 -21.156 -5.59 1 98 162 LYS B N 1
ATOM 3497 C CA . LYS B 1 162 ? -11.953 -22.25 -5.168 1 98 162 LYS B CA 1
ATOM 3498 C C . LYS B 1 162 ? -12.055 -23.438 -6.125 1 98 162 LYS B C 1
ATOM 3500 O O . LYS B 1 162 ? -13.141 -23.953 -6.375 1 98 162 LYS B O 1
ATOM 3505 N N . VAL B 1 163 ? -10.891 -23.828 -6.602 1 98.56 163 VAL B N 1
ATOM 3506 C CA . VAL B 1 163 ? -10.969 -24.812 -7.68 1 98.56 163 VAL B CA 1
ATOM 3507 C C . VAL B 1 163 ? -10.32 -26.125 -7.234 1 98.56 163 VAL B C 1
ATOM 3509 O O . VAL B 1 163 ? -10.992 -27.156 -7.141 1 98.56 163 VAL B O 1
ATOM 3512 N N . ILE B 1 164 ? -9.039 -26.094 -6.961 1 98.12 164 ILE B N 1
ATOM 3513 C CA . ILE B 1 164 ? -8.336 -27.25 -6.406 1 98.12 164 ILE B CA 1
ATOM 3514 C C . ILE B 1 164 ? -8.273 -27.141 -4.883 1 98.12 164 ILE B C 1
ATOM 3516 O O . ILE B 1 164 ? -7.598 -26.25 -4.352 1 98.12 164 ILE B O 1
ATOM 3520 N N . HIS B 1 165 ? -9.023 -27.922 -4.203 1 95.88 165 HIS B N 1
ATOM 3521 C CA . HIS B 1 165 ? -9.125 -27.922 -2.746 1 95.88 165 HIS B CA 1
ATOM 3522 C C . HIS B 1 165 ? -9.883 -29.156 -2.248 1 95.88 165 HIS B C 1
ATOM 3524 O O . HIS B 1 165 ? -10.352 -29.953 -3.049 1 95.88 165 HIS B O 1
ATOM 3530 N N . ALA B 1 166 ? -10.055 -29.25 -0.991 1 94.19 166 ALA B N 1
ATOM 3531 C CA . ALA B 1 166 ? -10.602 -30.453 -0.357 1 94.19 166 ALA B CA 1
ATOM 3532 C C . ALA B 1 166 ? -12.023 -30.719 -0.835 1 94.19 166 ALA B C 1
ATOM 3534 O O . ALA B 1 166 ? -12.445 -31.875 -0.938 1 94.19 166 ALA B O 1
ATOM 3535 N N . ASP B 1 167 ? -12.82 -29.719 -1.139 1 93.25 167 ASP B N 1
ATOM 3536 C CA . ASP B 1 167 ? -14.219 -29.875 -1.543 1 93.25 167 ASP B CA 1
ATOM 3537 C C . ASP B 1 167 ? -14.375 -29.688 -3.051 1 93.25 167 ASP B C 1
ATOM 3539 O O . ASP B 1 167 ? -15.484 -29.484 -3.543 1 93.25 167 ASP B O 1
ATOM 3543 N N . GLY B 1 168 ? -13.336 -29.609 -3.793 1 95.69 168 GLY B N 1
ATOM 3544 C CA . GLY B 1 168 ? -13.289 -29.469 -5.238 1 95.69 168 GLY B CA 1
ATOM 3545 C C . GLY B 1 168 ? -12.43 -30.531 -5.91 1 95.69 168 GLY B C 1
ATOM 3546 O O . GLY B 1 168 ? -12.539 -31.719 -5.605 1 95.69 168 GLY B O 1
ATOM 3547 N N . ILE B 1 169 ? -11.656 -30.094 -6.879 1 97.69 169 ILE B N 1
ATOM 3548 C CA . ILE B 1 169 ? -10.703 -31.016 -7.488 1 97.69 169 ILE B CA 1
ATOM 3549 C C . ILE B 1 169 ? -9.672 -31.453 -6.449 1 97.69 169 ILE B C 1
ATOM 3551 O O . ILE B 1 169 ? -8.969 -30.609 -5.871 1 97.69 169 ILE B O 1
ATOM 3555 N N . GLN B 1 170 ? -9.547 -32.719 -6.242 1 97.06 170 GLN B N 1
ATOM 3556 C CA . GLN B 1 170 ? -8.656 -33.25 -5.219 1 97.06 170 GLN B CA 1
ATOM 3557 C C . GLN B 1 170 ? -7.207 -33.281 -5.703 1 97.06 170 GLN B C 1
ATOM 3559 O O . GLN B 1 170 ? -6.945 -33.562 -6.875 1 97.06 170 GLN B O 1
ATOM 3564 N N . SER B 1 171 ? -6.34 -33 -4.824 1 97.75 171 SER B N 1
ATOM 3565 C CA . SER B 1 171 ? -4.898 -33.031 -5.051 1 97.75 171 SER B CA 1
ATOM 3566 C C . SER B 1 171 ? -4.16 -33.5 -3.803 1 97.75 171 SER B C 1
ATOM 3568 O O . SER B 1 171 ? -4.777 -33.781 -2.77 1 97.75 171 SER B O 1
ATOM 3570 N N . CYS B 1 172 ? -2.846 -33.719 -3.924 1 97.31 172 CYS B N 1
ATOM 3571 C CA . CYS B 1 172 ? -2.045 -34.125 -2.779 1 97.31 172 CYS B CA 1
ATOM 3572 C C . CYS B 1 172 ? -1.862 -33 -1.793 1 97.31 172 CYS B C 1
ATOM 3574 O O . CYS B 1 172 ? -2.014 -33.156 -0.584 1 97.31 172 CYS B O 1
ATOM 3576 N N . GLN B 1 173 ? -1.461 -31.797 -2.283 1 97.31 173 GLN B N 1
ATOM 3577 C CA . GLN B 1 173 ? -1.223 -30.672 -1.377 1 97.31 173 GLN B CA 1
ATOM 3578 C C . GLN B 1 173 ? -1.495 -29.344 -2.066 1 97.31 173 GLN B C 1
ATOM 3580 O O . GLN B 1 173 ? -1.619 -28.312 -1.405 1 97.31 173 GLN B O 1
ATOM 3585 N N . LEU B 1 174 ? -1.615 -29.375 -3.371 1 98.06 174 LEU B N 1
ATOM 3586 C CA . LEU B 1 174 ? -1.792 -28.141 -4.145 1 98.06 174 LEU B CA 1
ATOM 3587 C C . LEU B 1 174 ? -3.215 -27.625 -4.004 1 98.06 174 LEU B C 1
ATOM 3589 O O . LEU B 1 174 ? -4.18 -28.359 -4.176 1 98.06 174 LEU B O 1
ATOM 3593 N N . MET B 1 175 ? -3.359 -26.375 -3.615 1 97.94 175 MET B N 1
ATOM 3594 C CA . MET B 1 175 ? -4.629 -25.656 -3.662 1 97.94 175 MET B CA 1
ATOM 3595 C C . MET B 1 175 ? -4.535 -24.438 -4.582 1 97.94 175 MET B C 1
ATOM 3597 O O . MET B 1 175 ? -3.514 -23.75 -4.609 1 97.94 175 MET B O 1
ATOM 3601 N N . MET B 1 176 ? -5.598 -24.203 -5.312 1 98.38 176 MET B N 1
ATOM 3602 C CA . MET B 1 176 ? -5.566 -23.125 -6.293 1 98.38 176 MET B CA 1
ATOM 3603 C C . MET B 1 176 ? -6.961 -22.547 -6.496 1 98.38 176 MET B C 1
ATOM 3605 O O . MET B 1 176 ? -7.961 -23.25 -6.359 1 98.38 176 MET B O 1
ATOM 3609 N N . GLY B 1 177 ? -7.016 -21.344 -6.777 1 98.56 177 GLY B N 1
ATOM 3610 C CA . GLY B 1 177 ? -8.242 -20.641 -7.137 1 98.56 177 GLY B CA 1
ATOM 3611 C C . GLY B 1 177 ? -7.988 -19.281 -7.754 1 98.56 177 GLY B C 1
ATOM 3612 O O . GLY B 1 177 ? -6.844 -18.938 -8.055 1 98.56 177 GLY B O 1
ATOM 3613 N N . ILE B 1 178 ? -9.07 -18.594 -8.031 1 98.81 178 ILE B N 1
ATOM 3614 C CA . ILE B 1 178 ? -8.984 -17.266 -8.633 1 98.81 178 ILE B CA 1
ATOM 3615 C C . ILE B 1 178 ? -9.992 -16.328 -7.969 1 98.81 178 ILE B C 1
ATOM 3617 O O . ILE B 1 178 ? -11.094 -16.75 -7.613 1 98.81 178 ILE B O 1
ATOM 3621 N N . THR B 1 179 ? -9.586 -15.117 -7.715 1 98.81 179 THR B N 1
ATOM 3622 C CA . THR B 1 179 ? -10.43 -14.094 -7.105 1 98.81 179 THR B CA 1
ATOM 3623 C C . THR B 1 179 ? -10.57 -12.883 -8.023 1 98.81 179 THR B C 1
ATOM 3625 O O . THR B 1 179 ? -9.578 -12.406 -8.578 1 98.81 179 THR B O 1
ATOM 3628 N N . PHE B 1 180 ? -11.797 -12.438 -8.227 1 98.75 180 PHE B N 1
ATOM 3629 C CA . PHE B 1 180 ? -12.094 -11.25 -9.016 1 98.75 180 PHE B CA 1
ATOM 3630 C C . PHE B 1 180 ? -12.547 -10.109 -8.117 1 98.75 180 PHE B C 1
ATOM 3632 O O . PHE B 1 180 ? -13.539 -10.234 -7.395 1 98.75 180 PHE B O 1
ATOM 3639 N N . LEU B 1 181 ? -11.852 -9.039 -8.195 1 98.69 181 LEU B N 1
ATOM 3640 C CA . LEU B 1 181 ? -12.328 -7.852 -7.5 1 98.69 181 LEU B CA 1
ATOM 3641 C C . LEU B 1 181 ? -13.336 -7.09 -8.352 1 98.69 181 LEU B C 1
ATOM 3643 O O . LEU B 1 181 ? -13.117 -6.895 -9.555 1 98.69 181 LEU B O 1
ATOM 3647 N N . GLU B 1 182 ? -14.398 -6.629 -7.781 1 98.12 182 GLU B N 1
ATOM 3648 C CA . GLU B 1 182 ? -15.406 -5.844 -8.484 1 98.12 182 GLU B CA 1
ATOM 3649 C C . GLU B 1 182 ? -14.883 -4.449 -8.82 1 98.12 182 GLU B C 1
ATOM 3651 O O . GLU B 1 182 ? -13.938 -3.971 -8.195 1 98.12 182 GLU B O 1
ATOM 3656 N N . PRO B 1 183 ? -15.547 -3.834 -9.812 1 97.12 183 PRO B N 1
ATOM 3657 C CA . PRO B 1 183 ? -15.148 -2.455 -10.109 1 97.12 183 PRO B CA 1
ATOM 3658 C C . PRO B 1 183 ? -15.18 -1.553 -8.883 1 97.12 183 PRO B C 1
ATOM 3660 O O . PRO B 1 183 ? -16.047 -1.709 -8.016 1 97.12 183 PRO B O 1
ATOM 3663 N N . ASN B 1 184 ? -14.211 -0.664 -8.742 1 97.25 184 ASN B N 1
ATOM 3664 C CA . ASN B 1 184 ? -14.07 0.308 -7.664 1 97.25 184 ASN B CA 1
ATOM 3665 C C . ASN B 1 184 ? -13.594 -0.354 -6.375 1 97.25 184 ASN B C 1
ATOM 3667 O O . ASN B 1 184 ? -13.633 0.258 -5.305 1 97.25 184 ASN B O 1
ATOM 3671 N N . ASN B 1 185 ? -13.266 -1.634 -6.414 1 97.94 185 ASN B N 1
ATOM 3672 C CA . ASN B 1 185 ? -12.656 -2.326 -5.285 1 97.94 185 ASN B CA 1
ATOM 3673 C C . ASN B 1 185 ? -11.203 -2.689 -5.57 1 97.94 185 ASN B C 1
ATOM 3675 O O . ASN B 1 185 ? -10.891 -3.211 -6.641 1 97.94 185 ASN B O 1
ATOM 3679 N N . THR B 1 186 ? -10.352 -2.367 -4.539 1 97.69 186 THR B N 1
ATOM 3680 C CA . THR B 1 186 ? -8.938 -2.475 -4.887 1 97.69 186 THR B CA 1
ATOM 3681 C C . THR B 1 186 ? -8.195 -3.332 -3.867 1 97.69 186 THR B C 1
ATOM 3683 O O . THR B 1 186 ? -7.059 -3.744 -4.105 1 97.69 186 THR B O 1
ATOM 3686 N N . TRP B 1 187 ? -8.797 -3.568 -2.713 1 98.25 187 TRP B N 1
ATOM 3687 C CA . TRP B 1 187 ? -8.141 -4.363 -1.681 1 98.25 187 TRP B CA 1
ATOM 3688 C C . TRP B 1 187 ? -8.508 -5.836 -1.808 1 98.25 187 TRP B C 1
ATOM 3690 O O . TRP B 1 187 ? -9.688 -6.18 -1.925 1 98.25 187 TRP B O 1
ATOM 3700 N N . ASN B 1 188 ? -7.609 -6.668 -1.738 1 96.06 188 ASN B N 1
ATOM 3701 C CA . ASN B 1 188 ? -7.895 -8.094 -1.61 1 96.06 188 ASN B CA 1
ATOM 3702 C C . ASN B 1 188 ? -7.801 -8.555 -0.159 1 96.06 188 ASN B C 1
ATOM 3704 O O . ASN B 1 188 ? -8.453 -7.988 0.721 1 96.06 188 ASN B O 1
ATOM 3708 N N . THR B 1 189 ? -6.977 -9.336 0.284 1 91.19 189 THR B N 1
ATOM 3709 C CA . THR B 1 189 ? -6.879 -10.008 1.573 1 91.19 189 THR B CA 1
ATOM 3710 C C . THR B 1 189 ? -6.527 -9.016 2.68 1 91.19 189 THR B C 1
ATOM 3712 O O . THR B 1 189 ? -5.379 -8.961 3.123 1 91.19 189 THR B O 1
ATOM 3715 N N . MET B 1 190 ? -7.527 -8.25 3.178 1 93.75 190 MET B N 1
ATOM 3716 C CA . MET B 1 190 ? -7.359 -7.281 4.258 1 93.75 190 MET B CA 1
ATOM 3717 C C . MET B 1 190 ? -8.594 -7.25 5.152 1 93.75 190 MET B C 1
ATOM 3719 O O . MET B 1 190 ? -9.711 -7.066 4.672 1 93.75 190 MET B O 1
ATOM 3723 N N . PRO B 1 191 ? -8.516 -7.52 6.539 1 94 191 PRO B N 1
ATOM 3724 C CA . PRO B 1 191 ? -7.242 -7.695 7.238 1 94 191 PRO B CA 1
ATOM 3725 C C . PRO B 1 191 ? -6.461 -8.914 6.75 1 94 191 PRO B C 1
ATOM 3727 O O . PRO B 1 191 ? -7.059 -9.891 6.301 1 94 191 PRO B O 1
ATOM 3730 N N . ALA B 1 192 ? -5.133 -8.82 6.887 1 96.31 192 ALA B N 1
ATOM 3731 C CA . ALA B 1 192 ? -4.234 -9.844 6.352 1 96.31 192 ALA B CA 1
ATOM 3732 C C . ALA B 1 192 ? -4.16 -11.047 7.281 1 96.31 192 ALA B C 1
ATOM 3734 O O . ALA B 1 192 ? -4.859 -11.102 8.297 1 96.31 192 ALA B O 1
ATOM 3735 N N . HIS B 1 193 ? -3.49 -12.016 6.812 1 97.12 193 HIS B N 1
ATOM 3736 C CA . HIS B 1 193 ? -3.205 -13.195 7.613 1 97.12 193 HIS B CA 1
ATOM 3737 C C . HIS B 1 193 ? -1.848 -13.797 7.254 1 97.12 193 HIS B C 1
ATOM 3739 O O . HIS B 1 193 ? -1.223 -13.375 6.273 1 97.12 193 HIS B O 1
ATOM 3745 N N . VAL B 1 194 ? -1.396 -14.68 8.094 1 95.62 194 VAL B N 1
ATOM 3746 C CA . VAL B 1 194 ? -0.247 -15.531 7.805 1 95.62 194 VAL B CA 1
ATOM 3747 C C . VAL B 1 194 ? -0.61 -17 8.055 1 95.62 194 VAL B C 1
ATOM 3749 O O . VAL B 1 194 ? -1.638 -17.281 8.664 1 95.62 194 VAL B O 1
ATOM 3752 N N . HIS B 1 195 ? 0.116 -17.828 7.473 1 93.31 195 HIS B N 1
ATOM 3753 C CA . HIS B 1 195 ? 0.107 -19.234 7.844 1 93.31 195 HIS B CA 1
ATOM 3754 C C . HIS B 1 195 ? 1.486 -19.875 7.668 1 93.31 195 HIS B C 1
ATOM 3756 O O . HIS B 1 195 ? 1.899 -20.156 6.543 1 93.31 195 HIS B O 1
ATOM 3762 N N . ASP B 1 196 ? 2.072 -20.281 8.742 1 93.44 196 ASP B N 1
ATOM 3763 C CA . ASP B 1 196 ? 3.443 -20.781 8.766 1 93.44 196 ASP B CA 1
ATOM 3764 C C . ASP B 1 196 ? 3.523 -22.188 8.18 1 93.44 196 ASP B C 1
ATOM 3766 O O . ASP B 1 196 ? 4.617 -22.703 7.93 1 93.44 196 ASP B O 1
ATOM 3770 N N . ARG B 1 197 ? 2.488 -22.719 7.863 1 95.75 197 ARG B N 1
ATOM 3771 C CA . ARG B 1 197 ? 2.426 -24.109 7.426 1 95.75 197 ARG B CA 1
ATOM 3772 C C . ARG B 1 197 ? 2.342 -24.203 5.906 1 95.75 197 ARG B C 1
ATOM 3774 O O . ARG B 1 197 ? 2.457 -25.297 5.336 1 95.75 197 ARG B O 1
ATOM 3781 N N . ARG B 1 198 ? 2.211 -23 5.297 1 95.62 198 ARG B N 1
ATOM 3782 C CA . ARG B 1 198 ? 2.016 -23 3.85 1 95.62 198 ARG B CA 1
ATOM 3783 C C . ARG B 1 198 ? 2.678 -21.781 3.207 1 95.62 198 ARG B C 1
ATOM 3785 O O . ARG B 1 198 ? 2.85 -20.75 3.852 1 95.62 198 ARG B O 1
ATOM 3792 N N . MET B 1 199 ? 3.082 -22.047 1.994 1 96.88 199 MET B N 1
ATOM 3793 C CA . MET B 1 199 ? 3.469 -20.938 1.129 1 96.88 199 MET B CA 1
ATOM 3794 C C . MET B 1 199 ? 2.369 -20.625 0.121 1 96.88 199 MET B C 1
ATOM 3796 O O . MET B 1 199 ? 1.434 -21.406 -0.048 1 96.88 199 MET B O 1
ATOM 3800 N N . GLU B 1 200 ? 2.473 -19.375 -0.431 1 97.5 200 GLU B N 1
ATOM 3801 C CA . GLU B 1 200 ? 1.501 -18.984 -1.449 1 97.5 200 GLU B CA 1
ATOM 3802 C C . GLU B 1 200 ? 2.184 -18.312 -2.637 1 97.5 200 GLU B C 1
ATOM 3804 O O . GLU B 1 200 ? 3.289 -17.797 -2.508 1 97.5 200 GLU B O 1
ATOM 3809 N N . VAL B 1 201 ? 1.562 -18.453 -3.736 1 98.69 201 VAL B N 1
ATOM 3810 C CA . VAL B 1 201 ? 1.95 -17.703 -4.918 1 98.69 201 VAL B CA 1
ATOM 3811 C C . VAL B 1 201 ? 0.74 -16.953 -5.469 1 98.69 201 VAL B C 1
ATOM 3813 O O . VAL B 1 201 ? -0.341 -17.531 -5.617 1 98.69 201 VAL B O 1
ATOM 3816 N N . TYR B 1 202 ? 0.905 -15.648 -5.672 1 98.75 202 TYR B N 1
ATOM 3817 C CA . TYR B 1 202 ? -0.107 -14.82 -6.32 1 98.75 202 TYR B CA 1
ATOM 3818 C C . TYR B 1 202 ? 0.3 -14.477 -7.746 1 98.75 202 TYR B C 1
ATOM 3820 O O . TYR B 1 202 ? 1.425 -14.031 -7.988 1 98.75 202 TYR B O 1
ATOM 3828 N N . LEU B 1 203 ? -0.559 -14.703 -8.695 1 98.94 203 LEU B N 1
ATOM 3829 C CA . LEU B 1 203 ? -0.444 -14.141 -10.039 1 98.94 203 LEU B CA 1
ATOM 3830 C C . LEU B 1 203 ? -1.505 -13.07 -10.266 1 98.94 203 LEU B C 1
ATOM 3832 O O . LEU B 1 203 ? -2.703 -13.352 -10.211 1 98.94 203 LEU B O 1
ATOM 3836 N N . TYR B 1 204 ? -1.086 -11.883 -10.586 1 98.88 204 TYR B N 1
ATOM 3837 C CA . TYR B 1 204 ? -2.029 -10.789 -10.805 1 98.88 204 TYR B CA 1
ATOM 3838 C C . TYR B 1 204 ? -2.377 -10.664 -12.289 1 98.88 204 TYR B C 1
ATOM 3840 O O . TYR B 1 204 ? -1.505 -10.781 -13.148 1 98.88 204 TYR B O 1
ATOM 3848 N N . LEU B 1 205 ? -3.67 -10.461 -12.555 1 98.75 205 LEU B N 1
ATOM 3849 C CA . LEU B 1 205 ? -4.188 -10.422 -13.922 1 98.75 205 LEU B CA 1
ATOM 3850 C C . LEU B 1 205 ? -5.168 -9.266 -14.094 1 98.75 205 LEU B C 1
ATOM 3852 O O . LEU B 1 205 ? -5.629 -8.68 -13.109 1 98.75 205 LEU B O 1
ATOM 3856 N N . ASP B 1 206 ? -5.449 -8.93 -15.391 1 98.25 206 ASP B N 1
ATOM 3857 C CA . ASP B 1 206 ? -6.473 -7.98 -15.828 1 98.25 206 ASP B CA 1
ATOM 3858 C C . ASP B 1 206 ? -6.164 -6.57 -15.336 1 98.25 206 ASP B C 1
ATOM 3860 O O . ASP B 1 206 ? -7.059 -5.855 -14.875 1 98.25 206 ASP B O 1
ATOM 3864 N N . LEU B 1 207 ? -4.945 -6.273 -15.375 1 98.06 207 LEU B N 1
ATOM 3865 C CA . LEU B 1 207 ? -4.477 -4.914 -15.133 1 98.06 207 LEU B CA 1
ATOM 3866 C C . LEU B 1 207 ? -4.125 -4.219 -16.438 1 98.06 207 LEU B C 1
ATOM 3868 O O . LEU B 1 207 ? -3.434 -4.789 -17.281 1 98.06 207 LEU B O 1
ATOM 3872 N N . ALA B 1 208 ? -4.594 -3.018 -16.531 1 96 208 ALA B N 1
ATOM 3873 C CA . ALA B 1 208 ? -4.129 -2.184 -17.641 1 96 208 ALA B CA 1
ATOM 3874 C C . ALA B 1 208 ? -2.641 -1.876 -17.516 1 96 208 ALA B C 1
ATOM 3876 O O . ALA B 1 208 ? -2.045 -2.096 -16.453 1 96 208 ALA B O 1
ATOM 3877 N N . GLU B 1 209 ? -2.07 -1.425 -18.562 1 94 209 GLU B N 1
ATOM 3878 C CA . GLU B 1 209 ? -0.636 -1.162 -18.609 1 94 209 GLU B CA 1
ATOM 3879 C C . GLU B 1 209 ? -0.224 -0.181 -17.516 1 94 209 GLU B C 1
ATOM 3881 O O . GLU B 1 209 ? 0.84 -0.327 -16.906 1 94 209 GLU B O 1
ATOM 3886 N N . ASP B 1 210 ? -1.01 0.754 -17.234 1 94 210 ASP B N 1
ATOM 3887 C CA . ASP B 1 210 ? -0.649 1.806 -16.297 1 94 210 ASP B CA 1
ATOM 3888 C C . ASP B 1 210 ? -1.238 1.528 -14.914 1 94 210 ASP B C 1
ATOM 3890 O O . ASP B 1 210 ? -1.152 2.369 -14.016 1 94 210 ASP B O 1
ATOM 3894 N N . ALA B 1 211 ? -1.887 0.39 -14.742 1 97 211 ALA B N 1
ATOM 3895 C CA . ALA B 1 211 ? -2.391 -0.014 -13.43 1 97 211 ALA B CA 1
ATOM 3896 C C . ALA B 1 211 ? -1.435 -0.992 -12.75 1 97 211 ALA B C 1
ATOM 3898 O O . ALA B 1 211 ? -0.787 -1.801 -13.422 1 97 211 ALA B O 1
ATOM 3899 N N . LYS B 1 212 ? -1.312 -0.838 -11.477 1 98.44 212 LYS B N 1
ATOM 3900 C CA . LYS B 1 212 ? -0.435 -1.689 -10.68 1 98.44 212 LYS B CA 1
ATOM 3901 C C . LYS B 1 212 ? -1.136 -2.16 -9.406 1 98.44 212 LYS B C 1
ATOM 3903 O O . LYS B 1 212 ? -2.146 -1.584 -9 1 98.44 212 LYS B O 1
ATOM 3908 N N . VAL B 1 213 ? -0.638 -3.207 -8.883 1 98.62 213 VAL B N 1
ATOM 3909 C CA . VAL B 1 213 ? -0.991 -3.645 -7.535 1 98.62 213 VAL B CA 1
ATOM 3910 C C . VAL B 1 213 ? 0.193 -3.434 -6.594 1 98.62 213 VAL B C 1
ATOM 3912 O O . VAL B 1 213 ? 1.326 -3.795 -6.922 1 98.62 213 VAL B O 1
ATOM 3915 N N . PHE B 1 214 ? -0.047 -2.768 -5.516 1 98.75 214 PHE B N 1
ATOM 3916 C CA . PHE B 1 214 ? 0.916 -2.762 -4.422 1 98.75 214 PHE B CA 1
ATOM 3917 C C . PHE B 1 214 ? 0.708 -3.967 -3.512 1 98.75 214 PHE B C 1
ATOM 3919 O O . PHE B 1 214 ? -0.214 -3.982 -2.693 1 98.75 214 PHE B O 1
ATOM 3926 N N . HIS B 1 215 ? 1.539 -4.984 -3.684 1 98.88 215 HIS B N 1
ATOM 3927 C CA . HIS B 1 215 ? 1.453 -6.23 -2.932 1 98.88 215 HIS B CA 1
ATOM 3928 C C . HIS B 1 215 ? 2.246 -6.145 -1.632 1 98.88 215 HIS B C 1
ATOM 3930 O O . HIS B 1 215 ? 3.461 -5.926 -1.654 1 98.88 215 HIS B O 1
ATOM 3936 N N . PHE B 1 216 ? 1.574 -6.367 -0.566 1 98.69 216 PHE B N 1
ATOM 3937 C CA . PHE B 1 216 ? 2.217 -6.293 0.741 1 98.69 216 PHE B CA 1
ATOM 3938 C C . PHE B 1 216 ? 2.73 -7.66 1.172 1 98.69 216 PHE B C 1
ATOM 3940 O O . PHE B 1 216 ? 2.037 -8.672 1.013 1 98.69 216 PHE B O 1
ATOM 3947 N N . MET B 1 217 ? 3.908 -7.637 1.708 1 98.56 217 MET B N 1
ATOM 3948 C CA . MET B 1 217 ? 4.57 -8.852 2.17 1 98.56 217 MET B CA 1
ATOM 3949 C C . MET B 1 217 ? 5.348 -8.594 3.455 1 98.56 217 MET B C 1
ATOM 3951 O O . MET B 1 217 ? 5.406 -7.465 3.936 1 98.56 217 MET B O 1
ATOM 3955 N N . GLY B 1 218 ? 5.918 -9.68 4.035 1 98.19 218 GLY B N 1
ATOM 3956 C CA . GLY B 1 218 ? 6.695 -9.57 5.262 1 98.19 218 GLY B CA 1
ATOM 3957 C C . GLY B 1 218 ? 5.945 -10.062 6.484 1 98.19 218 GLY B C 1
ATOM 3958 O O . GLY B 1 218 ? 4.773 -10.43 6.395 1 98.19 218 GLY B O 1
ATOM 3959 N N . GLU B 1 219 ? 6.68 -10.086 7.609 1 98.12 219 GLU B N 1
ATOM 3960 C CA . GLU B 1 219 ? 5.996 -10.352 8.875 1 98.12 219 GLU B CA 1
ATOM 3961 C C . GLU B 1 219 ? 4.996 -9.242 9.195 1 98.12 219 GLU B C 1
ATOM 3963 O O . GLU B 1 219 ? 5.184 -8.094 8.797 1 98.12 219 GLU B O 1
ATOM 3968 N N . PRO B 1 220 ? 3.955 -9.562 9.938 1 97.88 220 PRO B N 1
ATOM 3969 C CA . PRO B 1 220 ? 2.902 -8.586 10.219 1 97.88 220 PRO B CA 1
ATOM 3970 C C . PRO B 1 220 ? 3.449 -7.273 10.773 1 97.88 220 PRO B C 1
ATOM 3972 O O . PRO B 1 220 ? 2.93 -6.203 10.453 1 97.88 220 PRO B O 1
ATOM 3975 N N . THR B 1 221 ? 4.527 -7.254 11.539 1 97.81 221 THR B N 1
ATOM 3976 C CA . THR B 1 221 ? 5.035 -6.051 12.195 1 97.81 221 THR B CA 1
ATOM 3977 C C . THR B 1 221 ? 6.195 -5.453 11.406 1 97.81 221 THR B C 1
ATOM 3979 O O . THR B 1 221 ? 6.852 -4.52 11.867 1 97.81 221 THR B O 1
ATOM 3982 N N . GLU B 1 222 ? 6.527 -6.039 10.297 1 98.25 222 GLU B N 1
ATOM 3983 C CA . GLU B 1 222 ? 7.617 -5.633 9.414 1 98.25 222 GLU B CA 1
ATOM 3984 C C . GLU B 1 222 ? 7.25 -5.84 7.953 1 98.25 222 GLU B C 1
ATOM 3986 O O . GLU B 1 222 ? 7.871 -6.645 7.254 1 98.25 222 GLU B O 1
ATOM 3991 N N . THR B 1 223 ? 6.332 -5.051 7.465 1 98.12 223 THR B N 1
ATOM 3992 C CA . THR B 1 223 ? 5.84 -5.289 6.113 1 98.12 223 THR B CA 1
ATOM 3993 C C . THR B 1 223 ? 6.652 -4.492 5.094 1 98.12 223 THR B C 1
ATOM 3995 O O . THR B 1 223 ? 7.258 -3.475 5.434 1 98.12 223 THR B O 1
ATOM 3998 N N . ARG B 1 224 ? 6.68 -4.965 3.951 1 98.25 224 ARG B N 1
ATOM 3999 C CA . ARG B 1 224 ? 7.191 -4.371 2.721 1 98.25 224 ARG B CA 1
ATOM 4000 C C . ARG B 1 224 ? 6.156 -4.445 1.604 1 98.25 224 ARG B C 1
ATOM 4002 O O . ARG B 1 224 ? 5.059 -4.973 1.8 1 98.25 224 ARG B O 1
ATOM 4009 N N . HIS B 1 225 ? 6.547 -3.885 0.463 1 98.56 225 HIS B N 1
ATOM 4010 C CA . HIS B 1 225 ? 5.637 -4.066 -0.659 1 98.56 225 HIS B CA 1
ATOM 4011 C C . HIS B 1 225 ? 6.398 -4.25 -1.967 1 98.56 225 HIS B C 1
ATOM 4013 O O . HIS B 1 225 ? 7.562 -3.859 -2.07 1 98.56 225 HIS B O 1
ATOM 4019 N N . LEU B 1 226 ? 5.785 -4.855 -2.887 1 98.69 226 LEU B N 1
ATOM 4020 C CA . LEU B 1 226 ? 6.176 -4.949 -4.289 1 98.69 226 LEU B CA 1
ATOM 4021 C C . LEU B 1 226 ? 5.145 -4.266 -5.184 1 98.69 226 LEU B C 1
ATOM 4023 O O . LEU B 1 226 ? 3.939 -4.434 -4.992 1 98.69 226 LEU B O 1
ATOM 4027 N N . VAL B 1 227 ? 5.582 -3.465 -6.098 1 98.62 227 VAL B N 1
ATOM 4028 C CA . VAL B 1 227 ? 4.707 -2.941 -7.141 1 98.62 227 VAL B CA 1
ATOM 4029 C C . VAL B 1 227 ? 4.633 -3.934 -8.297 1 98.62 227 VAL B C 1
ATOM 4031 O O . VAL B 1 227 ? 5.648 -4.227 -8.938 1 98.62 227 VAL B O 1
ATOM 4034 N N . VAL B 1 228 ? 3.451 -4.363 -8.57 1 98.69 228 VAL B N 1
ATOM 4035 C CA . VAL B 1 228 ? 3.289 -5.535 -9.43 1 98.69 228 VAL B CA 1
ATOM 4036 C C . VAL B 1 228 ? 2.389 -5.184 -10.609 1 98.69 228 VAL B C 1
ATOM 4038 O O . VAL B 1 228 ? 1.337 -4.562 -10.438 1 98.69 228 VAL B O 1
ATOM 4041 N N . GLY B 1 229 ? 2.809 -5.504 -11.812 1 98.25 229 GLY B N 1
ATOM 4042 C CA . GLY B 1 229 ? 2.014 -5.289 -13.016 1 98.25 229 GLY B CA 1
ATOM 4043 C C . GLY B 1 229 ? 1.264 -6.527 -13.461 1 98.25 229 GLY B C 1
ATOM 4044 O O . GLY B 1 229 ? 1.305 -7.562 -12.789 1 98.25 229 GLY B O 1
ATOM 4045 N N . ASN B 1 230 ? 0.58 -6.426 -14.609 1 98.44 230 ASN B N 1
ATOM 4046 C CA . ASN B 1 230 ? -0.203 -7.516 -15.188 1 98.44 230 ASN B CA 1
ATOM 4047 C C . ASN B 1 230 ? 0.671 -8.727 -15.508 1 98.44 230 ASN B C 1
ATOM 4049 O O . ASN B 1 230 ? 1.771 -8.578 -16.047 1 98.44 230 ASN B O 1
ATOM 4053 N N . GLU B 1 231 ? 0.175 -9.93 -15.102 1 98.62 231 GLU B N 1
ATOM 4054 C CA . GLU B 1 231 ? 0.774 -11.219 -15.438 1 98.62 231 GLU B CA 1
ATOM 4055 C C . GLU B 1 231 ? 2.129 -11.391 -14.758 1 98.62 231 GLU B C 1
ATOM 4057 O O . GLU B 1 231 ? 3.006 -12.086 -15.273 1 98.62 231 GLU B O 1
ATOM 4062 N N . GLN B 1 232 ? 2.287 -10.672 -13.656 1 98.62 232 GLN B N 1
ATOM 4063 C CA . GLN B 1 232 ? 3.434 -10.914 -12.789 1 98.62 232 GLN B CA 1
ATOM 4064 C C . GLN B 1 232 ? 3.025 -11.695 -11.539 1 98.62 232 GLN B C 1
ATOM 4066 O O . GLN B 1 232 ? 1.883 -11.602 -11.086 1 98.62 232 GLN B O 1
ATOM 4071 N N . ALA B 1 233 ? 3.957 -12.477 -11.062 1 98.88 233 ALA B N 1
ATOM 4072 C CA . ALA B 1 233 ? 3.652 -13.344 -9.93 1 98.88 233 ALA B CA 1
ATOM 4073 C C . ALA B 1 233 ? 4.523 -13.008 -8.727 1 98.88 233 ALA B C 1
ATOM 4075 O O . ALA B 1 233 ? 5.637 -12.5 -8.883 1 98.88 233 ALA B O 1
ATOM 4076 N N . VAL B 1 234 ? 4.008 -13.25 -7.543 1 98.88 234 VAL B N 1
ATOM 4077 C CA . VAL B 1 234 ? 4.723 -13.016 -6.297 1 98.88 234 VAL B CA 1
ATOM 4078 C C . VAL B 1 234 ? 4.812 -14.312 -5.496 1 98.88 234 VAL B C 1
ATOM 4080 O O . VAL B 1 234 ? 3.801 -14.977 -5.27 1 98.88 234 VAL B O 1
ATOM 4083 N N . ILE B 1 235 ? 6.027 -14.68 -5.117 1 98.75 235 ILE B N 1
ATOM 4084 C CA . ILE B 1 235 ? 6.246 -15.797 -4.203 1 98.75 235 ILE B CA 1
ATOM 4085 C C . ILE B 1 235 ? 6.117 -15.312 -2.76 1 98.75 235 ILE B C 1
ATOM 4087 O O . ILE B 1 235 ? 6.867 -14.438 -2.32 1 98.75 235 ILE B O 1
ATOM 4091 N N . SER B 1 236 ? 5.207 -15.852 -2.033 1 98.31 236 SER B N 1
ATOM 4092 C CA . SER B 1 236 ? 4.984 -15.477 -0.64 1 98.31 236 SER B CA 1
ATOM 4093 C C . SER B 1 236 ? 5.434 -16.594 0.308 1 98.31 236 SER B C 1
ATOM 4095 O O . SER B 1 236 ? 4.766 -17.625 0.423 1 98.31 236 SER B O 1
ATOM 4097 N N . PRO B 1 237 ? 6.531 -16.375 1.035 1 98.06 237 PRO B N 1
ATOM 4098 C CA . PRO B 1 237 ? 6.93 -17.375 2.033 1 98.06 237 PRO B CA 1
ATOM 4099 C C . PRO B 1 237 ? 5.922 -17.5 3.172 1 98.06 237 PRO B C 1
ATOM 4101 O O . PRO B 1 237 ? 5.059 -16.641 3.34 1 98.06 237 PRO B O 1
ATOM 4104 N N . ALA B 1 238 ? 6.098 -18.531 3.949 1 96.69 238 ALA B N 1
ATOM 4105 C CA . ALA B 1 238 ? 5.141 -18.859 5.008 1 96.69 238 ALA B CA 1
ATOM 4106 C C . ALA B 1 238 ? 5.086 -17.734 6.047 1 96.69 238 ALA B C 1
ATOM 4108 O O . ALA B 1 238 ? 4.035 -17.484 6.645 1 96.69 238 ALA B O 1
ATOM 4109 N N . TRP B 1 239 ? 6.133 -17 6.281 1 97.19 239 TRP B N 1
ATOM 4110 C CA . TRP B 1 239 ? 6.223 -16.016 7.344 1 97.19 239 TRP B CA 1
ATOM 4111 C C . TRP B 1 239 ? 5.637 -14.672 6.895 1 97.19 239 TRP B C 1
ATOM 4113 O O . TRP B 1 239 ? 5.539 -13.734 7.688 1 97.19 239 TRP B O 1
ATOM 41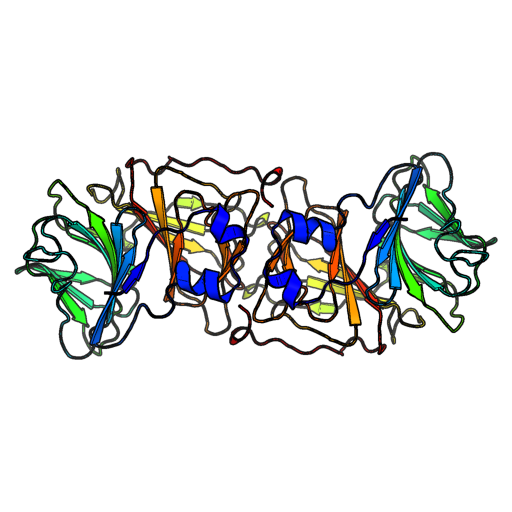23 N N . SER B 1 240 ? 5.176 -14.609 5.68 1 98.06 240 SER B N 1
ATOM 4124 C CA . SER B 1 240 ? 4.82 -13.32 5.09 1 98.06 240 SER B CA 1
ATOM 4125 C C . SER B 1 240 ? 3.309 -13.164 4.969 1 98.06 240 SE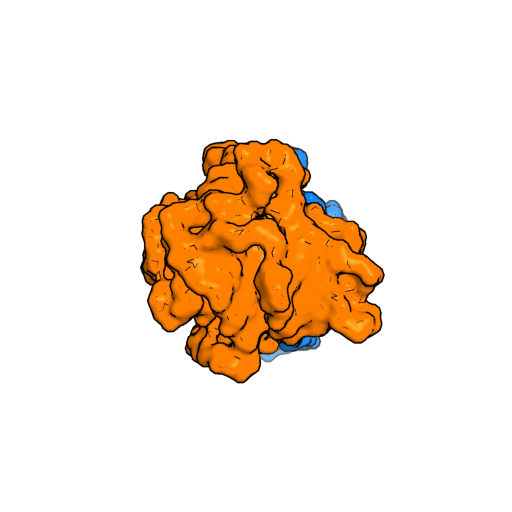R B C 1
ATOM 4127 O O . SER B 1 240 ? 2.611 -14.109 4.594 1 98.06 240 SER B O 1
ATOM 4129 N N . VAL B 1 241 ? 2.859 -11.961 5.25 1 98.12 241 VAL B N 1
ATOM 4130 C CA . VAL B 1 241 ? 1.509 -11.617 4.816 1 98.12 241 VAL B CA 1
ATOM 4131 C C . VAL B 1 241 ? 1.458 -11.555 3.291 1 98.12 241 VAL B C 1
ATOM 4133 O O . VAL B 1 241 ? 2.496 -11.461 2.633 1 98.12 241 VAL B O 1
ATOM 4136 N N . HIS B 1 242 ? 0.368 -11.648 2.721 1 97.94 242 HIS B N 1
ATOM 4137 C CA . HIS B 1 242 ? 0.126 -11.562 1.285 1 97.94 242 HIS B CA 1
ATOM 4138 C C . HIS B 1 242 ? -1.207 -10.883 0.993 1 97.94 242 HIS B C 1
ATOM 4140 O O . HIS B 1 242 ? -2.26 -11.523 1.037 1 97.94 242 HIS B O 1
ATOM 4146 N N . SER B 1 243 ? -1.157 -9.695 0.795 1 97.62 243 SER B N 1
ATOM 4147 C CA . SER B 1 243 ? -2.279 -8.805 0.521 1 97.62 243 SER B CA 1
ATOM 4148 C C . SER B 1 243 ? -1.901 -7.734 -0.499 1 97.62 243 SER B C 1
ATOM 4150 O O . SER B 1 243 ? -0.724 -7.574 -0.826 1 97.62 243 SER B O 1
ATOM 4152 N N . GLY B 1 244 ? -2.885 -7.051 -1.039 1 97.88 244 GLY B N 1
ATOM 4153 C CA . GLY B 1 244 ? -2.551 -6.012 -1.998 1 97.88 244 GLY B CA 1
ATOM 4154 C C . GLY B 1 244 ? -3.689 -5.043 -2.248 1 97.88 244 GLY B C 1
ATOM 4155 O O . GLY B 1 244 ? -4.844 -5.336 -1.93 1 97.88 244 GLY B O 1
ATOM 4156 N N . SER B 1 245 ? -3.352 -3.924 -2.738 1 98.44 245 SER B N 1
ATOM 4157 C CA . SER B 1 245 ? -4.293 -2.914 -3.205 1 98.44 245 SER B CA 1
ATOM 4158 C C . SER B 1 245 ? -3.926 -2.414 -4.598 1 98.44 245 SER B C 1
ATOM 4160 O O . SER B 1 245 ? -2.791 -1.992 -4.832 1 98.44 245 SER B O 1
ATOM 4162 N N . GLY B 1 246 ? -4.875 -2.469 -5.488 1 98.5 246 GLY B N 1
ATOM 4163 C CA . GLY B 1 246 ? -4.629 -2.045 -6.855 1 98.5 246 GLY B CA 1
ATOM 4164 C C . GLY B 1 246 ? -5 -0.596 -7.109 1 98.5 246 GLY B C 1
ATOM 4165 O O . GLY B 1 246 ? -5.82 -0.025 -6.387 1 98.5 246 GLY B O 1
ATOM 4166 N N . THR B 1 247 ? -4.387 -0.026 -8.117 1 98.19 247 THR B N 1
ATOM 4167 C CA . THR B 1 247 ? -4.793 1.303 -8.562 1 98.19 247 THR B CA 1
ATOM 4168 C C . THR B 1 247 ? -6.012 1.219 -9.477 1 98.19 247 THR B C 1
ATOM 4170 O O . THR B 1 247 ? -6.441 2.229 -10.039 1 98.19 247 THR B O 1
ATOM 4173 N N . SER B 1 248 ? -6.488 0.063 -9.68 1 97.5 248 SER B N 1
ATOM 4174 C CA . SER B 1 248 ? -7.754 -0.352 -10.273 1 97.5 248 SER B CA 1
ATOM 4175 C C . SER B 1 248 ? -8.148 -1.749 -9.805 1 97.5 248 SER B C 1
ATOM 4177 O O . SER B 1 248 ? -7.391 -2.408 -9.094 1 97.5 248 SER B O 1
ATOM 4179 N N . ASN B 1 249 ? -9.375 -2.133 -10.172 1 98.06 249 ASN B N 1
ATOM 4180 C CA . ASN B 1 249 ? -9.719 -3.521 -9.883 1 98.06 249 ASN B CA 1
ATOM 4181 C C . ASN B 1 249 ? -8.906 -4.488 -10.734 1 98.06 249 ASN B C 1
ATOM 4183 O O . ASN B 1 249 ? -8.383 -4.113 -11.781 1 98.06 249 ASN B O 1
ATOM 4187 N N . TYR B 1 250 ? -8.836 -5.691 -10.297 1 98.62 250 TYR B N 1
ATOM 4188 C CA . TYR B 1 250 ? -8.023 -6.742 -10.906 1 98.62 250 TYR B CA 1
ATOM 4189 C C . TYR B 1 250 ? -8.508 -8.125 -10.477 1 98.62 250 TYR B C 1
ATOM 4191 O O . TYR B 1 250 ? -9.531 -8.242 -9.797 1 98.62 250 TYR B O 1
ATOM 4199 N N . CYS B 1 251 ? -7.938 -9.094 -10.945 1 98.44 251 CYS B N 1
ATOM 4200 C CA . CYS B 1 251 ? -8.086 -10.438 -10.406 1 98.44 251 CYS B CA 1
ATOM 4201 C C . CYS B 1 251 ? -6.73 -11.094 -10.172 1 98.44 251 CYS B C 1
ATOM 4203 O O . CYS B 1 251 ? -5.703 -10.562 -10.594 1 98.44 251 CYS B O 1
ATOM 4205 N N . PHE B 1 252 ? -6.777 -12.125 -9.383 1 98.81 252 PHE B N 1
ATOM 4206 C CA . PHE B 1 252 ? -5.52 -12.82 -9.117 1 98.81 252 PHE B CA 1
ATOM 4207 C C . PHE B 1 252 ? -5.758 -14.305 -8.898 1 98.81 252 PHE B C 1
ATOM 4209 O O . PHE B 1 252 ? -6.801 -14.703 -8.367 1 98.81 252 PHE B O 1
ATOM 4216 N N . ILE B 1 253 ? -4.781 -15.07 -9.32 1 98.88 253 ILE B N 1
ATOM 4217 C CA . ILE B 1 253 ? -4.742 -16.5 -9.023 1 98.88 253 ILE B CA 1
ATOM 4218 C C . ILE B 1 253 ? -3.842 -16.75 -7.816 1 98.88 253 ILE B C 1
ATOM 4220 O O . ILE B 1 253 ? -2.721 -16.234 -7.754 1 98.88 253 ILE B O 1
ATOM 4224 N N . TRP B 1 254 ? -4.383 -17.438 -6.848 1 98.5 254 TRP B N 1
ATOM 4225 C CA . TRP B 1 254 ? -3.6 -17.844 -5.688 1 98.5 254 TRP B CA 1
ATOM 4226 C C . TRP B 1 254 ? -3.398 -19.359 -5.672 1 98.5 254 TRP B C 1
ATOM 4228 O O . TRP B 1 254 ? -4.285 -20.109 -6.078 1 98.5 254 TRP B O 1
ATOM 4238 N N . ALA B 1 255 ? -2.256 -19.766 -5.309 1 98.44 255 ALA B N 1
ATOM 4239 C CA . ALA B 1 255 ? -1.904 -21.172 -5.137 1 98.44 255 ALA B CA 1
ATOM 4240 C C . ALA B 1 255 ? -1.129 -21.391 -3.842 1 98.44 255 ALA B C 1
ATOM 4242 O O . ALA B 1 255 ? -0.306 -20.562 -3.457 1 98.44 255 ALA B O 1
ATOM 4243 N N . MET B 1 256 ? -1.396 -22.438 -3.225 1 97.06 256 MET B N 1
ATOM 4244 C CA . MET B 1 256 ? -0.674 -22.734 -1.988 1 97.06 256 MET B CA 1
ATOM 4245 C C . MET B 1 256 ? -0.284 -24.203 -1.917 1 97.06 256 MET B C 1
ATOM 4247 O O . MET B 1 256 ? -0.91 -25.047 -2.561 1 97.06 256 MET B O 1
ATOM 4251 N N . ALA B 1 257 ? 0.646 -24.484 -1.256 1 97.25 257 ALA B N 1
ATOM 4252 C CA . ALA B 1 257 ? 1.151 -25.812 -0.922 1 97.25 257 ALA B CA 1
ATOM 4253 C C . ALA B 1 257 ? 1.84 -25.812 0.44 1 97.25 257 ALA B C 1
ATOM 4255 O O . ALA B 1 257 ? 2.32 -24.781 0.898 1 97.25 257 ALA B O 1
ATOM 4256 N N . GLY B 1 258 ? 1.865 -27.031 1.084 1 95.5 258 GLY B N 1
ATOM 4257 C CA . GLY B 1 258 ? 2.564 -27.125 2.355 1 95.5 258 GLY B CA 1
ATOM 4258 C C . GLY B 1 258 ? 2.055 -28.266 3.229 1 95.5 258 GLY B C 1
ATOM 4259 O O . GLY B 1 258 ? 1.749 -29.344 2.73 1 95.5 258 GLY B O 1
ATOM 4260 N N . GLU B 1 259 ? 1.911 -27.984 4.57 1 92.75 259 GLU B N 1
ATOM 4261 C CA . GLU B 1 259 ? 1.749 -28.984 5.621 1 92.75 259 GLU B CA 1
ATOM 4262 C C . GLU B 1 259 ? 0.354 -29.594 5.586 1 92.75 259 GLU B C 1
ATOM 4264 O O . GLU B 1 259 ? 0.207 -30.828 5.645 1 92.75 259 GLU B O 1
ATOM 4269 N N . ASN B 1 260 ? -0.599 -28.703 5.602 1 88.12 260 ASN B N 1
ATOM 4270 C CA . ASN B 1 260 ? -1.951 -29.25 5.648 1 88.12 260 ASN B CA 1
ATOM 4271 C C . ASN B 1 260 ? -2.775 -28.812 4.441 1 88.12 260 ASN B C 1
ATOM 4273 O O . ASN B 1 260 ? -2.326 -27.984 3.646 1 88.12 260 ASN B O 1
ATOM 4277 N N . TYR B 1 261 ? -3.936 -29.516 4.328 1 89.12 261 TYR B N 1
ATOM 4278 C CA . TYR B 1 261 ? -4.754 -29.344 3.135 1 89.12 261 TYR B CA 1
ATOM 4279 C C . TYR B 1 261 ? -6.082 -28.672 3.473 1 89.12 261 TYR B C 1
ATOM 4281 O O . TYR B 1 261 ? -7.098 -28.938 2.824 1 89.12 261 TYR B O 1
ATOM 4289 N N . THR B 1 262 ? -6.105 -27.844 4.461 1 88.38 262 THR B N 1
ATOM 4290 C CA . THR B 1 262 ? -7.328 -27.141 4.828 1 88.38 262 THR B CA 1
ATOM 4291 C C . THR B 1 262 ? -7.266 -25.672 4.387 1 88.38 262 THR B C 1
ATOM 4293 O O . THR B 1 262 ? -6.266 -25 4.613 1 88.38 262 THR B O 1
ATOM 4296 N N . PHE B 1 263 ? -8.305 -25.266 3.734 1 86.19 263 PHE B N 1
ATOM 4297 C CA . PHE B 1 263 ? -8.359 -23.891 3.229 1 86.19 263 PHE B CA 1
ATOM 4298 C C . PHE B 1 263 ? -8.445 -22.906 4.379 1 86.19 263 PHE B C 1
ATOM 4300 O O . PHE B 1 263 ? -8.016 -21.75 4.242 1 86.19 263 PHE B O 1
ATOM 4307 N N . LYS B 1 264 ? -8.867 -23.25 5.594 1 86 264 LYS B N 1
ATOM 4308 C CA . LYS B 1 264 ? -9.156 -22.328 6.691 1 86 264 LYS B CA 1
ATOM 4309 C C . LYS B 1 264 ? -7.945 -22.172 7.609 1 86 264 LYS B C 1
ATOM 4311 O O . LYS B 1 264 ? -8.016 -21.484 8.625 1 86 264 LYS B O 1
ATOM 4316 N N . ASP B 1 265 ? -6.898 -22.781 7.203 1 88.31 265 ASP B N 1
ATOM 4317 C CA . ASP B 1 265 ? -5.684 -22.703 8.016 1 88.31 265 ASP B CA 1
ATOM 4318 C C . ASP B 1 265 ? -5.023 -21.328 7.879 1 88.31 265 ASP B C 1
ATOM 4320 O O . ASP B 1 265 ? -4.105 -21.156 7.074 1 88.31 265 ASP B O 1
ATOM 4324 N N . MET B 1 266 ? -5.438 -20.391 8.617 1 91.88 266 MET B N 1
ATOM 4325 C CA . MET B 1 266 ? -4.914 -19.031 8.562 1 91.88 266 MET B CA 1
ATOM 4326 C C . MET B 1 266 ? -4.855 -18.406 9.953 1 91.88 266 MET B C 1
ATOM 4328 O O . MET B 1 266 ? -5.75 -18.625 10.773 1 91.88 266 MET B O 1
ATOM 4332 N N . ASP B 1 267 ? -3.814 -17.781 10.273 1 95.31 267 ASP B N 1
ATOM 4333 C CA . ASP B 1 267 ? -3.686 -16.953 11.461 1 95.31 267 ASP B CA 1
ATOM 4334 C C . ASP B 1 267 ? -3.939 -15.477 11.133 1 95.31 267 ASP B C 1
ATOM 4336 O O . ASP B 1 267 ? -3.086 -14.812 10.539 1 95.31 267 ASP B O 1
ATOM 4340 N N . ALA B 1 268 ? -5.086 -14.992 11.609 1 95.5 268 ALA B N 1
ATOM 4341 C CA . ALA B 1 268 ? -5.5 -13.625 11.305 1 95.5 268 ALA B CA 1
ATOM 4342 C C . ALA B 1 268 ? -4.562 -12.609 11.953 1 95.5 268 ALA B C 1
ATOM 4344 O O . ALA B 1 268 ? -4.098 -12.812 13.078 1 95.5 268 ALA B O 1
ATOM 4345 N N . VAL B 1 269 ? -4.328 -11.539 11.273 1 96.56 269 VAL B N 1
ATOM 4346 C CA . VAL B 1 269 ? -3.537 -10.43 11.797 1 96.56 269 VAL B CA 1
ATOM 4347 C C . VAL B 1 269 ? -4.445 -9.227 12.062 1 96.56 269 VAL B C 1
ATOM 4349 O O . VAL B 1 269 ? -4.902 -8.57 11.125 1 96.56 269 VAL B O 1
ATOM 4352 N N . PRO B 1 270 ? -4.633 -8.93 13.344 1 95.5 270 PRO B N 1
ATOM 4353 C CA . PRO B 1 270 ? -5.434 -7.734 13.625 1 95.5 270 PRO B CA 1
ATOM 4354 C C . PRO B 1 270 ? -4.816 -6.461 13.039 1 95.5 270 PRO B C 1
ATOM 4356 O O . PRO B 1 270 ? -3.592 -6.324 13.016 1 95.5 270 PRO B O 1
ATOM 4359 N N . MET B 1 271 ? -5.668 -5.543 12.664 1 95.81 271 MET B N 1
ATOM 4360 C CA . MET B 1 271 ? -5.211 -4.324 12 1 95.81 271 MET B CA 1
ATOM 4361 C C . MET B 1 271 ? -4.293 -3.52 12.914 1 95.81 271 MET B C 1
ATOM 4363 O O . MET B 1 271 ? -3.426 -2.783 12.445 1 95.81 271 MET B O 1
ATOM 4367 N N . ASN B 1 272 ? -4.48 -3.615 14.18 1 95.31 272 ASN B N 1
ATOM 4368 C CA . ASN B 1 272 ? -3.674 -2.83 15.109 1 95.31 272 ASN B CA 1
ATOM 4369 C C . ASN B 1 272 ? -2.273 -3.416 15.273 1 95.31 272 ASN B C 1
ATOM 4371 O O . ASN B 1 272 ? -1.417 -2.816 15.922 1 95.31 272 ASN B O 1
ATOM 4375 N N . VAL B 1 273 ? -2.023 -4.566 14.656 1 96.19 273 VAL B N 1
ATOM 4376 C CA . VAL B 1 273 ? -0.726 -5.223 14.75 1 96.19 273 VAL B CA 1
ATOM 4377 C C . VAL B 1 273 ? 0.108 -4.902 13.516 1 96.19 273 VAL B C 1
ATOM 4379 O O . VAL B 1 273 ? 1.337 -4.832 13.586 1 96.19 273 VAL B O 1
ATOM 4382 N N . ILE B 1 274 ? -0.517 -4.703 12.406 1 96.62 274 ILE B N 1
ATOM 4383 C CA . ILE B 1 274 ? 0.16 -4.52 11.133 1 96.62 274 ILE B CA 1
ATOM 4384 C C . ILE B 1 274 ? 0.958 -3.217 11.148 1 96.62 274 ILE B C 1
ATOM 4386 O O . ILE B 1 274 ? 0.474 -2.193 11.641 1 96.62 274 ILE B O 1
ATOM 4390 N N . ARG B 1 275 ? 2.225 -3.377 10.773 1 95.88 275 ARG B N 1
ATOM 4391 C CA . ARG B 1 275 ? 3.096 -2.211 10.664 1 95.88 275 ARG B CA 1
ATOM 4392 C C . ARG B 1 275 ? 3.812 -2.186 9.32 1 95.88 275 ARG B C 1
ATOM 4394 O O . ARG B 1 275 ? 4.094 -3.236 8.742 1 95.88 275 ARG B O 1
#

Solvent-accessible surface area (backbone atoms only — not comparable to full-atom values): 27227 Å² total; per-residue (Å²): 117,49,81,41,75,72,78,58,69,82,60,56,50,46,42,37,51,67,55,45,42,68,74,30,45,42,76,73,34,74,40,81,70,34,80,37,43,34,40,30,57,59,70,55,27,35,43,34,13,35,16,18,58,92,51,68,40,67,60,68,60,68,72,76,78,73,51,98,39,59,22,67,52,14,28,38,44,35,34,22,76,27,39,42,19,33,41,31,50,69,91,45,72,46,78,29,46,66,56,10,38,38,37,42,27,32,60,55,64,50,39,33,36,33,37,40,88,95,26,53,17,30,37,38,34,46,27,33,62,32,87,55,75,38,72,70,46,74,45,54,54,92,74,54,70,64,49,82,44,72,42,57,63,42,15,26,29,31,38,40,31,75,43,30,33,82,93,49,47,65,60,74,36,51,30,34,32,40,35,39,37,38,86,34,11,31,34,55,49,70,72,38,40,32,33,79,53,32,31,39,36,42,36,32,34,76,40,53,90,73,31,41,29,45,33,36,30,32,38,61,64,40,44,48,71,45,62,38,46,54,56,20,32,38,59,34,52,26,70,22,26,66,26,36,40,30,51,29,32,36,31,34,36,42,36,33,38,50,74,64,71,58,92,80,68,60,47,75,42,58,57,86,53,51,56,115,48,80,40,76,71,76,58,70,82,59,57,49,46,43,38,52,68,54,45,41,68,75,30,44,40,75,74,34,74,40,82,70,34,79,37,42,35,39,31,56,58,72,56,26,36,42,34,14,34,15,18,58,91,51,68,40,66,63,67,60,69,73,76,79,72,50,95,39,59,20,66,52,14,26,37,43,35,33,23,75,27,39,41,21,35,41,31,49,67,90,45,75,46,78,30,47,65,56,10,37,38,37,41,27,32,61,54,62,51,39,35,36,33,37,38,90,96,26,55,16,30,36,39,36,45,28,33,63,31,88,55,73,40,73,69,47,74,46,53,54,92,75,53,70,65,49,81,44,72,40,58,60,43,15,27,30,29,38,41,30,77,44,30,33,83,93,50,48,66,61,74,32,52,30,34,32,42,34,39,37,38,86,34,10,30,34,56,50,71,72,37,39,31,32,79,54,32,31,39,36,41,35,32,34,75,40,54,89,72,30,40,30,44,34,35,30,33,38,60,64,40,44,48,70,44,61,40,45,54,57,20,34,37,59,33,52,25,70,21,27,66,26,37,40,31,49,28,32,35,31,36,36,42,34,34,38,50,73,63,70,58,92,78,69,62,47,75,42,60,59,85,55,52,57